Protein AF-A0A2H0PAT8-F1 (afdb_monomer_lite)

Radius of gyration: 54.7 Å; chains: 1; bounding box: 113×46×191 Å

Secondary structure (DSSP, 8-state):
---------EEEEEEEEEETTT--EE-SSSEESS---B-TTTSEEETTSSSPEEE----GGGGTT--S-EEEEEEEEEEE-----SS-SS-----BPPTT-EEEEEEE--PPPEEEEEESPTTEEEBSSTTSB-SEEEEEEE-S-TTT---EEEEEEEEEEGGGTTT-EEEETTTTEEESS---EE-EEETTEEEEETTTTGGGPPTT-EEEEEEEEEE--B-TTS-B---B-------GGG--SSPPTTEEEEEE-----EEEEEESPTT---S---EEEEEEE-SSTTS-S-EEEEEEEEEEEETTEEEEEEEE--SSTT--EEESPP-EEE-SSSEEEE-TT---PPTT-EEEEEEEEEETT--BPPPPSS--TTSSEEEEE------EEEEEES---SSS--EE-GGG-SEEEEEEEEEEEEEEEEEE-SSSS-EEE-SSSEESS--PBS-SS---EEEEEEEEE--SPPPSSEEEEEEEEEE-TTSSSB-S--EEEEEEE--PPPEEEEEES-SS---TT-----EEEEE-

Structure (mmCIF, N/CA/C/O backbone):
data_AF-A0A2H0PAT8-F1
#
_entry.id   AF-A0A2H0PAT8-F1
#
loop_
_atom_site.group_PDB
_atom_site.id
_atom_site.type_symbol
_atom_site.label_atom_id
_atom_site.label_alt_id
_atom_site.label_comp_id
_atom_site.label_asym_id
_atom_site.label_entity_id
_atom_site.label_seq_id
_atom_site.pdbx_PDB_ins_code
_atom_site.Cartn_x
_atom_site.Cartn_y
_atom_site.Cartn_z
_atom_site.occupancy
_atom_site.B_iso_or_equiv
_atom_site.auth_seq_id
_atom_site.auth_comp_id
_atom_site.auth_asym_id
_atom_site.auth_atom_id
_atom_site.pdbx_PDB_model_num
ATOM 1 N N . ASP A 1 1 ? 61.952 26.777 -70.127 1.00 47.34 1 ASP A N 1
ATOM 2 C CA . ASP A 1 1 ? 61.460 25.416 -69.853 1.00 47.34 1 ASP A CA 1
ATOM 3 C C . ASP A 1 1 ? 61.849 24.978 -68.456 1.00 47.34 1 ASP A C 1
ATOM 5 O O . ASP A 1 1 ? 62.966 24.530 -68.234 1.00 47.34 1 ASP A O 1
ATOM 9 N N . ALA A 1 2 ? 60.959 25.191 -67.486 1.00 36.25 2 ALA A N 1
ATOM 10 C CA . ALA A 1 2 ? 61.073 24.506 -66.204 1.00 36.25 2 ALA A CA 1
ATOM 11 C C . ALA A 1 2 ? 60.469 23.105 -66.391 1.00 36.25 2 ALA A C 1
ATOM 13 O O . ALA A 1 2 ? 59.385 23.018 -66.978 1.00 36.25 2 ALA A O 1
ATOM 14 N N . PRO A 1 3 ? 61.132 22.023 -65.950 1.00 45.59 3 PRO A N 1
ATOM 15 C CA . PRO A 1 3 ? 60.546 20.695 -66.019 1.00 45.59 3 PRO A CA 1
ATOM 16 C C . PRO A 1 3 ? 59.243 20.708 -65.216 1.00 45.59 3 PRO A C 1
ATOM 18 O O . PRO A 1 3 ? 59.244 20.947 -64.008 1.00 45.59 3 PRO A O 1
ATOM 21 N N . GLN A 1 4 ? 58.121 20.500 -65.907 1.00 47.44 4 GLN A N 1
ATOM 22 C CA . GLN A 1 4 ? 56.873 20.124 -65.255 1.00 47.44 4 GLN A CA 1
ATOM 23 C C . GLN A 1 4 ? 57.168 18.859 -64.434 1.00 47.44 4 GLN A C 1
ATOM 25 O O . GLN A 1 4 ? 57.816 17.951 -64.963 1.00 47.44 4 GLN A O 1
ATOM 30 N N . PRO A 1 5 ? 56.768 18.783 -63.155 1.00 46.50 5 PRO A N 1
ATOM 31 C CA . PRO A 1 5 ? 56.933 17.565 -62.383 1.00 46.50 5 PRO A CA 1
ATOM 32 C C . PRO A 1 5 ? 56.084 16.475 -63.042 1.00 46.50 5 PRO A C 1
ATOM 34 O O . PRO A 1 5 ? 54.864 16.449 -62.895 1.00 46.50 5 PRO A O 1
ATOM 37 N N . PHE A 1 6 ? 56.730 15.592 -63.802 1.00 53.12 6 PHE A N 1
ATOM 38 C CA . PHE A 1 6 ? 56.121 14.367 -64.301 1.00 53.12 6 PHE A CA 1
ATOM 39 C C . PHE A 1 6 ? 55.894 13.448 -63.101 1.00 53.12 6 PHE A C 1
ATOM 41 O O . PHE A 1 6 ? 56.726 12.604 -62.781 1.00 53.12 6 PHE A O 1
ATOM 48 N N . ASN A 1 7 ? 54.789 13.644 -62.386 1.00 59.94 7 ASN A N 1
ATOM 49 C CA . ASN A 1 7 ? 54.259 12.577 -61.559 1.00 59.94 7 ASN A CA 1
ATOM 50 C C . ASN A 1 7 ? 53.614 11.576 -62.521 1.00 59.94 7 ASN A C 1
ATOM 52 O O . ASN A 1 7 ? 52.821 11.978 -63.375 1.00 59.94 7 ASN A O 1
ATOM 56 N N . SER A 1 8 ? 53.958 10.294 -62.404 1.00 69.62 8 SER A N 1
ATOM 57 C CA . SER A 1 8 ? 53.400 9.225 -63.241 1.00 69.62 8 SER A CA 1
ATOM 58 C C . SER A 1 8 ? 51.871 9.170 -63.153 1.00 69.62 8 SER A C 1
ATOM 60 O O . SER A 1 8 ? 51.231 8.652 -64.056 1.00 69.62 8 SER A O 1
ATOM 62 N N . GLY A 1 9 ? 51.269 9.781 -62.125 1.00 74.81 9 GLY A N 1
ATOM 63 C CA . GLY A 1 9 ? 49.827 9.801 -61.897 1.00 74.81 9 GLY A CA 1
ATOM 64 C C . GLY A 1 9 ? 49.355 8.475 -61.308 1.00 74.81 9 GLY A C 1
ATOM 65 O O . GLY A 1 9 ? 50.106 7.508 -61.261 1.00 74.81 9 GLY A O 1
ATOM 66 N N . ILE A 1 10 ? 48.113 8.411 -60.830 1.00 80.38 10 ILE A N 1
ATOM 67 C CA . ILE A 1 10 ? 47.533 7.160 -60.319 1.00 80.38 10 ILE A CA 1
ATOM 68 C C . ILE A 1 10 ? 46.883 6.414 -61.487 1.00 80.38 10 ILE A C 1
ATOM 70 O O . ILE A 1 10 ? 45.995 6.958 -62.141 1.00 80.38 10 ILE A O 1
ATOM 74 N N . PHE A 1 11 ? 47.314 5.176 -61.726 1.00 78.19 11 PHE A N 1
ATOM 75 C CA . PHE A 1 11 ? 46.724 4.264 -62.709 1.00 78.19 11 PHE A CA 1
ATOM 76 C C . PHE A 1 11 ? 45.493 3.553 -62.148 1.00 78.19 11 PHE A C 1
ATOM 78 O O . PHE A 1 11 ? 44.472 3.443 -62.819 1.00 78.19 11 PHE A O 1
ATOM 85 N N . GLN A 1 12 ? 45.588 3.074 -60.906 1.00 85.06 12 GLN A N 1
ATOM 86 C CA . GLN A 1 12 ? 44.558 2.244 -60.289 1.00 85.06 12 GLN A CA 1
ATOM 87 C C . GLN A 1 12 ? 44.462 2.477 -58.785 1.00 85.06 12 GLN A C 1
ATOM 89 O O . GLN A 1 12 ? 45.457 2.778 -58.126 1.00 85.06 12 GLN A O 1
ATOM 94 N N . VAL A 1 13 ? 43.262 2.263 -58.251 1.00 89.56 13 VAL A N 1
ATOM 95 C CA . VAL A 1 13 ? 42.998 2.103 -56.819 1.00 89.56 13 VAL A CA 1
ATOM 96 C C . VAL A 1 13 ? 42.211 0.812 -56.648 1.00 89.56 13 VAL A C 1
ATOM 98 O O . VAL A 1 13 ? 41.268 0.555 -57.402 1.00 89.56 13 VAL A O 1
ATOM 101 N N . ALA A 1 14 ? 42.605 0.010 -55.667 1.00 92.00 14 ALA A N 1
ATOM 102 C CA . ALA A 1 14 ? 41.932 -1.225 -55.306 1.00 92.00 14 ALA A CA 1
ATOM 103 C C . ALA A 1 14 ? 41.666 -1.278 -53.797 1.00 92.00 14 ALA A C 1
ATOM 105 O O . ALA A 1 14 ? 42.420 -0.735 -52.986 1.00 92.00 14 ALA A O 1
ATOM 106 N N . LEU A 1 15 ? 40.559 -1.927 -53.445 1.00 94.44 15 LEU A N 1
ATOM 107 C CA . LEU A 1 15 ? 39.988 -1.986 -52.108 1.00 94.44 15 LEU A CA 1
ATOM 108 C C . LEU A 1 15 ? 39.736 -3.446 -51.719 1.00 94.44 15 LEU A C 1
ATOM 110 O O . LEU A 1 15 ? 38.928 -4.129 -52.344 1.00 94.44 15 LEU A O 1
ATOM 114 N N . GLY A 1 16 ? 40.375 -3.907 -50.651 1.00 95.50 16 GLY A N 1
ATOM 115 C CA . GLY A 1 16 ? 40.037 -5.156 -49.975 1.00 95.50 16 GLY A CA 1
ATOM 116 C C . GLY A 1 16 ? 39.283 -4.861 -48.682 1.00 95.50 16 GLY A C 1
ATOM 117 O O . GLY A 1 16 ? 39.782 -4.118 -47.842 1.00 95.50 16 GLY A O 1
ATOM 118 N N . VAL A 1 17 ? 38.101 -5.450 -48.493 1.00 96.06 17 VAL A N 1
ATOM 119 C CA . VAL A 1 17 ? 37.372 -5.385 -47.215 1.00 96.06 17 VAL A CA 1
ATOM 120 C C . VAL A 1 17 ? 37.238 -6.794 -46.665 1.00 96.06 17 VAL A C 1
ATOM 122 O O . VAL A 1 17 ? 36.661 -7.656 -47.329 1.00 96.06 17 VAL A O 1
ATOM 125 N N . GLN A 1 18 ? 37.776 -7.029 -45.472 1.00 96.25 18 GLN A N 1
ATOM 126 C CA . GLN A 1 18 ? 37.710 -8.315 -44.789 1.00 96.25 18 GLN A CA 1
ATOM 127 C C . GLN A 1 18 ? 36.774 -8.226 -43.589 1.00 96.25 18 GLN A C 1
ATOM 129 O O . GLN A 1 18 ? 36.920 -7.337 -42.751 1.00 96.25 18 GLN A O 1
ATOM 134 N N . ARG A 1 19 ? 35.846 -9.174 -43.494 1.00 94.75 19 ARG A N 1
ATOM 135 C CA . ARG A 1 19 ? 35.026 -9.419 -42.311 1.00 94.75 19 ARG A CA 1
ATOM 136 C C . ARG A 1 19 ? 35.800 -10.305 -41.342 1.00 94.75 19 ARG A C 1
ATOM 138 O O . ARG A 1 19 ? 36.289 -11.360 -41.749 1.00 94.75 19 ARG A O 1
ATOM 145 N N . LEU A 1 20 ? 35.953 -9.885 -40.088 1.00 93.31 20 LEU A N 1
ATOM 146 C CA . LEU A 1 20 ? 36.848 -10.584 -39.167 1.00 93.31 20 LEU A CA 1
ATOM 147 C C . LEU A 1 20 ? 36.238 -11.832 -38.531 1.00 93.31 20 LEU A C 1
ATOM 149 O O . LEU A 1 20 ? 36.996 -12.754 -38.235 1.00 93.31 20 LEU A O 1
ATOM 153 N N . SER A 1 21 ? 34.915 -11.905 -38.362 1.00 91.75 21 SER A N 1
ATOM 154 C CA . SER A 1 21 ? 34.269 -13.084 -37.764 1.00 91.75 21 SER A CA 1
ATOM 155 C C . SER A 1 21 ? 34.551 -14.397 -38.505 1.00 91.75 21 SER A C 1
ATOM 157 O O . SER A 1 21 ? 34.641 -15.450 -37.875 1.00 91.75 21 SER A O 1
ATOM 159 N N . ASP A 1 22 ? 34.717 -14.352 -39.831 1.00 93.50 22 ASP A N 1
ATOM 160 C CA . ASP A 1 22 ? 34.944 -15.535 -40.668 1.00 93.50 22 ASP A CA 1
ATOM 161 C C . ASP A 1 22 ? 36.069 -15.378 -41.701 1.00 93.50 22 ASP A C 1
ATOM 163 O O . ASP A 1 22 ? 36.215 -16.213 -42.597 1.00 93.50 22 ASP A O 1
ATOM 167 N N . ALA A 1 23 ? 36.867 -14.314 -41.571 1.00 95.00 23 ALA A N 1
ATOM 168 C CA . ALA A 1 23 ? 37.984 -13.963 -42.444 1.00 95.00 23 ALA A CA 1
ATOM 169 C C . ALA A 1 23 ? 37.626 -13.835 -43.941 1.00 95.00 23 ALA A C 1
ATOM 171 O O . ALA A 1 23 ? 38.535 -13.823 -44.782 1.00 95.00 23 ALA A O 1
ATOM 172 N N . LYS A 1 24 ? 36.335 -13.724 -44.294 1.00 95.44 24 LYS A N 1
ATOM 173 C CA . LYS A 1 24 ? 35.892 -13.587 -45.685 1.00 95.44 24 LYS A CA 1
ATOM 174 C C . LYS A 1 24 ? 36.114 -12.176 -46.214 1.00 95.44 24 LYS A C 1
ATOM 176 O O . LYS A 1 24 ? 36.034 -11.187 -45.493 1.00 95.44 24 LYS A O 1
ATOM 181 N N . TRP A 1 25 ? 36.335 -12.095 -47.516 1.00 96.00 25 TRP A N 1
ATOM 182 C CA . TRP A 1 25 ? 36.583 -10.880 -48.271 1.00 96.00 25 TRP A CA 1
ATOM 183 C C . TRP A 1 25 ? 35.371 -10.506 -49.111 1.00 96.00 25 TRP A C 1
ATOM 185 O O . TRP A 1 25 ? 34.714 -11.365 -49.704 1.00 96.00 25 TRP A O 1
ATOM 195 N N . TRP A 1 26 ? 35.085 -9.213 -49.170 1.00 94.75 26 TRP A N 1
ATOM 196 C CA . TRP A 1 26 ? 34.051 -8.673 -50.034 1.00 94.75 26 TRP A CA 1
ATOM 197 C C . TRP A 1 26 ? 34.534 -8.615 -51.488 1.00 94.75 26 TRP A C 1
ATOM 199 O O . TRP A 1 26 ? 35.557 -8.001 -51.773 1.00 94.75 26 TRP A O 1
ATOM 209 N N . THR A 1 27 ? 33.770 -9.208 -52.410 1.00 90.19 27 THR A N 1
ATOM 210 C CA . THR A 1 27 ? 34.156 -9.371 -53.829 1.00 90.19 27 THR A CA 1
ATOM 211 C C . THR A 1 27 ? 33.241 -8.623 -54.806 1.00 90.19 27 THR A C 1
ATOM 213 O O . THR A 1 27 ? 33.110 -9.019 -55.962 1.00 90.19 27 THR A O 1
ATOM 216 N N . SER A 1 28 ? 32.525 -7.586 -54.349 1.00 84.69 28 SER A N 1
ATOM 217 C CA . SER A 1 28 ? 31.415 -6.892 -55.051 1.00 84.69 28 SER A CA 1
ATOM 218 C C . SER A 1 28 ? 30.156 -7.731 -55.329 1.00 84.69 28 SER A C 1
ATOM 220 O O . SER A 1 28 ? 29.074 -7.167 -55.472 1.00 84.69 28 SER A O 1
ATOM 222 N N . SER A 1 29 ? 30.274 -9.062 -55.336 1.00 87.19 29 SER A N 1
ATOM 223 C CA . SER A 1 29 ? 29.170 -10.009 -55.542 1.00 87.19 29 SER A CA 1
ATOM 224 C C . SER A 1 29 ? 28.766 -10.772 -54.272 1.00 87.19 29 SER A C 1
ATOM 226 O O . SER A 1 29 ? 27.735 -11.440 -54.254 1.00 87.19 29 SER A O 1
ATOM 228 N N . GLY A 1 30 ? 29.569 -10.674 -53.207 1.00 91.44 30 GLY A N 1
ATOM 229 C CA . GLY A 1 30 ? 29.350 -11.368 -51.940 1.00 91.44 30 GLY A CA 1
ATOM 230 C C . GLY A 1 30 ? 30.635 -11.575 -51.134 1.00 91.44 30 GLY A C 1
ATOM 231 O O . GLY A 1 30 ? 31.733 -11.218 -51.577 1.00 91.44 30 GLY A O 1
ATOM 232 N N . TRP A 1 31 ? 30.481 -12.187 -49.958 1.00 94.50 31 TRP A N 1
ATOM 233 C CA . TRP A 1 31 ? 31.563 -12.573 -49.048 1.00 94.50 31 TRP A CA 1
ATOM 234 C C . TRP A 1 31 ? 32.179 -13.922 -49.448 1.00 94.50 31 TRP A C 1
ATOM 236 O O . TRP A 1 31 ? 31.479 -14.935 -49.479 1.00 94.50 31 TRP A O 1
ATOM 246 N N . GLN A 1 32 ? 33.486 -13.964 -49.720 1.00 94.88 32 GLN A N 1
ATOM 247 C CA . GLN A 1 32 ? 34.205 -15.168 -50.163 1.00 94.88 32 GLN A CA 1
ATOM 248 C C . GLN A 1 32 ? 35.464 -15.431 -49.326 1.00 94.88 32 GLN A C 1
ATOM 250 O O . GLN A 1 32 ? 36.053 -14.513 -48.777 1.00 94.88 32 GLN A O 1
ATOM 255 N N . ALA A 1 33 ? 35.913 -16.686 -49.232 1.00 94.81 33 ALA A N 1
ATOM 256 C CA . ALA A 1 33 ? 37.129 -17.030 -48.477 1.00 94.81 33 ALA A CA 1
ATOM 257 C C . ALA A 1 33 ? 38.422 -16.527 -49.148 1.00 94.81 33 ALA A C 1
ATOM 259 O O . ALA A 1 33 ? 39.435 -16.325 -48.483 1.00 94.81 33 ALA A O 1
ATOM 260 N N . VAL A 1 34 ? 38.390 -16.336 -50.468 1.00 93.44 34 VAL A N 1
ATOM 261 C CA . VAL A 1 34 ? 39.531 -15.849 -51.243 1.00 93.44 34 VAL A CA 1
ATOM 262 C C . VAL A 1 34 ? 39.443 -14.337 -51.361 1.00 93.44 34 VAL A C 1
ATOM 264 O O . VAL A 1 34 ? 38.399 -13.791 -51.715 1.00 93.44 34 VAL A O 1
ATOM 267 N N . ARG A 1 35 ? 40.562 -13.667 -51.091 1.00 92.94 35 ARG A N 1
ATOM 268 C CA . ARG A 1 35 ? 40.697 -12.231 -51.300 1.00 92.94 35 ARG A CA 1
ATOM 269 C C . ARG A 1 35 ? 40.568 -11.899 -52.785 1.00 92.94 35 ARG A C 1
ATOM 271 O O . ARG A 1 35 ? 41.405 -12.316 -53.583 1.00 92.94 35 ARG A O 1
ATOM 278 N N . ALA A 1 36 ? 39.549 -11.120 -53.129 1.00 88.00 36 ALA A N 1
ATOM 279 C CA . ALA A 1 36 ? 39.397 -10.513 -54.443 1.00 88.00 36 ALA A CA 1
ATOM 280 C C . ALA A 1 36 ? 39.095 -9.027 -54.254 1.00 88.00 36 ALA A C 1
ATOM 282 O O . ALA A 1 36 ? 37.973 -8.653 -53.914 1.00 88.00 36 ALA A O 1
ATOM 283 N N . ASP A 1 37 ? 40.127 -8.203 -54.421 1.00 90.62 37 ASP A N 1
ATOM 284 C CA . ASP A 1 37 ? 40.015 -6.763 -54.215 1.00 90.62 37 ASP A CA 1
ATOM 285 C C . ASP A 1 37 ? 39.098 -6.141 -55.269 1.00 90.62 37 ASP A C 1
ATOM 287 O O . ASP A 1 37 ? 39.165 -6.453 -56.459 1.00 90.62 37 ASP A O 1
ATOM 291 N N . VAL A 1 38 ? 38.245 -5.228 -54.817 1.00 87.06 38 VAL A N 1
ATOM 292 C CA . VAL A 1 38 ? 37.375 -4.435 -55.674 1.00 87.06 38 VAL A CA 1
ATOM 293 C C . VAL A 1 38 ? 38.210 -3.319 -56.292 1.00 87.06 38 VAL A C 1
ATOM 295 O O . VAL A 1 38 ? 38.768 -2.485 -55.581 1.00 87.06 38 VAL A O 1
ATOM 298 N N . SER A 1 39 ? 38.306 -3.298 -57.617 1.00 83.44 39 SER A N 1
ATOM 299 C CA . SER A 1 39 ? 39.035 -2.282 -58.381 1.00 83.44 39 SER A CA 1
ATOM 300 C C . SER A 1 39 ? 38.095 -1.503 -59.309 1.00 83.44 39 SER A C 1
ATOM 302 O O . SER A 1 39 ? 36.869 -1.647 -59.265 1.00 83.44 39 SER A O 1
ATOM 304 N N . GLN A 1 40 ? 38.650 -0.611 -60.128 1.00 75.44 40 GLN A N 1
ATOM 305 C CA . GLN A 1 40 ? 37.890 0.102 -61.156 1.00 75.44 40 GLN A CA 1
ATOM 306 C C . GLN A 1 40 ? 37.141 -0.877 -62.091 1.00 75.44 40 GLN A C 1
ATOM 308 O O . GLN A 1 40 ? 37.680 -1.932 -62.426 1.00 75.44 40 GLN A O 1
ATOM 313 N N . PRO A 1 41 ? 35.918 -0.542 -62.548 1.00 73.31 41 PRO A N 1
ATOM 314 C CA . PRO A 1 41 ? 35.224 0.738 -62.369 1.00 73.31 41 PRO A CA 1
ATOM 315 C C . PRO A 1 41 ? 34.408 0.852 -61.068 1.00 73.31 41 PRO A C 1
ATOM 317 O O . PRO A 1 41 ? 33.784 1.884 -60.844 1.00 73.31 41 PRO A O 1
ATOM 320 N N . ALA A 1 42 ? 34.381 -0.178 -60.215 1.00 76.75 42 ALA A N 1
ATOM 321 C CA . ALA A 1 42 ? 33.585 -0.156 -58.983 1.00 76.75 42 ALA A CA 1
ATOM 322 C C . ALA A 1 42 ? 34.142 0.836 -57.944 1.00 76.75 42 ALA A C 1
ATOM 324 O O . ALA A 1 42 ? 33.374 1.482 -57.232 1.00 76.75 42 ALA A O 1
ATOM 325 N N . VAL A 1 43 ? 35.467 1.008 -57.898 1.00 82.00 43 VAL A N 1
ATOM 326 C CA . VAL A 1 43 ? 36.116 2.149 -57.232 1.00 82.00 43 VAL A CA 1
ATOM 327 C C . VAL A 1 43 ? 36.200 3.312 -58.222 1.00 82.00 43 VAL A C 1
ATOM 329 O O . VAL A 1 43 ? 36.808 3.181 -59.282 1.00 82.00 43 VAL A O 1
ATOM 332 N N . THR A 1 44 ? 35.609 4.459 -57.885 1.00 84.00 44 THR A N 1
ATOM 333 C CA . THR A 1 44 ? 35.651 5.663 -58.729 1.00 84.00 44 THR A CA 1
ATOM 334 C C . THR A 1 44 ? 36.877 6.494 -58.372 1.00 84.00 44 THR A C 1
ATOM 336 O O . THR A 1 44 ? 36.985 6.949 -57.239 1.00 84.00 44 THR A O 1
ATOM 339 N N . LEU A 1 45 ? 37.791 6.712 -59.323 1.00 84.75 45 LEU A N 1
ATOM 340 C CA . LEU A 1 45 ? 38.969 7.574 -59.159 1.00 84.75 45 LEU A CA 1
ATOM 341 C C . LEU A 1 45 ? 38.742 8.919 -59.862 1.00 84.75 45 LEU A C 1
ATOM 343 O O . LEU A 1 45 ? 38.528 8.965 -61.070 1.00 84.75 45 LEU A O 1
ATOM 347 N N . ASN A 1 46 ? 38.832 10.015 -59.113 1.00 83.06 46 ASN A N 1
ATOM 348 C CA . ASN A 1 46 ? 38.790 11.378 -59.622 1.00 83.06 46 ASN A CA 1
ATOM 349 C C . ASN A 1 46 ? 40.214 11.937 -59.752 1.00 83.06 46 ASN A C 1
ATOM 351 O O . ASN A 1 46 ? 40.830 12.357 -58.770 1.00 83.06 46 ASN A O 1
ATOM 355 N N . THR A 1 47 ? 40.715 11.965 -60.985 1.00 80.44 47 THR A N 1
ATOM 356 C CA . THR A 1 47 ? 42.031 12.518 -61.334 1.00 80.44 47 THR A CA 1
ATOM 357 C C . THR A 1 47 ? 41.999 14.020 -61.635 1.00 80.44 47 THR A C 1
ATOM 359 O O . THR A 1 47 ? 43.040 14.593 -61.937 1.00 80.44 47 THR A O 1
ATOM 362 N N . ALA A 1 48 ? 40.826 14.666 -61.590 1.00 80.25 48 ALA A N 1
ATOM 363 C CA . ALA A 1 48 ? 40.669 16.094 -61.882 1.00 80.25 48 ALA A CA 1
ATOM 364 C C . ALA A 1 48 ? 41.009 17.002 -60.685 1.00 80.25 48 ALA A C 1
ATOM 366 O O . ALA A 1 48 ? 41.014 18.224 -60.818 1.00 80.25 48 ALA A O 1
ATOM 367 N N . VAL A 1 49 ? 41.279 16.417 -59.516 1.00 76.69 49 VAL A N 1
ATOM 368 C CA . VAL A 1 49 ? 41.637 17.114 -58.274 1.00 76.69 49 VAL A CA 1
ATOM 369 C C . VAL A 1 49 ? 42.995 16.628 -57.769 1.00 76.69 49 VAL A C 1
ATOM 371 O O . VAL A 1 49 ? 43.357 15.479 -58.000 1.00 76.69 49 VAL A O 1
ATOM 374 N N . SER A 1 50 ? 43.743 17.498 -57.084 1.00 78.62 50 SER A N 1
ATOM 375 C CA . SER A 1 50 ? 45.017 17.160 -56.438 1.00 78.62 50 SER A CA 1
ATOM 376 C C . SER A 1 50 ? 44.951 17.508 -54.945 1.00 78.62 50 SER A C 1
ATOM 378 O O . SER A 1 50 ? 44.768 18.686 -54.627 1.00 78.62 50 SER A O 1
ATOM 380 N N . PRO A 1 51 ? 45.135 16.538 -54.030 1.00 79.38 51 PRO A N 1
ATOM 381 C CA . PRO A 1 51 ? 45.359 15.111 -54.298 1.00 79.38 51 PRO A CA 1
ATOM 382 C C . PRO A 1 51 ? 44.143 14.436 -54.959 1.00 79.38 51 PRO A C 1
ATOM 384 O O . PRO A 1 51 ? 43.006 14.832 -54.702 1.00 79.38 51 PRO A O 1
ATOM 387 N N . ASN A 1 52 ? 44.384 13.428 -55.811 1.00 84.56 52 ASN A N 1
ATOM 388 C CA . ASN A 1 52 ? 43.320 12.643 -56.446 1.00 84.56 52 ASN A CA 1
ATOM 389 C C . ASN A 1 52 ? 42.395 12.063 -55.368 1.00 84.56 52 ASN A C 1
ATOM 391 O O . ASN A 1 52 ? 42.867 11.506 -54.376 1.00 84.56 52 ASN A O 1
ATOM 395 N N . ALA A 1 53 ? 41.085 12.153 -55.579 1.00 87.62 53 ALA A N 1
ATOM 396 C CA . ALA A 1 53 ? 40.094 11.581 -54.673 1.00 87.62 53 ALA A CA 1
ATOM 397 C C . ALA A 1 53 ? 39.576 10.252 -55.228 1.00 87.62 53 ALA A C 1
ATOM 399 O O . ALA A 1 53 ? 39.485 10.084 -56.442 1.00 87.62 53 ALA A O 1
ATOM 400 N N . TRP A 1 54 ? 39.192 9.319 -54.362 1.00 89.88 54 TRP A N 1
ATOM 401 C CA . TRP A 1 54 ? 38.498 8.101 -54.770 1.00 89.88 54 TRP A CA 1
ATOM 402 C C . TRP A 1 54 ? 37.309 7.825 -53.856 1.00 89.88 54 TRP A C 1
ATOM 404 O O . TRP A 1 54 ? 37.278 8.271 -52.710 1.00 89.88 54 TRP A O 1
ATOM 414 N N . SER A 1 55 ? 36.321 7.100 -54.368 1.00 89.50 55 SER A N 1
ATOM 415 C CA . SER A 1 55 ? 35.172 6.659 -53.585 1.00 89.50 55 SER A CA 1
ATOM 416 C C . SER A 1 55 ? 34.739 5.253 -53.980 1.00 89.50 55 SER A C 1
ATOM 418 O O . SER A 1 55 ? 34.939 4.799 -55.109 1.00 89.50 55 SER A O 1
ATOM 420 N N . TYR A 1 56 ? 34.138 4.559 -53.021 1.00 89.25 56 TYR A N 1
ATOM 421 C CA . TYR A 1 56 ? 33.494 3.272 -53.222 1.00 89.25 56 TYR A CA 1
ATOM 422 C C . TYR A 1 56 ? 32.145 3.296 -52.506 1.00 89.25 56 TYR A C 1
ATOM 424 O O . TYR A 1 56 ? 32.085 3.480 -51.290 1.00 89.25 56 TYR A O 1
ATOM 432 N N . ALA A 1 57 ? 31.059 3.146 -53.263 1.00 89.06 57 ALA A N 1
ATOM 433 C CA . ALA A 1 57 ? 29.721 3.057 -52.697 1.00 89.06 57 ALA A CA 1
ATOM 434 C C . ALA A 1 57 ? 29.469 1.618 -52.234 1.00 89.06 57 ALA A C 1
ATOM 436 O O . ALA A 1 57 ? 29.431 0.702 -53.054 1.00 89.06 57 ALA A O 1
ATOM 437 N N . ILE A 1 58 ? 29.293 1.418 -50.926 1.00 87.75 58 ILE A N 1
ATOM 438 C CA . ILE A 1 58 ? 28.985 0.099 -50.364 1.00 87.75 58 ILE A CA 1
ATOM 439 C C . ILE A 1 58 ? 27.574 -0.314 -50.829 1.00 87.75 58 ILE A C 1
ATOM 441 O O . ILE A 1 58 ? 26.604 0.364 -50.483 1.00 87.75 58 ILE A O 1
ATOM 445 N N . PRO A 1 59 ? 27.418 -1.397 -51.615 1.00 89.00 59 PRO A N 1
ATOM 446 C CA . PRO A 1 59 ? 26.112 -1.815 -52.115 1.00 89.00 59 PRO A CA 1
ATOM 447 C C . PRO A 1 59 ? 25.284 -2.483 -51.010 1.00 89.00 59 PRO A C 1
ATOM 449 O O . PRO A 1 59 ? 25.835 -3.080 -50.089 1.00 89.00 59 PRO A O 1
ATOM 452 N N . ALA A 1 60 ? 23.952 -2.481 -51.142 1.00 87.00 60 ALA A N 1
ATOM 453 C CA . ALA A 1 60 ? 23.047 -3.097 -50.160 1.00 87.00 60 ALA A CA 1
ATOM 454 C C . ALA A 1 60 ? 23.361 -4.584 -49.881 1.00 87.00 60 ALA A C 1
ATOM 456 O O . ALA A 1 60 ? 23.215 -5.048 -48.754 1.00 87.00 60 ALA A O 1
ATOM 457 N N . GLY A 1 61 ? 23.857 -5.313 -50.889 1.00 88.94 61 GLY A N 1
ATOM 458 C CA . GLY A 1 61 ? 24.287 -6.709 -50.756 1.00 88.94 61 GLY A CA 1
ATOM 459 C C . GLY A 1 61 ? 25.460 -6.935 -49.792 1.00 88.94 61 GLY A C 1
ATOM 460 O O . GLY A 1 61 ? 25.656 -8.064 -49.355 1.00 88.94 61 GLY A O 1
ATOM 461 N N . PHE A 1 62 ? 26.218 -5.890 -49.436 1.00 92.00 62 PHE A N 1
ATOM 462 C CA . PHE A 1 62 ? 27.331 -5.974 -48.485 1.00 92.00 62 PHE A CA 1
ATOM 463 C C . PHE A 1 62 ? 26.868 -6.427 -47.097 1.00 92.00 62 PHE A C 1
ATOM 465 O O . PHE A 1 62 ? 27.515 -7.268 -46.476 1.00 92.00 62 PHE A O 1
ATOM 472 N N . TRP A 1 63 ? 25.720 -5.915 -46.647 1.00 91.56 63 TRP A N 1
ATOM 473 C CA . TRP A 1 63 ? 25.177 -6.146 -45.304 1.00 91.56 63 TRP A CA 1
ATOM 474 C C . TRP A 1 63 ? 24.386 -7.457 -45.179 1.00 91.56 63 TRP A C 1
ATOM 476 O O . TRP A 1 63 ? 24.030 -7.874 -44.079 1.00 91.56 63 TRP A O 1
ATOM 486 N N . VAL A 1 64 ? 24.105 -8.138 -46.297 1.00 89.06 64 VAL A N 1
ATOM 487 C CA . VAL A 1 64 ? 23.302 -9.368 -46.299 1.00 89.06 64 VAL A CA 1
ATOM 488 C C . VAL A 1 64 ? 24.030 -10.475 -45.533 1.00 89.06 64 VAL A C 1
ATOM 490 O O . VAL A 1 64 ? 25.153 -10.855 -45.865 1.00 89.06 64 VAL A O 1
ATOM 493 N N . GLY A 1 65 ? 23.360 -11.023 -44.516 1.00 85.06 65 GLY A N 1
ATOM 494 C CA . GLY A 1 65 ? 23.893 -12.099 -43.677 1.00 85.06 65 GLY A CA 1
ATOM 495 C C . GLY A 1 65 ? 24.810 -11.636 -42.541 1.00 85.06 65 GLY A C 1
ATOM 496 O O . GLY A 1 65 ? 25.492 -12.476 -41.961 1.00 85.06 65 GLY A O 1
ATOM 497 N N . ILE A 1 66 ? 24.843 -10.336 -42.228 1.00 88.81 66 ILE A N 1
ATOM 498 C CA . ILE A 1 66 ? 25.472 -9.789 -41.018 1.00 88.81 66 ILE A CA 1
ATOM 499 C C . ILE A 1 66 ? 24.341 -9.335 -40.091 1.00 88.81 66 ILE A C 1
ATOM 501 O O . ILE A 1 66 ? 23.781 -8.259 -40.268 1.00 88.81 66 ILE A O 1
ATOM 505 N N . SER A 1 67 ? 23.944 -10.200 -39.159 1.00 84.69 67 SER A N 1
ATOM 506 C CA . SER A 1 67 ? 22.808 -9.967 -38.250 1.00 84.69 67 SER A CA 1
ATOM 507 C C . SER A 1 67 ? 23.226 -9.651 -36.813 1.00 84.69 67 SER A C 1
ATOM 509 O O . SER A 1 67 ? 22.375 -9.588 -35.933 1.00 84.69 67 SER A O 1
ATOM 511 N N . THR A 1 68 ? 24.526 -9.533 -36.561 1.00 87.31 68 THR A N 1
ATOM 512 C CA . THR A 1 68 ? 25.112 -9.260 -35.245 1.00 87.31 68 THR A CA 1
ATOM 513 C C . THR A 1 68 ? 26.225 -8.233 -35.378 1.00 87.31 68 THR A C 1
ATOM 515 O O . THR A 1 68 ? 26.635 -7.925 -36.502 1.00 87.31 68 THR A O 1
ATOM 518 N N . ALA A 1 69 ? 26.755 -7.762 -34.247 1.00 89.12 69 ALA A N 1
ATOM 519 C CA . ALA A 1 69 ? 27.949 -6.934 -34.258 1.00 89.12 69 ALA A CA 1
ATOM 520 C C . ALA A 1 69 ? 29.107 -7.619 -35.009 1.00 89.12 69 ALA A C 1
ATOM 522 O O . ALA A 1 69 ? 29.309 -8.834 -34.911 1.00 89.12 69 ALA A O 1
ATOM 523 N N . GLU A 1 70 ? 29.854 -6.834 -35.778 1.00 91.62 70 GLU A N 1
ATOM 524 C CA . GLU A 1 70 ? 30.901 -7.291 -36.684 1.00 91.62 70 GLU A CA 1
ATOM 525 C C . GLU A 1 70 ? 32.041 -6.273 -36.758 1.00 91.62 70 GLU A C 1
ATOM 527 O O . GLU A 1 70 ? 31.826 -5.071 -36.613 1.00 91.62 70 GLU A O 1
ATOM 532 N N . HIS A 1 71 ? 33.258 -6.746 -37.030 1.00 93.00 71 HIS A N 1
ATOM 533 C CA . HIS A 1 71 ? 34.422 -5.889 -37.234 1.00 93.00 71 HIS A CA 1
ATOM 534 C C . HIS A 1 71 ? 35.011 -6.104 -38.627 1.00 93.00 71 HIS A C 1
ATOM 536 O O . HIS A 1 71 ? 35.222 -7.234 -39.078 1.00 93.00 71 HIS A O 1
ATOM 542 N N . PHE A 1 72 ? 35.310 -5.002 -39.308 1.00 94.19 72 PHE A N 1
ATOM 543 C CA . PHE A 1 72 ? 35.841 -5.011 -40.664 1.00 94.19 72 PHE A CA 1
ATOM 544 C C . PHE A 1 72 ? 37.229 -4.401 -40.719 1.00 94.19 72 PHE A C 1
ATOM 546 O O . PHE A 1 72 ? 37.503 -3.384 -40.089 1.00 94.19 72 PHE A O 1
ATOM 553 N N . SER A 1 73 ? 38.088 -4.993 -41.542 1.00 96.38 73 SER A N 1
ATOM 554 C CA . SER A 1 73 ? 39.389 -4.441 -41.911 1.00 96.38 73 SER A CA 1
ATOM 555 C C . SER A 1 73 ? 39.371 -3.972 -43.359 1.00 96.38 73 SER A C 1
ATOM 557 O O . SER A 1 73 ? 38.936 -4.699 -44.252 1.00 96.38 73 SER A O 1
ATOM 559 N N . ILE A 1 74 ? 39.855 -2.755 -43.590 1.00 95.69 74 ILE A N 1
ATOM 560 C CA . ILE A 1 74 ? 39.929 -2.114 -44.897 1.00 95.69 74 ILE A CA 1
ATOM 561 C C . ILE A 1 74 ? 41.392 -1.999 -45.321 1.00 95.69 74 ILE A C 1
ATOM 563 O O . ILE A 1 74 ? 42.214 -1.348 -44.669 1.00 95.69 74 ILE A O 1
ATOM 567 N N . TYR A 1 75 ? 41.685 -2.589 -46.471 1.00 95.50 75 TYR A N 1
ATOM 568 C CA . TYR A 1 75 ? 42.957 -2.528 -47.171 1.00 95.50 75 TYR A CA 1
ATOM 569 C C . TYR A 1 75 ? 42.760 -1.702 -48.437 1.00 95.50 75 TYR A C 1
ATOM 571 O O . TYR A 1 75 ? 41.870 -1.992 -49.234 1.00 95.50 75 TYR A O 1
ATOM 579 N N . VAL A 1 76 ? 43.587 -0.680 -48.638 1.00 93.69 76 VAL A N 1
ATOM 580 C CA . VAL A 1 76 ? 43.575 0.137 -49.859 1.00 93.69 76 VAL A CA 1
ATOM 581 C C . VAL A 1 76 ? 44.995 0.237 -50.368 1.00 93.69 76 VAL A C 1
ATOM 583 O O . VAL A 1 76 ? 45.914 0.464 -49.579 1.00 93.69 76 VAL A O 1
ATOM 586 N N . TRP A 1 77 ? 45.153 0.069 -51.674 1.00 92.12 77 TRP A N 1
ATOM 587 C CA . TRP A 1 77 ? 46.426 0.245 -52.351 1.00 92.12 77 TRP A CA 1
ATOM 588 C C . TRP A 1 77 ? 46.215 0.882 -53.722 1.00 92.12 77 TRP A C 1
ATOM 590 O O . TRP A 1 77 ? 45.185 0.686 -54.376 1.00 92.12 77 TRP A O 1
ATOM 600 N N . ALA A 1 78 ? 47.199 1.669 -54.143 1.00 89.56 78 ALA A N 1
ATOM 601 C CA . ALA A 1 78 ? 47.225 2.306 -55.448 1.00 89.56 78 ALA A CA 1
ATOM 602 C C . ALA A 1 78 ? 48.425 1.827 -56.272 1.00 89.56 78 ALA A C 1
ATOM 604 O O . ALA A 1 78 ? 49.467 1.450 -55.733 1.00 89.56 78 ALA A O 1
ATOM 605 N N . GLY A 1 79 ? 48.260 1.848 -57.592 1.00 85.56 79 GLY A N 1
ATOM 606 C CA . GLY A 1 79 ? 49.356 1.716 -58.547 1.00 85.56 79 GLY A CA 1
ATOM 607 C C . GLY A 1 79 ? 49.507 3.009 -59.331 1.00 85.56 79 GLY A C 1
ATOM 608 O O . GLY A 1 79 ? 48.501 3.623 -59.704 1.00 85.56 79 GLY A O 1
ATOM 609 N N . ASP A 1 80 ? 50.743 3.426 -59.576 1.00 82.69 80 ASP A N 1
ATOM 610 C CA . ASP A 1 80 ? 51.029 4.584 -60.413 1.00 82.69 80 ASP A CA 1
ATOM 611 C C . ASP A 1 80 ? 50.996 4.252 -61.919 1.00 82.69 80 ASP A C 1
ATOM 613 O O . ASP A 1 80 ? 50.997 3.092 -62.335 1.00 82.69 80 ASP A O 1
ATOM 617 N N . ASN A 1 81 ? 50.892 5.286 -62.754 1.00 74.12 81 ASN A N 1
ATOM 618 C CA . ASN A 1 81 ? 50.838 5.181 -64.211 1.00 74.12 81 ASN A CA 1
ATOM 619 C C . ASN A 1 81 ? 52.222 5.452 -64.820 1.00 74.12 81 ASN A C 1
ATOM 621 O O . ASN A 1 81 ? 52.384 6.283 -65.714 1.00 74.12 81 ASN A O 1
ATOM 625 N N . VAL A 1 82 ? 53.254 4.749 -64.328 1.00 70.81 82 VAL A N 1
ATOM 626 C CA . VAL A 1 82 ? 54.547 4.679 -65.030 1.00 70.81 82 VAL A CA 1
ATOM 627 C C . VAL A 1 82 ? 54.311 3.874 -66.303 1.00 70.81 82 VAL A C 1
ATOM 629 O O . VAL A 1 82 ? 54.432 2.645 -66.337 1.00 70.81 82 VAL A O 1
ATOM 632 N N . GLN A 1 83 ? 53.876 4.573 -67.348 1.00 58.97 83 GLN A N 1
ATOM 633 C CA . GLN A 1 83 ? 53.555 3.947 -68.611 1.00 58.97 83 GLN A CA 1
ATOM 634 C C . GLN A 1 83 ? 54.809 3.289 -69.186 1.00 58.97 83 GLN A C 1
ATOM 636 O O . GLN A 1 83 ? 55.874 3.891 -69.312 1.00 58.97 83 GLN A O 1
ATOM 641 N N . ASN A 1 84 ? 54.621 2.022 -69.534 1.00 52.84 84 ASN A N 1
ATOM 642 C CA . ASN A 1 84 ? 55.388 1.253 -70.492 1.00 52.84 84 ASN A CA 1
ATOM 643 C C . ASN A 1 84 ? 55.408 2.009 -71.839 1.00 52.84 84 ASN A C 1
ATOM 645 O O . ASN A 1 84 ? 54.579 1.752 -72.713 1.00 52.84 84 ASN A O 1
ATOM 649 N N . GLU A 1 85 ? 56.294 3.000 -71.976 1.00 47.81 85 GLU A N 1
ATOM 650 C CA . GLU A 1 85 ? 56.614 3.623 -73.261 1.00 47.81 85 GLU A CA 1
ATOM 651 C C . GLU A 1 85 ? 57.197 2.522 -74.159 1.00 47.81 85 GLU A C 1
ATOM 653 O O . GLU A 1 85 ? 58.177 1.859 -73.821 1.00 47.81 85 GLU A O 1
ATOM 658 N N . VAL A 1 86 ? 56.516 2.249 -75.267 1.00 53.28 86 VAL A N 1
ATOM 659 C CA . VAL A 1 86 ? 56.743 1.110 -76.160 1.00 53.28 86 VAL A CA 1
ATOM 660 C C . VAL A 1 86 ? 58.168 1.108 -76.731 1.00 53.28 86 VAL A C 1
ATOM 662 O O . VAL A 1 86 ? 58.346 1.612 -77.828 1.00 53.28 86 VAL A O 1
ATOM 665 N N . VAL A 1 87 ? 59.165 0.510 -76.054 1.00 49.69 87 VAL A N 1
ATOM 666 C CA . VAL A 1 87 ? 60.354 -0.112 -76.698 1.00 49.69 87 VAL A CA 1
ATOM 667 C C . VAL A 1 87 ? 61.117 -1.150 -75.835 1.00 49.69 87 VAL A C 1
ATOM 669 O O . VAL A 1 87 ? 62.304 -1.380 -76.062 1.00 49.69 87 VAL A O 1
ATOM 672 N N . SER A 1 88 ? 60.513 -1.821 -74.849 1.00 52.03 88 SER A N 1
ATOM 673 C CA . SER A 1 88 ? 61.250 -2.861 -74.105 1.00 52.03 88 SER A CA 1
ATOM 674 C C . SER A 1 88 ? 60.383 -4.054 -73.723 1.00 52.03 88 SER A C 1
ATOM 676 O O . SER A 1 88 ? 59.295 -3.903 -73.181 1.00 52.03 88 SER A O 1
ATOM 678 N N . SER A 1 89 ? 60.886 -5.263 -73.980 1.00 47.28 89 SER A N 1
ATOM 679 C CA . SER A 1 89 ? 60.276 -6.541 -73.586 1.00 47.28 89 SER A CA 1
ATOM 680 C C . SER A 1 89 ? 60.435 -6.859 -72.090 1.00 47.28 89 SER A C 1
ATOM 682 O O . SER A 1 89 ? 60.264 -8.008 -71.684 1.00 47.28 89 SER A O 1
ATOM 684 N N . THR A 1 90 ? 60.780 -5.866 -71.269 1.00 51.09 90 THR A N 1
ATOM 685 C CA . THR A 1 90 ? 60.937 -5.990 -69.817 1.00 51.09 90 THR A CA 1
ATOM 686 C C . THR A 1 90 ? 59.892 -5.096 -69.134 1.00 51.09 90 THR A C 1
ATOM 688 O O . THR A 1 90 ? 59.860 -3.906 -69.447 1.00 51.09 90 THR A O 1
ATOM 691 N N . PRO A 1 91 ? 59.028 -5.622 -68.240 1.00 48.91 91 PRO A N 1
ATOM 692 C CA . PRO A 1 91 ? 57.921 -4.861 -67.647 1.00 48.91 91 PRO A CA 1
ATOM 693 C C . PRO A 1 91 ? 58.387 -3.560 -66.973 1.00 48.91 91 PRO A C 1
ATOM 695 O O . PRO A 1 91 ? 59.361 -3.585 -66.218 1.00 48.91 91 PRO A O 1
ATOM 698 N N . SER A 1 92 ? 57.693 -2.438 -67.216 1.00 53.56 92 SER A N 1
ATOM 699 C CA . SER A 1 92 ? 57.913 -1.199 -66.460 1.00 53.56 92 SER A CA 1
ATOM 700 C C . SER A 1 92 ? 57.592 -1.441 -64.982 1.00 53.56 92 SER A C 1
ATOM 702 O O . SER A 1 92 ? 56.619 -2.119 -64.645 1.00 53.56 92 SER A O 1
ATOM 704 N N . ALA A 1 93 ? 58.444 -0.932 -64.090 1.00 54.00 93 ALA A N 1
ATOM 705 C CA . ALA A 1 93 ? 58.251 -1.041 -62.650 1.00 54.00 93 ALA A CA 1
ATOM 706 C C . ALA A 1 93 ? 57.059 -0.165 -62.234 1.00 54.00 93 ALA A C 1
ATOM 708 O O . ALA A 1 93 ? 57.225 1.016 -61.947 1.00 54.00 93 ALA A O 1
ATOM 709 N N . GLN A 1 94 ? 55.853 -0.734 -62.249 1.00 64.19 94 GLN A N 1
ATOM 710 C CA . GLN A 1 94 ? 54.708 -0.147 -61.559 1.00 64.19 94 GLN A CA 1
ATOM 711 C C . GLN A 1 94 ? 55.077 -0.031 -60.081 1.00 64.19 94 GLN A C 1
ATOM 713 O O . GLN A 1 94 ? 55.385 -1.043 -59.442 1.00 64.19 94 GLN A O 1
ATOM 718 N N . ASN A 1 95 ? 55.047 1.181 -59.527 1.00 78.38 95 ASN A N 1
ATOM 719 C CA . ASN A 1 95 ? 55.150 1.322 -58.083 1.00 78.38 95 ASN A CA 1
ATOM 720 C C . ASN A 1 95 ? 53.772 1.003 -57.515 1.00 78.38 95 ASN A C 1
ATOM 722 O O . ASN A 1 95 ? 52.834 1.797 -57.610 1.00 78.38 95 ASN A O 1
ATOM 726 N N . VAL A 1 96 ? 53.646 -0.208 -56.980 1.00 84.69 96 VAL A N 1
ATOM 727 C CA . VAL A 1 96 ? 52.413 -0.701 -56.373 1.00 84.69 96 VAL A CA 1
ATOM 728 C C . VAL A 1 96 ? 52.562 -0.625 -54.863 1.00 84.69 96 VAL A C 1
ATOM 730 O O . VAL A 1 96 ? 53.476 -1.213 -54.282 1.00 84.69 96 VAL A O 1
ATOM 733 N N . GLU A 1 97 ? 51.659 0.110 -54.222 1.00 90.19 97 GLU A N 1
ATOM 734 C CA . GLU A 1 97 ? 51.546 0.089 -52.771 1.00 90.19 97 GLU A CA 1
ATOM 735 C C . GLU A 1 97 ? 51.198 -1.327 -52.284 1.00 90.19 97 GLU A C 1
ATOM 737 O O . GLU A 1 97 ? 50.432 -2.052 -52.918 1.00 90.19 97 GLU A O 1
ATOM 742 N N . SER A 1 98 ? 51.748 -1.739 -51.137 1.00 91.19 98 SER A N 1
ATOM 743 C CA . SER A 1 98 ? 51.464 -3.067 -50.590 1.00 91.19 98 SER A CA 1
ATOM 744 C C . SER A 1 98 ? 49.975 -3.242 -50.286 1.00 91.19 98 SER A C 1
ATOM 746 O O . SER A 1 98 ? 49.426 -2.572 -49.405 1.00 91.19 98 SER A O 1
ATOM 748 N N . SER A 1 99 ? 49.356 -4.232 -50.933 1.00 91.19 99 SER A N 1
ATOM 749 C CA . SER A 1 99 ? 47.953 -4.591 -50.730 1.00 91.19 99 SER A CA 1
ATOM 750 C C . SER A 1 99 ? 47.667 -5.171 -49.342 1.00 91.19 99 SER A C 1
ATOM 752 O O . SER A 1 99 ? 46.509 -5.277 -48.946 1.00 91.19 99 SER A O 1
ATOM 754 N N . THR A 1 100 ? 48.680 -5.544 -48.560 1.00 92.00 100 THR A N 1
ATOM 755 C CA . THR A 1 100 ? 48.507 -6.119 -47.213 1.00 92.00 100 THR A CA 1
ATOM 756 C C . THR A 1 100 ? 48.538 -5.082 -46.092 1.00 92.00 100 THR A C 1
ATOM 758 O O . THR A 1 100 ? 48.342 -5.434 -44.930 1.00 92.00 100 THR A O 1
ATOM 761 N N . THR A 1 101 ? 48.745 -3.804 -46.415 1.00 94.81 101 THR A N 1
ATOM 762 C CA . THR A 1 101 ? 48.750 -2.726 -45.420 1.00 94.81 101 THR A CA 1
ATOM 763 C C . THR A 1 101 ? 47.325 -2.418 -44.969 1.00 94.81 101 THR A C 1
ATOM 765 O O . THR A 1 101 ? 46.520 -1.924 -45.759 1.00 94.81 101 THR A O 1
ATOM 768 N N . LEU A 1 102 ? 47.009 -2.679 -43.697 1.00 94.94 102 LEU A N 1
ATOM 769 C CA . LEU A 1 102 ? 45.745 -2.249 -43.096 1.00 94.94 102 LEU A CA 1
ATOM 770 C C . LEU A 1 102 ? 45.689 -0.718 -43.081 1.00 94.94 102 LEU A C 1
ATOM 772 O O . LEU A 1 102 ? 46.614 -0.067 -42.593 1.00 94.94 102 LEU A O 1
ATOM 776 N N . LYS A 1 103 ? 44.609 -0.146 -43.610 1.00 95.12 103 LYS A N 1
ATOM 777 C CA . LYS A 1 103 ? 44.408 1.309 -43.647 1.00 95.12 103 LYS A CA 1
ATOM 778 C C . LYS A 1 103 ? 43.413 1.785 -42.607 1.00 95.12 103 LYS A C 1
ATOM 780 O O . LYS A 1 103 ? 43.592 2.862 -42.050 1.00 95.12 103 LYS A O 1
ATOM 785 N N . MET A 1 104 ? 42.376 0.996 -42.356 1.00 94.06 104 MET A N 1
ATOM 786 C CA . MET A 1 104 ? 41.314 1.342 -41.423 1.00 94.06 104 MET A CA 1
ATOM 787 C C . MET A 1 104 ? 40.619 0.081 -40.937 1.00 94.06 104 MET A C 1
ATOM 789 O O . MET A 1 104 ? 40.583 -0.922 -41.647 1.00 94.06 104 MET A O 1
ATOM 793 N N . SER A 1 105 ? 40.024 0.153 -39.757 1.00 92.81 105 SER A N 1
ATOM 794 C CA . SER A 1 105 ? 39.023 -0.806 -39.325 1.00 92.81 105 SER A CA 1
ATOM 795 C C . SER A 1 105 ? 37.806 -0.074 -38.769 1.00 92.81 105 SER A C 1
ATOM 797 O O . SER A 1 105 ? 37.905 1.096 -38.391 1.00 92.81 105 SER A O 1
ATOM 799 N N . PHE A 1 106 ? 36.650 -0.730 -38.775 1.00 90.00 106 PHE A N 1
ATOM 800 C CA . PHE A 1 106 ? 35.424 -0.187 -38.193 1.00 90.00 106 PHE A CA 1
ATOM 801 C C . PHE A 1 106 ? 34.536 -1.308 -37.655 1.00 90.00 106 PHE A C 1
ATOM 803 O O . PHE A 1 106 ? 34.587 -2.439 -38.147 1.00 90.00 106 PHE A O 1
ATOM 810 N N . ASN A 1 107 ? 33.726 -0.973 -36.652 1.00 89.56 107 ASN A N 1
ATOM 811 C CA . ASN A 1 107 ? 32.693 -1.852 -36.116 1.00 89.56 107 ASN A CA 1
ATOM 812 C C . ASN A 1 107 ? 31.349 -1.537 -36.771 1.00 89.56 107 ASN A C 1
ATOM 814 O O . ASN A 1 107 ? 31.052 -0.388 -37.097 1.00 89.56 107 ASN A O 1
ATOM 818 N N . TYR A 1 108 ? 30.541 -2.570 -36.936 1.00 88.62 108 TYR A N 1
ATOM 819 C CA . TYR A 1 108 ? 29.148 -2.491 -37.335 1.00 88.62 108 TYR A CA 1
ATOM 820 C C . TYR A 1 108 ? 28.330 -3.177 -36.261 1.00 88.62 108 TYR A C 1
ATOM 822 O O . TYR A 1 108 ? 28.645 -4.310 -35.916 1.00 88.62 108 TYR A O 1
ATOM 830 N N . ASP A 1 109 ? 27.295 -2.514 -35.769 1.00 89.00 109 ASP A N 1
ATOM 831 C CA . ASP A 1 109 ? 26.379 -3.092 -34.801 1.00 89.00 109 ASP A CA 1
ATOM 832 C C . ASP A 1 109 ? 24.936 -2.797 -35.200 1.00 89.00 109 ASP A C 1
ATOM 834 O O . ASP A 1 109 ? 24.620 -1.728 -35.726 1.00 89.00 109 ASP A O 1
ATOM 838 N N . VAL A 1 110 ? 24.085 -3.793 -34.999 1.00 87.56 110 VAL A N 1
ATOM 839 C CA . VAL A 1 110 ? 22.648 -3.778 -35.293 1.00 87.56 110 VAL A CA 1
ATOM 840 C C . VAL A 1 110 ? 21.842 -4.523 -34.241 1.00 87.56 110 VAL A C 1
ATOM 842 O O . VAL A 1 110 ? 20.632 -4.678 -34.415 1.00 87.56 110 VAL A O 1
ATOM 845 N N . VAL A 1 111 ? 22.493 -5.044 -33.201 1.00 90.38 111 VAL A N 1
ATOM 846 C CA . VAL A 1 111 ? 21.809 -5.772 -32.140 1.00 90.38 111 VAL A CA 1
ATOM 847 C C . VAL A 1 111 ? 21.379 -4.755 -31.094 1.00 90.38 111 VAL A C 1
ATOM 849 O O . VAL A 1 111 ? 22.235 -4.091 -30.523 1.00 90.38 111 VAL A O 1
ATOM 852 N N . PRO A 1 112 ? 20.073 -4.620 -30.820 1.00 91.62 112 PRO A N 1
ATOM 853 C CA . PRO A 1 112 ? 19.637 -3.763 -29.739 1.00 91.62 112 PRO A CA 1
ATOM 854 C C . PRO A 1 112 ? 20.142 -4.264 -28.386 1.00 91.62 112 PRO A C 1
ATOM 856 O O . PRO A 1 112 ? 20.144 -5.478 -28.149 1.00 91.62 112 PRO A O 1
ATOM 859 N N . PRO A 1 113 ? 20.479 -3.351 -27.466 1.00 94.31 113 PRO A N 1
ATOM 860 C CA . PRO A 1 113 ? 20.767 -3.726 -26.093 1.00 94.31 113 PRO A CA 1
ATOM 861 C C . PRO A 1 113 ? 19.511 -4.270 -25.399 1.00 94.31 113 PRO A C 1
ATOM 863 O O . PRO A 1 113 ? 18.387 -4.115 -25.878 1.00 94.31 113 PRO A O 1
ATOM 866 N N . SER A 1 114 ? 19.711 -4.874 -24.232 1.00 95.12 114 SER A N 1
ATOM 867 C CA . SER A 1 114 ? 18.646 -5.363 -23.348 1.00 95.12 114 SER A CA 1
ATOM 868 C C . SER A 1 114 ? 18.665 -4.632 -22.009 1.00 95.12 114 SER A C 1
ATOM 870 O O . SER A 1 114 ? 19.744 -4.340 -21.484 1.00 95.12 114 SER A O 1
ATOM 872 N N . SER A 1 115 ? 17.497 -4.378 -21.428 1.00 97.00 115 SER A N 1
ATOM 873 C CA . SER A 1 115 ? 17.342 -3.856 -20.071 1.00 97.00 115 SER A CA 1
ATOM 874 C C . SER A 1 115 ? 16.528 -4.804 -19.190 1.00 97.00 115 SER A C 1
ATOM 876 O O . SER A 1 115 ? 15.867 -5.731 -19.648 1.00 97.00 115 SER A O 1
ATOM 878 N N . THR A 1 116 ? 16.647 -4.641 -17.878 1.00 97.38 116 THR A N 1
ATOM 879 C CA . THR A 1 116 ? 15.927 -5.439 -16.887 1.00 97.38 116 THR A CA 1
ATOM 880 C C . THR A 1 116 ? 15.527 -4.560 -15.721 1.00 97.38 116 THR A C 1
ATOM 882 O O . THR A 1 116 ? 16.369 -3.861 -15.166 1.00 97.38 116 THR A O 1
ATOM 885 N N . ILE A 1 117 ? 14.265 -4.624 -15.317 1.00 98.25 117 ILE A N 1
ATOM 886 C CA . ILE A 1 117 ? 13.724 -3.971 -14.131 1.00 98.25 117 ILE A CA 1
ATOM 887 C C . ILE A 1 117 ? 13.989 -4.873 -12.921 1.00 98.25 117 ILE A C 1
ATOM 889 O O . ILE A 1 117 ? 13.625 -6.046 -12.897 1.00 98.25 117 ILE A O 1
ATOM 893 N N . VAL A 1 118 ? 14.622 -4.315 -11.892 1.00 97.38 118 VAL A N 1
ATOM 894 C CA . VAL A 1 118 ? 14.877 -4.985 -10.606 1.00 97.38 118 VAL A CA 1
ATOM 895 C C . VAL A 1 118 ? 13.859 -4.541 -9.553 1.00 97.38 118 VAL A C 1
ATOM 897 O O . VAL A 1 118 ? 13.352 -5.368 -8.797 1.00 97.38 118 VAL A O 1
ATOM 900 N N . SER A 1 119 ? 13.535 -3.246 -9.515 1.00 96.44 119 SER A N 1
ATOM 901 C CA . SER A 1 119 ? 12.486 -2.676 -8.665 1.00 96.44 119 SER A CA 1
ATOM 902 C C . SER A 1 119 ? 11.637 -1.711 -9.494 1.00 96.44 119 SER A C 1
ATOM 904 O O . SER A 1 119 ? 12.213 -0.874 -10.188 1.00 96.44 119 SER A O 1
ATOM 906 N N . PRO A 1 120 ? 10.299 -1.771 -9.436 1.00 97.12 120 PRO A N 1
ATOM 907 C CA . PRO A 1 120 ? 9.485 -2.628 -8.574 1.00 97.12 120 PRO A CA 1
ATOM 908 C C . PRO A 1 120 ? 9.539 -4.102 -8.991 1.00 97.12 120 PRO A C 1
ATOM 910 O O . PRO A 1 120 ? 9.814 -4.416 -10.144 1.00 97.12 120 PRO A O 1
ATOM 913 N N . SER A 1 121 ? 9.263 -5.008 -8.055 1.00 95.00 121 SER A N 1
ATOM 914 C CA . SER A 1 121 ? 8.951 -6.404 -8.370 1.00 95.00 121 SER A CA 1
ATOM 915 C C . SER A 1 121 ? 7.593 -6.489 -9.067 1.00 95.00 121 SER A C 1
ATOM 917 O O . SER A 1 121 ? 6.672 -5.749 -8.720 1.00 95.00 121 SER A O 1
ATOM 919 N N . ASP A 1 122 ? 7.468 -7.396 -10.035 1.00 95.19 122 ASP A N 1
ATOM 920 C CA . ASP A 1 122 ? 6.247 -7.524 -10.828 1.00 95.19 122 ASP A CA 1
ATOM 921 C C . ASP A 1 122 ? 5.040 -7.954 -9.978 1.00 95.19 122 ASP A C 1
ATOM 923 O O . ASP A 1 122 ? 5.094 -8.921 -9.220 1.00 95.19 122 ASP A O 1
ATOM 927 N N . GLN A 1 123 ? 3.934 -7.236 -10.158 1.00 93.00 123 GLN A N 1
ATOM 928 C CA . GLN A 1 123 ? 2.623 -7.433 -9.539 1.00 93.00 123 GLN A CA 1
ATOM 929 C C . GLN A 1 123 ? 2.623 -7.389 -8.004 1.00 93.00 123 GLN A C 1
ATOM 931 O O . GLN A 1 123 ? 1.854 -8.101 -7.356 1.00 93.00 123 GLN A O 1
ATOM 936 N N . VAL A 1 124 ? 3.470 -6.533 -7.427 1.00 93.75 124 VAL A N 1
ATOM 937 C CA . VAL A 1 124 ? 3.565 -6.314 -5.977 1.00 93.75 124 VAL A CA 1
ATOM 938 C C . VAL A 1 124 ? 2.973 -4.958 -5.574 1.00 93.75 124 VAL A C 1
ATOM 940 O O . VAL A 1 124 ? 3.060 -3.975 -6.315 1.00 93.75 124 VAL A O 1
ATOM 943 N N . TRP A 1 125 ? 2.384 -4.912 -4.375 1.00 94.56 125 TRP A N 1
ATOM 944 C CA . TRP A 1 125 ? 1.913 -3.687 -3.728 1.00 94.56 125 TRP A CA 1
ATOM 945 C C . TRP A 1 125 ? 3.049 -2.950 -3.012 1.00 94.56 125 TRP A C 1
ATOM 947 O O . TRP A 1 125 ? 3.834 -3.557 -2.283 1.00 94.56 125 TRP A O 1
ATOM 957 N N . TYR A 1 126 ? 3.082 -1.631 -3.179 1.00 96.12 126 TYR A N 1
ATOM 958 C CA . TYR A 1 126 ? 4.004 -0.711 -2.517 1.00 96.12 126 TYR A CA 1
ATOM 959 C C . TYR A 1 126 ? 3.236 0.405 -1.804 1.00 96.12 126 TYR A C 1
ATOM 961 O O . TYR A 1 126 ? 2.103 0.719 -2.170 1.00 96.12 126 TYR A O 1
ATOM 969 N N . SER A 1 127 ? 3.867 1.019 -0.804 1.00 94.44 127 SER A N 1
ATOM 970 C CA . SER A 1 127 ? 3.305 2.123 -0.020 1.00 94.44 127 SER A CA 1
ATOM 971 C C . SER A 1 127 ? 4.356 3.179 0.310 1.00 94.44 127 SER A C 1
ATOM 973 O O . SER A 1 127 ? 5.496 3.130 -0.148 1.00 94.44 127 SER A O 1
ATOM 975 N N . ASN A 1 128 ? 3.993 4.144 1.153 1.00 92.56 128 ASN A N 1
ATOM 976 C CA . ASN A 1 128 ? 4.958 5.064 1.757 1.00 92.56 128 ASN A CA 1
ATOM 977 C C . ASN A 1 128 ? 5.619 4.498 3.028 1.00 92.56 128 ASN A C 1
ATOM 979 O O . ASN A 1 128 ? 6.423 5.188 3.654 1.00 92.56 128 ASN A O 1
ATOM 983 N N . GLN A 1 129 ? 5.294 3.266 3.427 1.00 93.62 129 GLN A N 1
ATOM 984 C CA . GLN A 1 129 ? 5.709 2.675 4.697 1.00 93.62 129 GLN A CA 1
ATOM 985 C C . GLN A 1 129 ? 6.741 1.571 4.491 1.00 93.62 129 GLN A C 1
ATOM 987 O O . GLN A 1 129 ? 6.617 0.722 3.613 1.00 93.62 129 GLN A O 1
ATOM 992 N N . ALA A 1 130 ? 7.766 1.537 5.341 1.00 92.06 130 ALA A N 1
ATOM 993 C CA . ALA A 1 130 ? 8.729 0.442 5.328 1.00 92.06 130 ALA A CA 1
ATOM 994 C C . ALA A 1 130 ? 8.067 -0.894 5.752 1.00 92.06 130 ALA A C 1
ATOM 996 O O . ALA A 1 130 ? 7.179 -0.898 6.611 1.00 92.06 130 ALA A O 1
ATOM 997 N N . PRO A 1 131 ? 8.506 -2.048 5.212 1.00 93.62 131 PRO A N 1
ATOM 998 C CA . PRO A 1 131 ? 9.527 -2.247 4.174 1.00 93.62 131 PRO A CA 1
ATOM 999 C C . PRO A 1 131 ? 8.981 -2.165 2.733 1.00 93.62 131 PRO A C 1
ATOM 1001 O O . PRO A 1 131 ? 9.697 -2.501 1.797 1.00 93.62 131 PRO A O 1
ATOM 1004 N N . PHE A 1 132 ? 7.729 -1.742 2.555 1.00 94.94 132 PHE A N 1
ATOM 1005 C CA . PHE A 1 132 ? 7.034 -1.663 1.264 1.00 94.94 132 PHE A CA 1
ATOM 1006 C C . PHE A 1 132 ? 7.230 -0.321 0.554 1.00 94.94 132 PHE A C 1
ATOM 1008 O O . PHE A 1 132 ? 6.597 -0.059 -0.468 1.00 94.94 132 PHE A O 1
ATOM 1015 N N . SER A 1 133 ? 8.098 0.541 1.084 1.00 93.88 133 SER A N 1
ATOM 1016 C CA . SER A 1 133 ? 8.433 1.811 0.466 1.00 93.88 133 SER A CA 1
ATOM 1017 C C . SER A 1 133 ? 9.410 1.628 -0.685 1.00 93.88 133 SER A C 1
ATOM 1019 O O . SER A 1 133 ? 10.379 0.874 -0.604 1.00 93.88 133 SER A O 1
ATOM 1021 N N . MET A 1 134 ? 9.156 2.349 -1.776 1.00 93.81 134 MET A N 1
ATOM 1022 C CA . MET A 1 134 ? 10.007 2.350 -2.961 1.00 93.81 134 MET A CA 1
ATOM 1023 C C . MET A 1 134 ? 10.734 3.689 -3.067 1.00 93.81 134 MET A C 1
ATOM 1025 O O . MET A 1 134 ? 10.111 4.731 -3.257 1.00 93.81 134 MET A O 1
ATOM 1029 N N . SER A 1 135 ? 12.061 3.672 -2.942 1.00 94.88 135 SER A N 1
ATOM 1030 C CA . SER A 1 135 ? 12.891 4.880 -3.060 1.00 94.88 135 SER A CA 1
ATOM 1031 C C . SER A 1 135 ? 13.232 5.228 -4.511 1.00 94.88 135 SER A C 1
ATOM 1033 O O . SER A 1 135 ? 13.388 6.404 -4.843 1.00 94.88 135 SER A O 1
ATOM 1035 N N . ALA A 1 136 ? 13.329 4.219 -5.375 1.00 97.25 136 ALA A N 1
ATOM 1036 C CA . ALA A 1 136 ? 13.609 4.357 -6.796 1.00 97.25 136 ALA A CA 1
ATOM 1037 C C . ALA A 1 136 ? 13.035 3.170 -7.579 1.00 97.25 136 ALA A C 1
ATOM 1039 O O . ALA A 1 136 ? 12.917 2.059 -7.052 1.00 97.25 136 ALA A O 1
ATOM 1040 N N . ILE A 1 137 ? 12.734 3.412 -8.851 1.00 98.44 137 ILE A N 1
ATOM 1041 C CA . ILE A 1 137 ? 12.602 2.357 -9.856 1.00 98.44 137 ILE A CA 1
ATOM 1042 C C . ILE A 1 137 ? 14.014 2.072 -10.359 1.00 98.44 137 ILE A C 1
ATOM 1044 O O . ILE A 1 137 ? 14.720 3.003 -10.740 1.00 98.44 137 ILE A O 1
ATOM 1048 N N . THR A 1 138 ? 14.449 0.819 -10.329 1.00 98.50 138 THR A N 1
ATOM 1049 C CA . THR A 1 138 ? 15.839 0.438 -10.593 1.00 98.50 138 THR A CA 1
ATOM 1050 C C . THR A 1 138 ? 15.928 -0.747 -11.527 1.00 98.50 138 THR A C 1
ATOM 1052 O O . THR A 1 138 ? 14.995 -1.547 -11.647 1.00 98.50 138 THR A O 1
ATOM 1055 N N . GLY A 1 139 ? 17.093 -0.897 -12.140 1.00 98.31 139 GLY A N 1
ATOM 1056 C CA . GLY A 1 139 ? 17.375 -2.056 -12.953 1.00 98.31 139 GLY A CA 1
ATOM 1057 C C . GLY A 1 139 ? 18.786 -2.093 -13.501 1.00 98.31 139 GLY A C 1
ATOM 1058 O O . GLY A 1 139 ? 19.669 -1.351 -13.063 1.00 98.31 139 GLY A O 1
ATOM 1059 N N . THR A 1 140 ? 18.985 -2.992 -14.455 1.00 97.94 140 THR A N 1
ATOM 1060 C CA . THR A 1 140 ? 20.247 -3.183 -15.160 1.00 97.94 140 THR A CA 1
ATOM 1061 C C . THR A 1 140 ? 20.048 -3.135 -16.667 1.00 97.94 140 THR A C 1
ATOM 1063 O O . THR A 1 140 ? 18.926 -3.195 -17.172 1.00 97.94 140 THR A O 1
ATOM 1066 N N . ALA A 1 141 ? 21.137 -2.984 -17.405 1.00 96.81 141 ALA A N 1
ATOM 1067 C CA . ALA A 1 141 ? 21.152 -3.123 -18.845 1.00 96.81 141 ALA A CA 1
ATOM 1068 C C . ALA A 1 141 ? 22.454 -3.764 -19.305 1.00 96.81 141 ALA A C 1
ATOM 1070 O O . ALA A 1 141 ? 23.457 -3.757 -18.593 1.00 96.81 141 ALA A O 1
ATOM 1071 N N . ASN A 1 142 ? 22.417 -4.331 -20.500 1.00 94.62 142 ASN A N 1
ATOM 1072 C CA . ASN A 1 142 ? 23.564 -4.940 -21.138 1.00 94.62 142 ASN A CA 1
ATOM 1073 C C . ASN A 1 142 ? 23.442 -4.792 -22.651 1.00 94.62 142 ASN A C 1
ATOM 1075 O O . ASN A 1 142 ? 22.364 -5.012 -23.205 1.00 94.62 142 ASN A O 1
ATOM 1079 N N . ASP A 1 143 ? 24.554 -4.479 -23.304 1.00 92.19 143 ASP A N 1
ATOM 1080 C CA . ASP A 1 143 ? 24.653 -4.500 -24.756 1.00 92.19 143 ASP A CA 1
ATOM 1081 C C . ASP A 1 143 ? 25.376 -5.774 -25.205 1.00 92.19 143 ASP A C 1
ATOM 1083 O O . ASP A 1 143 ? 26.422 -6.139 -24.664 1.00 92.19 143 ASP A O 1
ATOM 1087 N N . SER A 1 144 ? 24.777 -6.516 -26.134 1.00 83.75 144 SER A N 1
ATOM 1088 C CA . SER A 1 144 ? 25.292 -7.811 -26.579 1.00 83.75 144 SER A CA 1
ATOM 1089 C C . SER A 1 144 ? 25.372 -7.880 -28.099 1.00 83.75 144 SER A C 1
ATOM 1091 O O . SER A 1 144 ? 24.394 -7.563 -28.762 1.00 83.75 144 SER A O 1
ATOM 1093 N N . PRO A 1 145 ? 26.470 -8.418 -28.660 1.00 80.44 145 PRO A N 1
ATOM 1094 C CA . PRO A 1 145 ? 27.583 -9.063 -27.963 1.00 80.44 145 PRO A CA 1
ATOM 1095 C C . PRO A 1 145 ? 28.575 -8.062 -27.343 1.00 80.44 145 PRO A C 1
ATOM 1097 O O . PRO A 1 145 ? 28.874 -7.024 -27.914 1.00 80.44 145 PRO A O 1
ATOM 1100 N N . ALA A 1 146 ? 29.186 -8.436 -26.214 1.00 75.44 146 ALA A N 1
ATOM 1101 C CA . ALA A 1 146 ? 30.196 -7.610 -25.536 1.00 75.44 146 ALA A CA 1
ATOM 1102 C C . ALA A 1 146 ? 31.468 -7.349 -26.378 1.00 75.44 146 ALA A C 1
ATOM 1104 O O . ALA A 1 146 ? 32.266 -6.473 -26.054 1.00 75.44 146 ALA A O 1
ATOM 1105 N N . VAL A 1 147 ? 31.692 -8.132 -27.441 1.00 75.38 147 VAL A N 1
ATOM 1106 C CA . VAL A 1 147 ? 32.816 -7.969 -28.371 1.00 75.38 147 VAL A CA 1
ATOM 1107 C C . VAL A 1 147 ? 32.310 -7.295 -29.638 1.00 75.38 147 VAL A C 1
ATOM 1109 O O . VAL A 1 147 ? 31.399 -7.809 -30.279 1.00 75.38 147 VAL A O 1
ATOM 1112 N N . ASN A 1 148 ? 32.939 -6.178 -30.009 1.00 78.12 148 ASN A N 1
ATOM 1113 C CA . ASN A 1 148 ? 32.572 -5.324 -31.148 1.00 78.12 148 ASN A CA 1
ATOM 1114 C C . ASN A 1 148 ? 31.176 -4.681 -31.063 1.00 78.12 148 ASN A C 1
ATOM 1116 O O . ASN A 1 148 ? 30.813 -3.962 -31.993 1.00 78.12 148 ASN A O 1
ATOM 1120 N N . GLY A 1 149 ? 30.433 -4.906 -29.973 1.00 79.81 149 GLY A N 1
ATOM 1121 C CA . GLY A 1 149 ? 29.208 -4.177 -29.670 1.00 79.81 149 GLY A CA 1
ATOM 1122 C C . GLY A 1 149 ? 29.481 -2.691 -29.469 1.00 79.81 149 GLY A C 1
ATOM 1123 O O . GLY A 1 149 ? 30.594 -2.282 -29.111 1.00 79.81 149 GLY A O 1
ATOM 1124 N N . ALA A 1 150 ? 28.472 -1.875 -29.733 1.00 88.00 150 ALA A N 1
ATOM 1125 C CA . ALA A 1 150 ? 28.584 -0.431 -29.624 1.00 88.00 150 ALA A CA 1
ATOM 1126 C C . ALA A 1 150 ? 28.670 0.058 -28.166 1.00 88.00 150 ALA A C 1
ATOM 1128 O O . ALA A 1 150 ? 29.138 1.171 -27.924 1.00 88.00 150 ALA A O 1
ATOM 1129 N N . GLY A 1 151 ? 28.284 -0.778 -27.202 1.00 91.00 151 GLY A N 1
ATOM 1130 C CA . GLY A 1 151 ? 28.190 -0.439 -25.790 1.00 91.00 151 GLY A CA 1
ATOM 1131 C C . GLY A 1 151 ? 26.914 0.342 -25.483 1.00 91.00 151 GLY A C 1
ATOM 1132 O O . GLY A 1 151 ? 26.233 0.854 -26.369 1.00 91.00 151 GLY A O 1
ATOM 1133 N N . LEU A 1 152 ? 26.585 0.474 -24.200 1.00 93.94 152 LEU A N 1
ATOM 1134 C CA . LEU A 1 152 ? 25.390 1.195 -23.764 1.00 93.94 152 LEU A CA 1
ATOM 1135 C C . LEU A 1 152 ? 25.588 2.714 -23.812 1.00 93.94 152 LEU A C 1
ATOM 1137 O O . LEU A 1 152 ? 26.615 3.245 -23.393 1.00 93.94 152 LEU A O 1
ATOM 1141 N N . ASN A 1 153 ? 24.558 3.428 -24.258 1.00 94.44 153 ASN A N 1
ATOM 1142 C CA . ASN A 1 153 ? 24.526 4.886 -24.263 1.00 94.44 153 ASN A CA 1
ATOM 1143 C C . ASN A 1 153 ? 23.574 5.465 -23.219 1.00 94.44 153 ASN A C 1
ATOM 1145 O O . ASN A 1 153 ? 23.929 6.394 -22.497 1.00 94.44 153 ASN A O 1
ATOM 1149 N N . SER A 1 154 ? 22.339 4.971 -23.188 1.00 95.56 154 SER A N 1
ATOM 1150 C CA . SER A 1 154 ? 21.295 5.502 -22.315 1.00 95.56 154 SER A CA 1
ATOM 1151 C C . SER A 1 154 ? 20.193 4.484 -22.086 1.00 95.56 154 SER A C 1
ATOM 1153 O O . SER A 1 154 ? 19.936 3.623 -22.925 1.00 95.56 154 SER A O 1
ATOM 1155 N N . ILE A 1 155 ? 19.519 4.632 -20.950 1.00 97.81 155 ILE A N 1
ATOM 1156 C CA . ILE A 1 155 ? 18.304 3.902 -20.601 1.00 97.81 155 ILE A CA 1
ATOM 1157 C C . ILE A 1 155 ? 17.179 4.920 -20.458 1.00 97.81 155 ILE A C 1
ATOM 1159 O O . ILE A 1 155 ? 17.402 6.058 -20.030 1.00 97.81 155 ILE A O 1
ATOM 1163 N N . ALA A 1 156 ? 15.966 4.522 -20.821 1.00 97.75 156 ALA A N 1
ATOM 1164 C CA . ALA A 1 156 ? 14.787 5.325 -20.570 1.00 97.75 156 ALA A CA 1
ATOM 1165 C C . ALA A 1 156 ? 13.618 4.474 -20.071 1.00 97.75 156 ALA A C 1
ATOM 1167 O O . ALA A 1 156 ? 13.465 3.321 -20.476 1.00 97.75 156 ALA A O 1
ATOM 1168 N N . LEU A 1 157 ? 12.780 5.070 -19.224 1.00 98.06 157 LEU A N 1
ATOM 1169 C CA . LEU A 1 157 ? 11.611 4.436 -18.626 1.00 98.06 157 LEU A CA 1
ATOM 1170 C C . LEU A 1 157 ? 10.323 5.112 -19.054 1.00 98.06 157 LEU A C 1
ATOM 1172 O O . LEU A 1 157 ? 10.146 6.317 -18.889 1.00 98.06 157 LEU A O 1
ATOM 1176 N N . GLU A 1 158 ? 9.376 4.318 -19.508 1.00 98.25 158 GLU A N 1
ATOM 1177 C CA . GLU A 1 158 ? 7.984 4.725 -19.558 1.00 98.25 158 GLU A CA 1
ATOM 1178 C C . GLU A 1 158 ? 7.273 4.248 -18.293 1.00 98.25 158 GLU A C 1
ATOM 1180 O O . GLU A 1 158 ? 7.461 3.112 -17.858 1.00 98.25 158 GLU A O 1
ATOM 1185 N N . ILE A 1 159 ? 6.442 5.114 -17.716 1.00 98.56 159 ILE A N 1
ATOM 1186 C CA . ILE A 1 159 ? 5.606 4.782 -16.564 1.00 98.56 159 ILE A CA 1
ATOM 1187 C C . ILE A 1 159 ? 4.183 5.195 -16.905 1.00 98.56 159 ILE A C 1
ATOM 1189 O O . ILE A 1 159 ? 3.943 6.361 -17.225 1.00 98.56 159 ILE A O 1
ATOM 1193 N N . ARG A 1 160 ? 3.260 4.236 -16.872 1.00 98.19 160 ARG A N 1
ATOM 1194 C CA . ARG A 1 160 ? 1.867 4.401 -17.293 1.00 98.19 160 ARG A CA 1
ATOM 1195 C C . ARG A 1 160 ? 0.925 4.021 -16.161 1.00 98.19 160 ARG A C 1
ATOM 1197 O O . ARG A 1 160 ? 1.132 2.999 -15.516 1.00 98.19 160 ARG A O 1
ATOM 1204 N N . ASP A 1 161 ? -0.103 4.828 -15.943 1.00 97.81 161 ASP A N 1
ATOM 1205 C CA . ASP A 1 161 ? -1.209 4.509 -15.042 1.00 97.81 161 ASP A CA 1
ATOM 1206 C C . ASP A 1 161 ? -2.254 3.681 -15.805 1.00 97.81 161 ASP A C 1
ATOM 1208 O O . ASP A 1 161 ? -2.929 4.193 -16.707 1.00 97.81 161 ASP A O 1
ATOM 1212 N N . GLU A 1 162 ? -2.356 2.390 -15.484 1.00 95.81 162 GLU A N 1
ATOM 1213 C CA . GLU A 1 162 ? -3.244 1.457 -16.187 1.00 95.81 162 GLU A CA 1
ATOM 1214 C C . GLU A 1 162 ? -4.727 1.727 -15.882 1.00 95.81 162 GLU A C 1
ATOM 1216 O O . GLU A 1 162 ? -5.579 1.463 -16.732 1.00 95.81 162 GLU A O 1
ATOM 1221 N N . ASP A 1 163 ? -5.047 2.308 -14.722 1.00 93.88 163 ASP A N 1
ATOM 1222 C CA . ASP A 1 163 ? -6.426 2.591 -14.300 1.00 93.88 163 ASP A CA 1
ATOM 1223 C C . ASP A 1 163 ? -7.022 3.827 -14.992 1.00 93.88 163 ASP A C 1
ATOM 1225 O O . ASP A 1 163 ? -8.231 4.056 -14.963 1.00 93.88 163 ASP A O 1
ATOM 1229 N N . THR A 1 164 ? -6.194 4.606 -15.694 1.00 95.62 164 THR A N 1
ATOM 1230 C CA . THR A 1 164 ? -6.632 5.755 -16.511 1.00 95.62 164 THR A CA 1
ATOM 1231 C C . THR A 1 164 ? -6.836 5.418 -17.995 1.00 95.62 164 THR A C 1
ATOM 1233 O O . THR A 1 164 ? -7.134 6.295 -18.819 1.00 95.62 164 THR A O 1
ATOM 1236 N N . CYS A 1 165 ? -6.662 4.154 -18.384 1.00 92.25 165 CYS A N 1
ATOM 1237 C CA . CYS A 1 165 ? -6.895 3.691 -19.750 1.00 92.25 165 CYS A CA 1
ATOM 1238 C C . CYS A 1 165 ? -8.405 3.626 -20.085 1.00 92.25 165 CYS A C 1
ATOM 1240 O O . CYS A 1 165 ? -9.225 3.357 -19.209 1.00 92.25 165 CYS A O 1
ATOM 1242 N N . PRO A 1 166 ? -8.819 3.901 -21.344 1.00 91.31 166 PRO A N 1
ATOM 1243 C CA . PRO A 1 166 ? -8.016 3.907 -22.573 1.00 91.31 166 PRO A CA 1
ATOM 1244 C C . PRO A 1 166 ? -7.285 5.221 -22.877 1.00 91.31 166 PRO A C 1
ATOM 1246 O O . PRO A 1 166 ? -6.459 5.242 -23.783 1.00 91.31 166 PRO A O 1
ATOM 1249 N N . SER A 1 167 ? -7.565 6.314 -22.154 1.00 91.88 167 SER A N 1
ATOM 1250 C CA . SER A 1 167 ? -6.831 7.576 -22.337 1.00 91.88 167 SER A CA 1
ATOM 1251 C C . SER A 1 167 ? -5.375 7.499 -21.884 1.00 91.88 167 SER A C 1
ATOM 1253 O O . SER A 1 167 ? -4.585 8.279 -22.398 1.00 91.88 167 SER A O 1
ATOM 1255 N N . CYS A 1 168 ? -5.072 6.574 -20.962 1.00 93.06 168 CYS A N 1
ATOM 1256 C CA . CYS A 1 168 ? -3.773 6.203 -20.398 1.00 93.06 168 CYS A CA 1
ATOM 1257 C C . CYS A 1 168 ? -2.849 7.397 -20.117 1.00 93.06 168 CYS A C 1
ATOM 1259 O O . CYS A 1 168 ? -2.281 8.008 -21.020 1.00 93.06 168 CYS A O 1
ATOM 1261 N N . GLN A 1 169 ? -2.637 7.705 -18.847 1.00 97.94 169 GLN A N 1
ATOM 1262 C CA . GLN A 1 169 ? -1.702 8.744 -18.451 1.00 97.94 169 GLN A CA 1
ATOM 1263 C C . GLN A 1 169 ? -0.287 8.184 -18.297 1.00 97.94 169 GLN A C 1
ATOM 1265 O O . GLN A 1 169 ? -0.082 7.098 -17.759 1.00 97.94 169 GLN A O 1
ATOM 1270 N N . TYR A 1 170 ? 0.693 8.956 -18.757 1.00 98.50 170 TYR A N 1
ATOM 1271 C CA . TYR A 1 170 ? 2.117 8.661 -18.701 1.00 98.50 170 TYR A CA 1
ATOM 1272 C C . TYR A 1 170 ? 2.827 9.707 -17.852 1.00 98.50 170 TYR A C 1
ATOM 1274 O O . TYR A 1 170 ? 2.601 10.910 -18.018 1.00 98.50 170 TYR A O 1
ATOM 1282 N N . TRP A 1 171 ? 3.697 9.258 -16.955 1.00 98.62 171 TRP A N 1
ATOM 1283 C CA . TRP A 1 171 ? 4.495 10.154 -16.132 1.00 98.62 171 TRP A CA 1
ATOM 1284 C C . TRP A 1 171 ? 5.605 10.792 -16.962 1.00 98.62 171 TRP A C 1
ATOM 1286 O O . TRP A 1 171 ? 6.408 10.088 -17.574 1.00 98.62 171 TRP A O 1
ATOM 1296 N N . ASN A 1 172 ? 5.681 12.121 -16.940 1.00 98.38 172 ASN A N 1
ATOM 1297 C CA . ASN A 1 172 ? 6.757 12.885 -17.552 1.00 98.38 172 ASN A CA 1
ATOM 1298 C C . ASN A 1 172 ? 7.654 13.495 -16.470 1.00 98.38 172 ASN A C 1
ATOM 1300 O O . ASN A 1 172 ? 7.303 14.487 -15.829 1.00 98.38 172 ASN A O 1
ATOM 1304 N N . GLU A 1 173 ? 8.852 12.939 -16.317 1.00 97.12 173 GLU A N 1
ATOM 1305 C CA . GLU A 1 173 ? 9.862 13.382 -15.357 1.00 97.12 173 GLU A CA 1
ATOM 1306 C C . GLU A 1 173 ? 10.440 14.758 -15.720 1.00 97.12 173 GLU A C 1
ATOM 1308 O O . GLU A 1 173 ? 10.987 15.436 -14.860 1.00 97.12 173 GLU A O 1
ATOM 1313 N N . THR A 1 174 ? 10.319 15.238 -16.957 1.00 96.69 174 THR A N 1
ATOM 1314 C CA . THR A 1 174 ? 10.772 16.600 -17.297 1.00 96.69 174 THR A CA 1
ATOM 1315 C C . THR A 1 174 ? 9.792 17.646 -16.771 1.00 96.69 174 THR A C 1
ATOM 1317 O O . THR A 1 174 ? 10.204 18.649 -16.192 1.00 96.69 174 THR A O 1
ATOM 1320 N N . THR A 1 175 ? 8.489 17.406 -16.935 1.00 97.62 175 THR A N 1
ATOM 1321 C CA . THR A 1 175 ? 7.432 18.338 -16.505 1.00 97.62 175 THR A CA 1
ATOM 1322 C C . THR A 1 175 ? 6.904 18.055 -15.099 1.00 97.62 175 THR A C 1
ATOM 1324 O O . THR A 1 175 ? 6.116 18.848 -14.593 1.00 97.62 175 THR A O 1
ATOM 1327 N N . LYS A 1 176 ? 7.319 16.942 -14.479 1.00 97.44 176 LYS A N 1
ATOM 1328 C CA . LYS A 1 176 ? 6.838 16.440 -13.179 1.00 97.44 176 LYS A CA 1
ATOM 1329 C C . LYS A 1 176 ? 5.314 16.271 -13.142 1.00 97.44 176 LYS A C 1
ATOM 1331 O O . LYS A 1 176 ? 4.663 16.669 -12.179 1.00 97.44 176 LYS A O 1
ATOM 1336 N N . ALA A 1 177 ? 4.739 15.744 -14.224 1.00 97.88 177 ALA A N 1
ATOM 1337 C CA . ALA A 1 177 ? 3.291 15.638 -14.376 1.00 97.88 177 ALA A CA 1
ATOM 1338 C C . ALA A 1 177 ? 2.867 14.432 -15.222 1.00 97.88 177 ALA A C 1
ATOM 1340 O O . ALA A 1 177 ? 3.587 13.999 -16.124 1.00 97.88 177 ALA A O 1
ATOM 1341 N N . TRP A 1 178 ? 1.653 13.949 -14.958 1.00 98.44 178 TRP A N 1
ATOM 1342 C CA . TRP A 1 178 ? 0.948 12.972 -15.784 1.00 98.44 178 TRP A CA 1
ATOM 1343 C C . TRP A 1 178 ? 0.381 13.633 -17.049 1.00 98.44 178 TRP A C 1
ATOM 1345 O O . TRP A 1 178 ? -0.229 14.701 -16.984 1.00 98.44 178 TRP A O 1
ATOM 1355 N N . GLN A 1 179 ? 0.564 12.998 -18.207 1.00 98.00 179 GLN A N 1
ATOM 1356 C CA . GLN A 1 179 ? 0.093 13.488 -19.509 1.00 98.00 179 GLN A CA 1
ATOM 1357 C C . GLN A 1 179 ? -0.424 12.341 -20.388 1.00 98.00 179 GLN A C 1
ATOM 1359 O O . GLN A 1 179 ? -0.067 11.191 -20.184 1.00 98.00 179 GLN A O 1
ATOM 1364 N N . VAL A 1 180 ? -1.242 12.640 -21.397 1.00 96.94 180 VAL A N 1
ATOM 1365 C CA . VAL A 1 180 ? -1.827 11.614 -22.292 1.00 96.94 180 VAL A CA 1
ATOM 1366 C C . VAL A 1 180 ? -0.880 11.147 -23.406 1.00 96.94 180 VAL A C 1
ATOM 1368 O O . VAL A 1 180 ? -1.130 10.139 -24.059 1.00 96.94 180 VAL A O 1
ATOM 1371 N N . SER A 1 181 ? 0.211 11.878 -23.642 1.00 96.19 181 SER A N 1
ATOM 1372 C CA . SER A 1 181 ? 1.223 11.499 -24.630 1.00 96.19 181 SER A CA 1
ATOM 1373 C C . SER A 1 181 ? 2.268 10.586 -24.004 1.00 96.19 181 SER A C 1
ATOM 1375 O O . SER A 1 181 ? 2.871 10.936 -22.986 1.00 96.19 181 SER A O 1
ATOM 1377 N N . GLN A 1 182 ? 2.528 9.460 -24.666 1.00 96.25 182 GLN A N 1
ATOM 1378 C CA . GLN A 1 182 ? 3.603 8.541 -24.310 1.00 96.25 182 GLN A CA 1
ATOM 1379 C C . GLN A 1 182 ? 4.940 9.278 -24.183 1.00 96.25 182 GLN A C 1
ATOM 1381 O O . GLN A 1 182 ? 5.303 10.100 -25.028 1.00 96.25 182 GLN A O 1
ATOM 1386 N N . VAL A 1 183 ? 5.685 8.957 -23.129 1.00 97.12 183 VAL A N 1
ATOM 1387 C CA . VAL A 1 183 ? 7.006 9.521 -22.871 1.00 97.12 183 VAL A CA 1
ATOM 1388 C C . VAL A 1 183 ? 7.908 8.471 -22.240 1.00 97.12 183 VAL A C 1
ATOM 1390 O O . VAL A 1 183 ? 7.494 7.716 -21.365 1.00 97.12 183 VAL A O 1
ATOM 1393 N N . PHE A 1 184 ? 9.155 8.446 -22.697 1.00 97.12 184 PHE A N 1
ATOM 1394 C CA . PHE A 1 184 ? 10.229 7.684 -22.081 1.00 97.12 184 PHE A CA 1
ATOM 1395 C C . PHE A 1 184 ? 11.162 8.663 -21.374 1.00 97.12 184 PHE A C 1
ATOM 1397 O O . PHE A 1 184 ? 11.801 9.502 -22.011 1.00 97.12 184 PHE A O 1
ATOM 1404 N N . ASN A 1 185 ? 11.211 8.558 -20.057 1.00 98.19 185 ASN A N 1
ATOM 1405 C CA . ASN A 1 185 ? 12.005 9.384 -19.167 1.00 98.19 185 ASN A CA 1
ATOM 1406 C C . ASN A 1 185 ? 13.443 8.882 -19.154 1.00 98.19 185 ASN A C 1
ATOM 1408 O O . ASN A 1 185 ? 13.673 7.713 -18.854 1.00 98.19 185 ASN A O 1
ATOM 1412 N N . LEU A 1 186 ? 14.408 9.750 -19.458 1.00 97.38 186 LEU A N 1
ATOM 1413 C CA . LEU A 1 186 ? 15.813 9.422 -19.227 1.00 97.38 186 LEU A CA 1
ATOM 1414 C C . LEU A 1 186 ? 16.048 9.218 -17.730 1.00 97.38 186 LEU A C 1
ATOM 1416 O O . LEU A 1 186 ? 15.541 9.984 -16.908 1.00 97.38 186 LEU A O 1
ATOM 1420 N N . VAL A 1 187 ? 16.816 8.186 -17.403 1.00 98.00 187 VAL A N 1
ATOM 1421 C CA . VAL A 1 187 ? 17.135 7.810 -16.023 1.00 98.00 187 VAL A CA 1
ATOM 1422 C C . VAL A 1 187 ? 18.593 8.086 -15.692 1.00 98.00 187 VAL A C 1
ATOM 1424 O O . VAL A 1 187 ? 19.411 8.322 -16.586 1.00 98.00 187 VAL A O 1
ATOM 1427 N N . ASN A 1 188 ? 18.930 8.042 -14.404 1.00 97.62 188 ASN A N 1
ATOM 1428 C CA . ASN A 1 188 ? 20.325 7.999 -13.995 1.00 97.62 188 ASN A CA 1
ATOM 1429 C C . ASN A 1 188 ? 20.905 6.674 -14.483 1.00 97.62 188 ASN A C 1
ATOM 1431 O O . ASN A 1 188 ? 20.328 5.618 -14.230 1.00 97.62 188 ASN A O 1
ATOM 1435 N N . PHE A 1 189 ? 22.023 6.727 -15.198 1.00 96.94 189 PHE A N 1
ATOM 1436 C CA . PHE A 1 189 ? 22.646 5.543 -15.771 1.00 96.94 189 PHE A CA 1
ATOM 1437 C C . PHE A 1 189 ? 24.139 5.526 -15.454 1.00 96.94 189 PHE A C 1
ATOM 1439 O O . PHE A 1 189 ? 24.871 6.459 -15.787 1.00 96.94 189 PHE A O 1
ATOM 1446 N N . LEU A 1 190 ? 24.571 4.443 -14.811 1.00 95.25 190 LEU A N 1
ATOM 1447 C CA . LEU A 1 190 ? 25.963 4.093 -14.580 1.00 95.25 190 LEU A CA 1
ATOM 1448 C C . LEU A 1 190 ? 26.109 2.598 -14.850 1.00 95.25 190 LEU A C 1
ATOM 1450 O O . LEU A 1 190 ? 25.779 1.781 -13.991 1.00 95.25 190 LEU A O 1
ATOM 1454 N N . ASP A 1 191 ? 26.596 2.275 -16.048 1.00 90.62 191 ASP A N 1
ATOM 1455 C CA . ASP A 1 191 ? 26.763 0.911 -16.556 1.00 90.62 191 ASP A CA 1
ATOM 1456 C C . ASP A 1 191 ? 27.253 -0.075 -15.469 1.00 90.62 191 ASP A C 1
ATOM 1458 O O . ASP A 1 191 ? 28.285 0.183 -14.834 1.00 90.62 191 ASP A O 1
ATOM 1462 N N . PRO A 1 192 ? 26.521 -1.178 -15.196 1.00 94.75 192 PRO A N 1
ATOM 1463 C CA . PRO A 1 192 ? 25.304 -1.657 -15.877 1.00 94.75 192 PRO A CA 1
ATOM 1464 C C . PRO A 1 192 ? 23.988 -1.198 -15.243 1.00 94.75 192 PRO A C 1
ATOM 1466 O O . PRO A 1 192 ? 22.924 -1.623 -15.681 1.00 94.75 192 PRO A O 1
ATOM 1469 N N . ASN A 1 193 ? 24.028 -0.383 -14.193 1.00 98.06 193 ASN A N 1
ATOM 1470 C CA . ASN A 1 193 ? 22.869 -0.064 -13.366 1.00 98.06 193 ASN A CA 1
ATOM 1471 C C . ASN A 1 193 ? 22.194 1.240 -13.792 1.00 98.06 193 ASN A C 1
ATOM 1473 O O . ASN A 1 193 ? 22.833 2.179 -14.271 1.00 98.06 193 ASN A O 1
ATOM 1477 N N . TRP A 1 194 ? 20.894 1.324 -13.540 1.00 98.38 194 TRP A N 1
ATOM 1478 C CA . TRP A 1 194 ? 20.133 2.551 -13.720 1.00 98.38 194 TRP A CA 1
ATOM 1479 C C . TRP A 1 194 ? 19.071 2.731 -12.637 1.00 98.38 194 TRP A C 1
ATOM 1481 O O . TRP A 1 194 ? 18.597 1.758 -12.040 1.00 98.38 194 TRP A O 1
ATOM 1491 N N . ASP A 1 195 ? 18.686 3.985 -12.397 1.00 98.50 195 ASP A N 1
ATOM 1492 C CA . ASP A 1 195 ? 17.640 4.342 -11.443 1.00 98.50 195 ASP A CA 1
ATOM 1493 C C . ASP A 1 195 ? 16.849 5.600 -11.831 1.00 98.50 195 ASP A C 1
ATOM 1495 O O . ASP A 1 195 ? 17.375 6.563 -12.394 1.00 98.50 195 ASP A O 1
ATOM 1499 N N . LEU A 1 196 ? 15.564 5.595 -11.477 1.00 98.31 196 LEU A N 1
ATOM 1500 C CA . LEU A 1 196 ? 14.705 6.771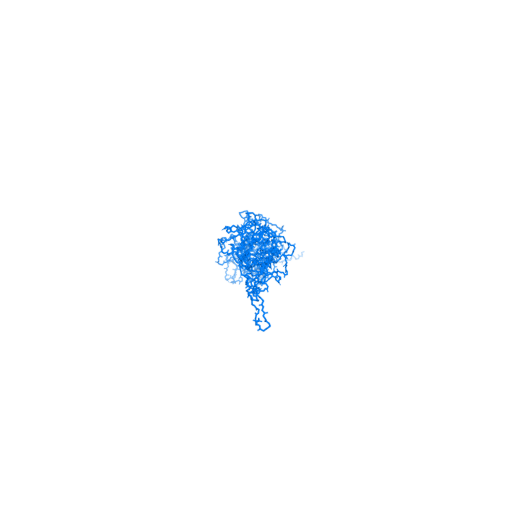 -11.428 1.00 98.31 196 LEU A CA 1
ATOM 1501 C C . LEU A 1 196 ? 14.223 6.983 -9.983 1.00 98.31 196 LEU A C 1
ATOM 1503 O O . LEU A 1 196 ? 13.414 6.187 -9.493 1.00 98.31 196 LEU A O 1
ATOM 1507 N N . PRO A 1 197 ? 14.670 8.047 -9.293 1.00 97.50 197 PRO A N 1
ATOM 1508 C CA . PRO A 1 197 ? 14.231 8.344 -7.933 1.00 97.50 197 PRO A CA 1
ATOM 1509 C C . PRO A 1 197 ? 12.726 8.625 -7.840 1.00 97.50 197 PRO A C 1
ATOM 1511 O O . PRO A 1 197 ? 12.166 9.372 -8.641 1.00 97.50 197 PRO A O 1
ATOM 1514 N N . MET A 1 198 ? 12.079 8.116 -6.790 1.00 95.88 198 MET A N 1
ATOM 1515 C CA . MET A 1 198 ? 10.638 8.296 -6.557 1.00 95.88 198 MET A CA 1
ATOM 1516 C C . MET A 1 198 ? 10.263 9.668 -5.978 1.00 95.88 198 MET A C 1
ATOM 1518 O O . MET A 1 198 ? 9.089 9.915 -5.718 1.00 95.88 198 MET A O 1
ATOM 1522 N N . THR A 1 199 ? 11.222 10.582 -5.797 1.00 95.44 199 THR A N 1
ATOM 1523 C CA . THR A 1 199 ? 11.020 11.892 -5.150 1.00 95.44 199 THR A CA 1
ATOM 1524 C C . THR A 1 199 ? 9.877 12.703 -5.763 1.00 95.44 199 THR A C 1
ATOM 1526 O O . THR A 1 199 ? 9.124 13.339 -5.031 1.00 95.44 199 THR A O 1
ATOM 1529 N N . ASN A 1 200 ? 9.739 12.680 -7.094 1.00 96.25 200 ASN A N 1
ATOM 1530 C CA . ASN A 1 200 ? 8.693 13.429 -7.796 1.00 96.25 200 ASN A CA 1
ATOM 1531 C C . ASN A 1 200 ? 7.483 12.562 -8.153 1.00 96.25 200 ASN A C 1
ATOM 1533 O O . ASN A 1 200 ? 6.358 13.043 -8.089 1.00 96.25 200 ASN A O 1
ATOM 1537 N N . LEU A 1 201 ? 7.710 11.297 -8.517 1.00 97.31 201 LEU A N 1
ATOM 1538 C CA . LEU A 1 201 ? 6.646 10.381 -8.918 1.00 97.31 201 LEU A CA 1
ATOM 1539 C C . LEU A 1 201 ? 5.803 9.918 -7.723 1.00 97.31 201 LEU A C 1
ATOM 1541 O O . LEU A 1 201 ? 4.579 9.990 -7.781 1.00 97.31 201 LEU A O 1
ATOM 1545 N N . GLY A 1 202 ? 6.444 9.481 -6.634 1.00 96.06 202 GLY A N 1
ATOM 1546 C CA . GLY A 1 202 ? 5.801 8.854 -5.472 1.00 96.06 202 GLY A CA 1
ATOM 1547 C C . GLY A 1 202 ? 4.636 9.657 -4.884 1.00 96.06 202 GLY A C 1
ATOM 1548 O O . GLY A 1 202 ? 3.549 9.100 -4.748 1.00 96.06 202 GLY A O 1
ATOM 1549 N N . PRO A 1 203 ? 4.791 10.970 -4.616 1.00 95.75 203 PRO A N 1
ATOM 1550 C CA . PRO A 1 203 ? 3.702 11.811 -4.110 1.00 95.75 203 PRO A CA 1
ATOM 1551 C C . PRO A 1 203 ? 2.501 11.966 -5.057 1.00 95.75 203 PRO A C 1
ATOM 1553 O O . PRO A 1 203 ? 1.464 12.471 -4.634 1.00 95.75 203 PRO A O 1
ATOM 1556 N N . THR A 1 204 ? 2.640 11.592 -6.333 1.00 96.81 204 THR A N 1
ATOM 1557 C CA . THR A 1 204 ? 1.584 11.711 -7.354 1.00 96.81 204 THR A CA 1
ATOM 1558 C C . THR A 1 204 ? 0.872 10.395 -7.645 1.00 96.81 204 THR A C 1
ATOM 1560 O O . THR A 1 204 ? -0.110 10.398 -8.385 1.00 96.81 204 THR A O 1
ATOM 1563 N N . LEU A 1 205 ? 1.361 9.282 -7.090 1.00 95.81 205 LEU A N 1
ATOM 1564 C CA . LEU A 1 205 ? 0.713 7.985 -7.222 1.00 95.81 205 LEU A CA 1
ATOM 1565 C C . LEU A 1 205 ? -0.585 7.963 -6.411 1.00 95.81 205 LEU A C 1
ATOM 1567 O O . LEU A 1 205 ? -0.659 8.485 -5.297 1.00 95.81 205 LEU A O 1
ATOM 1571 N N . ILE A 1 206 ? -1.607 7.334 -6.976 1.00 93.81 206 ILE A N 1
ATOM 1572 C CA . ILE A 1 206 ? -2.948 7.267 -6.409 1.00 93.81 206 ILE A CA 1
ATOM 1573 C C . ILE A 1 206 ? -3.138 5.891 -5.780 1.00 93.81 206 ILE A C 1
ATOM 1575 O O . ILE A 1 206 ? -2.855 4.862 -6.394 1.00 93.81 206 ILE A O 1
ATOM 1579 N N . SER A 1 207 ? -3.606 5.864 -4.532 1.00 92.44 207 SER A N 1
ATOM 1580 C CA . SER A 1 207 ? -3.884 4.605 -3.842 1.00 92.44 207 SER A CA 1
ATOM 1581 C C . SER A 1 207 ? -4.952 3.795 -4.573 1.00 92.44 207 SER A C 1
ATOM 1583 O O . SER A 1 207 ? -6.001 4.316 -4.954 1.00 92.44 207 SER A O 1
ATOM 1585 N N . GLY A 1 208 ? -4.678 2.507 -4.730 1.00 90.50 208 GLY A N 1
ATOM 1586 C CA . GLY A 1 208 ? -5.487 1.535 -5.449 1.00 90.50 208 GLY A CA 1
ATOM 1587 C C . GLY A 1 208 ? -5.197 1.427 -6.943 1.00 90.50 208 GLY A C 1
ATOM 1588 O O . GLY A 1 208 ? -5.738 0.526 -7.581 1.00 90.50 208 GLY A O 1
ATOM 1589 N N . HIS A 1 209 ? -4.333 2.282 -7.497 1.00 93.06 209 HIS A N 1
ATOM 1590 C CA . HIS A 1 209 ? -3.961 2.207 -8.907 1.00 93.06 209 HIS A CA 1
ATOM 1591 C C . HIS A 1 209 ? -2.861 1.165 -9.162 1.00 93.06 209 HIS A C 1
ATOM 1593 O O . HIS A 1 209 ? -1.998 0.889 -8.322 1.00 93.06 209 HIS A O 1
ATOM 1599 N N . THR A 1 210 ? -2.886 0.609 -10.368 1.00 95.25 210 THR A N 1
ATOM 1600 C CA . THR A 1 210 ? -1.859 -0.214 -10.989 1.00 95.25 210 THR A CA 1
ATOM 1601 C C . THR A 1 210 ? -1.062 0.628 -11.977 1.00 95.25 210 THR A C 1
ATOM 1603 O O . THR A 1 210 ? -1.597 1.216 -12.915 1.00 95.25 210 THR A O 1
ATOM 1606 N N . TYR A 1 211 ? 0.252 0.592 -11.824 1.00 97.31 211 TYR A N 1
ATOM 1607 C CA . TYR A 1 211 ? 1.198 1.262 -12.696 1.00 97.31 211 TYR A CA 1
ATOM 1608 C C . TYR A 1 211 ? 2.019 0.238 -13.466 1.00 97.31 211 TYR A C 1
ATOM 1610 O O . TYR A 1 211 ? 2.425 -0.787 -12.917 1.00 97.31 211 TYR A O 1
ATOM 1618 N N . ARG A 1 212 ? 2.294 0.528 -14.733 1.00 97.75 212 ARG A N 1
ATOM 1619 C CA . ARG A 1 212 ? 3.236 -0.220 -15.564 1.00 97.75 212 ARG A CA 1
ATOM 1620 C C . ARG A 1 212 ? 4.524 0.568 -15.708 1.00 97.75 212 ARG A C 1
ATOM 1622 O O . ARG A 1 212 ? 4.481 1.750 -16.036 1.00 97.75 212 ARG A O 1
ATOM 1629 N N . VAL A 1 213 ? 5.652 -0.106 -15.543 1.00 98.12 213 VAL A N 1
ATOM 1630 C CA . VAL A 1 213 ? 6.989 0.397 -15.853 1.00 98.12 213 VAL A CA 1
ATOM 1631 C C . VAL A 1 213 ? 7.526 -0.390 -17.034 1.00 98.12 213 VAL A C 1
ATOM 1633 O O . VAL A 1 213 ? 7.458 -1.617 -17.035 1.00 98.12 213 VAL A O 1
ATOM 1636 N N . ARG A 1 214 ? 8.075 0.312 -18.023 1.00 97.56 214 ARG A N 1
ATOM 1637 C CA . ARG A 1 214 ? 8.740 -0.293 -19.173 1.00 97.56 214 ARG A CA 1
ATOM 1638 C C . ARG A 1 214 ? 10.097 0.347 -19.409 1.00 97.56 214 ARG A C 1
ATOM 1640 O O . ARG A 1 214 ? 10.166 1.563 -19.603 1.00 97.56 214 ARG A O 1
ATOM 1647 N N . SER A 1 215 ? 11.151 -0.458 -19.417 1.00 98.00 215 SER A N 1
ATOM 1648 C CA . SER A 1 215 ? 12.513 -0.004 -19.690 1.00 98.00 215 SER A CA 1
ATOM 1649 C C . SER A 1 215 ? 12.900 -0.244 -21.141 1.00 98.00 215 SER A C 1
ATOM 1651 O O . SER A 1 215 ? 12.495 -1.228 -21.746 1.00 98.00 215 SER A O 1
ATOM 1653 N N . ARG A 1 216 ? 13.669 0.685 -21.713 1.00 97.12 216 ARG A N 1
ATOM 1654 C CA . ARG A 1 216 ? 14.346 0.484 -22.996 1.00 97.12 216 ARG A CA 1
ATOM 1655 C C . ARG A 1 216 ? 15.777 0.989 -22.927 1.00 97.12 216 ARG A C 1
ATOM 1657 O O . ARG A 1 216 ? 16.011 2.123 -22.494 1.00 97.12 216 ARG A O 1
ATOM 1664 N N . ALA A 1 217 ? 16.714 0.177 -23.388 1.00 97.19 217 ALA A N 1
ATOM 1665 C CA . ALA A 1 217 ? 18.100 0.568 -23.574 1.00 97.19 217 ALA A CA 1
ATOM 1666 C C . ALA A 1 217 ? 18.371 1.106 -24.988 1.00 97.19 217 ALA A C 1
ATOM 1668 O O . ALA A 1 217 ? 17.643 0.819 -25.941 1.00 97.19 217 ALA A O 1
ATOM 1669 N N . ARG A 1 218 ? 19.443 1.889 -25.120 1.00 94.94 218 ARG A N 1
ATOM 1670 C CA . ARG A 1 218 ? 19.986 2.361 -26.394 1.00 94.94 218 ARG A CA 1
ATOM 1671 C C . ARG A 1 218 ? 21.497 2.192 -26.419 1.00 94.94 218 ARG A C 1
ATOM 1673 O O . ARG A 1 218 ? 22.159 2.561 -25.447 1.00 94.94 218 ARG A O 1
ATOM 1680 N N . ASP A 1 219 ? 22.028 1.690 -27.527 1.00 94.44 219 ASP A N 1
ATOM 1681 C CA . ASP A 1 219 ? 23.471 1.549 -27.723 1.00 94.44 219 ASP A CA 1
ATOM 1682 C C . ASP A 1 219 ? 24.153 2.876 -28.126 1.00 94.44 219 ASP A C 1
ATOM 1684 O O . ASP A 1 219 ? 23.499 3.906 -28.345 1.00 94.44 219 ASP A O 1
ATOM 1688 N N . ALA A 1 220 ? 25.487 2.872 -28.175 1.00 92.50 220 ALA A N 1
ATOM 1689 C CA . ALA A 1 220 ? 26.317 4.034 -28.486 1.00 92.50 220 ALA A CA 1
ATOM 1690 C C . ALA A 1 220 ? 26.828 4.086 -29.937 1.00 92.50 220 ALA A C 1
ATOM 1692 O O . ALA A 1 220 ? 27.772 4.830 -30.219 1.00 92.50 220 ALA A O 1
ATOM 1693 N N . SER A 1 221 ? 26.220 3.346 -30.870 1.00 91.31 221 SER A N 1
ATOM 1694 C CA . SER A 1 221 ? 26.639 3.383 -32.273 1.00 91.31 221 SER A CA 1
ATOM 1695 C C . SER A 1 221 ? 26.394 4.769 -32.875 1.00 91.31 221 SER A C 1
ATOM 1697 O O . SER A 1 221 ? 25.525 5.531 -32.439 1.00 91.31 221 SER A O 1
ATOM 1699 N N . VAL A 1 222 ? 27.224 5.138 -33.851 1.00 89.94 222 VAL A N 1
ATOM 1700 C CA . VAL A 1 222 ? 27.253 6.479 -34.447 1.00 89.94 222 VAL A CA 1
ATOM 1701 C C . VAL A 1 222 ? 26.936 6.437 -35.937 1.00 89.94 222 VAL A C 1
ATOM 1703 O O . VAL A 1 222 ? 27.197 5.446 -36.617 1.00 89.94 222 VAL A O 1
ATOM 1706 N N . ASP A 1 223 ? 26.387 7.531 -36.455 1.00 87.44 223 ASP A N 1
ATOM 1707 C CA . ASP A 1 223 ? 26.226 7.745 -37.888 1.00 87.44 223 ASP A CA 1
ATOM 1708 C C . ASP A 1 223 ? 27.551 8.143 -38.574 1.00 87.44 223 ASP A C 1
ATOM 1710 O O . ASP A 1 223 ? 28.611 8.244 -37.953 1.00 87.44 223 ASP A O 1
ATOM 1714 N N . VAL A 1 224 ? 27.492 8.407 -39.885 1.00 82.69 224 VAL A N 1
ATOM 1715 C CA . VAL A 1 224 ? 28.653 8.811 -40.705 1.00 82.69 224 VAL A CA 1
ATOM 1716 C C . VAL A 1 224 ? 29.345 10.096 -40.221 1.00 82.69 224 VAL A C 1
ATOM 1718 O O . VAL A 1 224 ? 30.507 10.324 -40.549 1.00 82.69 224 VAL A O 1
ATOM 1721 N N . ASN A 1 225 ? 28.660 10.930 -39.436 1.00 89.12 225 ASN A N 1
ATOM 1722 C CA . ASN A 1 225 ? 29.191 12.175 -38.888 1.00 89.12 225 ASN A CA 1
ATOM 1723 C C . ASN A 1 225 ? 29.691 12.015 -37.442 1.00 89.12 225 ASN A C 1
ATOM 1725 O O . ASN A 1 225 ? 30.084 13.004 -36.822 1.00 89.12 225 ASN A O 1
ATOM 1729 N N . GLY A 1 226 ? 29.666 10.797 -36.889 1.00 85.44 226 GLY A N 1
ATOM 1730 C CA . GLY A 1 226 ? 30.032 10.535 -35.500 1.00 85.44 226 GLY A CA 1
ATOM 1731 C C . GLY A 1 226 ? 28.950 10.934 -34.492 1.00 85.44 226 GLY A C 1
ATOM 1732 O O . GLY A 1 226 ? 29.237 11.008 -33.297 1.00 85.44 226 GLY A O 1
ATOM 1733 N N . VAL A 1 227 ? 27.719 11.207 -34.939 1.00 90.38 227 VAL A N 1
ATOM 1734 C CA . VAL A 1 227 ? 26.594 11.509 -34.046 1.00 90.38 227 VAL A CA 1
ATOM 1735 C C . VAL A 1 227 ? 25.984 10.200 -33.574 1.00 90.38 227 VAL A C 1
ATOM 1737 O O . VAL A 1 227 ? 25.678 9.333 -34.388 1.00 90.38 227 VAL A O 1
ATOM 1740 N N . ILE A 1 228 ? 25.782 10.054 -32.264 1.00 88.50 228 ILE A N 1
ATOM 1741 C CA . ILE A 1 228 ? 25.206 8.833 -31.690 1.00 88.50 228 ILE A CA 1
ATOM 1742 C C . ILE A 1 228 ? 23.814 8.601 -32.287 1.00 88.50 228 ILE A C 1
ATOM 1744 O O . ILE A 1 228 ? 22.877 9.364 -32.028 1.00 88.50 228 ILE A O 1
ATOM 1748 N N . ASN A 1 229 ? 23.674 7.505 -33.025 1.00 87.81 229 ASN A N 1
ATOM 1749 C CA . ASN A 1 229 ? 22.453 7.041 -33.667 1.00 87.81 229 ASN A CA 1
ATOM 1750 C C . ASN A 1 229 ? 22.184 5.559 -33.352 1.00 87.81 229 ASN A C 1
ATOM 1752 O O . ASN A 1 229 ? 21.857 4.775 -34.239 1.00 87.81 229 ASN A O 1
ATOM 1756 N N . GLY A 1 230 ? 22.341 5.210 -32.073 1.00 89.19 230 GLY A N 1
ATOM 1757 C CA . GLY A 1 230 ? 22.190 3.851 -31.579 1.00 89.19 230 GLY A CA 1
ATOM 1758 C C . GLY A 1 230 ? 20.825 3.223 -31.776 1.00 89.19 230 GLY A C 1
ATOM 1759 O O . GLY A 1 230 ? 19.806 3.928 -31.794 1.00 89.19 230 GLY A O 1
ATOM 1760 N N . THR A 1 231 ? 20.817 1.895 -31.888 1.00 91.69 231 THR A N 1
ATOM 1761 C CA . THR A 1 231 ? 19.598 1.095 -31.926 1.00 91.69 231 THR A CA 1
ATOM 1762 C C . THR A 1 231 ? 18.955 1.047 -30.543 1.00 91.69 231 THR A C 1
ATOM 1764 O O . THR A 1 231 ? 19.614 1.176 -29.508 1.00 91.69 231 THR A O 1
ATOM 1767 N N . TYR A 1 232 ? 17.628 0.939 -30.533 1.00 93.38 232 TYR A N 1
ATOM 1768 C CA . TYR A 1 232 ? 16.841 0.866 -29.311 1.00 93.38 232 TYR A CA 1
ATOM 1769 C C . TYR A 1 232 ? 16.342 -0.550 -29.101 1.00 93.38 232 TYR A C 1
ATOM 1771 O O . TYR A 1 232 ? 15.834 -1.183 -30.031 1.00 93.38 232 TYR A O 1
ATOM 1779 N N . GLU A 1 233 ? 16.397 -0.988 -27.851 1.00 95.44 233 GLU A N 1
ATOM 1780 C CA . GLU A 1 233 ? 15.555 -2.071 -27.373 1.00 95.44 233 GLU A CA 1
ATOM 1781 C C . GLU A 1 233 ? 14.083 -1.769 -27.695 1.00 95.44 233 GLU A C 1
ATOM 1783 O O . GLU A 1 233 ? 13.628 -0.623 -27.588 1.00 95.44 233 GLU A O 1
ATOM 1788 N N . ASN A 1 234 ? 13.327 -2.800 -28.076 1.00 93.38 234 ASN A N 1
ATOM 1789 C CA . ASN A 1 234 ? 11.901 -2.688 -28.374 1.00 93.38 234 ASN A CA 1
ATOM 1790 C C . ASN A 1 234 ? 11.070 -3.512 -27.374 1.00 93.38 234 ASN A C 1
ATOM 1792 O O . ASN A 1 234 ? 10.574 -4.584 -27.740 1.00 93.38 234 ASN A O 1
ATOM 1796 N N . PRO A 1 235 ? 10.935 -3.038 -26.123 1.00 94.06 235 PRO A N 1
ATOM 1797 C CA . PRO A 1 235 ? 10.192 -3.739 -25.084 1.00 94.06 235 PRO A CA 1
ATOM 1798 C C . PRO A 1 235 ? 8.700 -3.831 -25.423 1.00 94.06 235 PRO A C 1
ATOM 1800 O O . PRO A 1 235 ? 8.099 -2.894 -25.970 1.00 94.06 235 PRO A O 1
ATOM 1803 N N . ALA A 1 236 ? 8.067 -4.947 -25.063 1.00 92.06 236 ALA A N 1
ATOM 1804 C CA . ALA A 1 236 ? 6.673 -5.205 -25.413 1.00 92.06 236 ALA A CA 1
ATOM 1805 C C . ALA A 1 236 ? 5.709 -4.157 -24.813 1.00 92.06 236 ALA A C 1
ATOM 1807 O O . ALA A 1 236 ? 5.852 -3.722 -23.672 1.00 92.06 236 ALA A O 1
ATOM 1808 N N . ASP A 1 237 ? 4.695 -3.737 -25.578 1.00 91.94 237 ASP A N 1
ATOM 1809 C CA . ASP A 1 237 ? 3.605 -2.891 -25.069 1.00 91.94 237 ASP A CA 1
ATOM 1810 C C . ASP A 1 237 ? 2.432 -3.770 -24.635 1.00 91.94 237 ASP A C 1
ATOM 1812 O O . ASP A 1 237 ? 1.519 -4.044 -25.413 1.00 91.94 237 ASP A O 1
ATOM 1816 N N . ILE A 1 238 ? 2.493 -4.262 -23.402 1.00 92.56 238 ILE A N 1
ATOM 1817 C CA . ILE A 1 238 ? 1.501 -5.194 -22.857 1.00 92.56 238 ILE A CA 1
ATOM 1818 C C . ILE A 1 238 ? 0.678 -4.567 -21.734 1.00 92.56 238 ILE A C 1
ATOM 1820 O O . ILE A 1 238 ? 1.154 -3.695 -21.009 1.00 92.56 238 ILE A O 1
ATOM 1824 N N . VAL A 1 239 ? -0.562 -5.015 -21.565 1.00 90.88 239 VAL A N 1
ATOM 1825 C CA . VAL A 1 239 ? -1.376 -4.719 -20.371 1.00 90.88 239 VAL A CA 1
ATOM 1826 C C . VAL A 1 239 ? -1.182 -5.799 -19.307 1.00 90.88 239 VAL A C 1
ATOM 1828 O O . VAL A 1 239 ? -0.741 -6.904 -19.625 1.00 90.88 239 VAL A O 1
ATOM 1831 N N . LYS A 1 240 ? -1.581 -5.533 -18.055 1.00 89.88 240 LYS A N 1
ATOM 1832 C CA . LYS A 1 240 ? -1.412 -6.484 -16.935 1.00 89.88 240 LYS A CA 1
ATOM 1833 C C . LYS A 1 240 ? -1.944 -7.889 -17.249 1.00 89.88 240 LYS A C 1
ATOM 1835 O O . LYS A 1 240 ? -1.304 -8.877 -16.917 1.00 89.88 240 LYS A O 1
ATOM 1840 N N . ALA A 1 241 ? -3.083 -7.995 -17.937 1.00 88.94 241 ALA A N 1
ATOM 1841 C CA . ALA A 1 241 ? -3.691 -9.281 -18.301 1.00 88.94 241 ALA A CA 1
ATOM 1842 C C . ALA A 1 241 ? -2.867 -10.118 -19.305 1.00 88.94 241 ALA A C 1
ATOM 1844 O O . ALA A 1 241 ? -3.126 -11.308 -19.463 1.00 88.94 241 ALA A O 1
ATOM 1845 N N . GLN A 1 242 ? -1.908 -9.503 -20.000 1.00 91.31 242 GLN A N 1
ATOM 1846 C CA . GLN A 1 242 ? -1.005 -10.165 -20.946 1.00 91.31 242 GLN A CA 1
ATOM 1847 C C . GLN A 1 242 ? 0.331 -10.564 -20.302 1.00 91.31 242 GLN A C 1
ATOM 1849 O O . GLN A 1 242 ? 1.132 -11.236 -20.949 1.00 91.31 242 GLN A O 1
ATOM 1854 N N . GLN A 1 243 ? 0.574 -10.172 -19.048 1.00 89.06 243 GLN A N 1
ATOM 1855 C CA . GLN A 1 243 ? 1.759 -10.577 -18.302 1.00 89.06 243 GLN A CA 1
ATOM 1856 C C . GLN A 1 243 ? 1.658 -12.071 -17.965 1.00 89.06 243 GLN A C 1
ATOM 1858 O O . GLN A 1 243 ? 0.792 -12.500 -17.203 1.00 89.06 243 GLN A O 1
ATOM 1863 N N . THR A 1 244 ? 2.535 -12.878 -18.560 1.00 84.06 244 THR A N 1
ATOM 1864 C CA . THR A 1 244 ? 2.616 -14.333 -18.349 1.00 84.06 244 THR A CA 1
ATOM 1865 C C . THR A 1 244 ? 3.891 -14.705 -17.601 1.00 84.06 244 THR A C 1
ATOM 1867 O O . THR A 1 244 ? 4.834 -13.927 -17.583 1.00 84.06 244 THR A O 1
ATOM 1870 N N . ALA A 1 245 ? 3.951 -15.901 -17.008 1.00 80.31 245 ALA A N 1
ATOM 1871 C CA . ALA A 1 245 ? 5.171 -16.410 -16.379 1.00 80.31 245 ALA A CA 1
ATOM 1872 C C . ALA A 1 245 ? 6.084 -17.127 -17.404 1.00 80.31 245 ALA A C 1
ATOM 1874 O O . ALA A 1 245 ? 5.573 -17.954 -18.166 1.00 80.31 245 ALA A O 1
ATOM 1875 N N . PRO A 1 246 ? 7.416 -16.900 -17.391 1.00 80.25 246 PRO A N 1
ATOM 1876 C CA . PRO A 1 246 ? 8.135 -15.909 -16.582 1.00 80.25 246 PRO A CA 1
ATOM 1877 C C . PRO A 1 246 ? 7.841 -14.474 -17.047 1.00 80.25 246 PRO A C 1
ATOM 1879 O O . PRO A 1 246 ? 7.622 -14.251 -18.236 1.00 80.25 246 PRO A O 1
ATOM 1882 N N . ALA A 1 247 ? 7.825 -13.534 -16.097 1.00 80.56 247 ALA A N 1
ATOM 1883 C CA . ALA A 1 247 ? 7.553 -12.123 -16.361 1.00 80.56 247 ALA A CA 1
ATOM 1884 C C . ALA A 1 247 ? 8.531 -11.541 -17.393 1.00 80.56 247 ALA A C 1
ATOM 1886 O O . ALA A 1 247 ? 9.691 -11.957 -17.473 1.00 80.56 247 ALA A O 1
ATOM 1887 N N . TRP A 1 248 ? 8.053 -10.564 -18.161 1.00 89.06 248 TRP A N 1
ATOM 1888 C CA . TRP A 1 248 ? 8.899 -9.768 -19.042 1.00 89.06 248 TRP A CA 1
ATOM 1889 C C . TRP A 1 248 ? 9.909 -9.000 -18.191 1.00 89.06 248 TRP A C 1
ATOM 1891 O O . TRP A 1 248 ? 9.527 -8.298 -17.259 1.00 89.06 248 TRP A O 1
ATOM 1901 N N . ILE A 1 249 ? 11.197 -9.152 -18.495 1.00 93.06 249 ILE A N 1
ATOM 1902 C CA . ILE A 1 249 ? 12.279 -8.571 -17.687 1.00 93.06 249 ILE A CA 1
ATOM 1903 C C . ILE A 1 249 ? 12.312 -7.041 -17.769 1.00 93.06 249 ILE A C 1
ATOM 1905 O O . ILE A 1 249 ? 12.794 -6.385 -16.857 1.00 93.06 249 ILE A O 1
ATOM 1909 N N . ASP A 1 250 ? 11.789 -6.480 -18.851 1.00 95.62 250 ASP A N 1
ATOM 1910 C CA . ASP A 1 250 ? 11.780 -5.069 -19.233 1.00 95.62 250 ASP A CA 1
ATOM 1911 C C . ASP A 1 250 ? 10.397 -4.413 -19.049 1.00 95.62 250 ASP A C 1
ATOM 1913 O O . ASP A 1 250 ? 10.230 -3.225 -19.339 1.00 95.62 250 ASP A O 1
ATOM 1917 N N . VAL A 1 251 ? 9.399 -5.163 -18.553 1.00 97.19 251 VAL A N 1
ATOM 1918 C CA . VAL A 1 251 ? 8.039 -4.675 -18.278 1.00 97.19 251 VAL A CA 1
ATOM 1919 C C . VAL A 1 251 ? 7.497 -5.261 -16.979 1.00 97.19 251 VAL A C 1
ATOM 1921 O O . VAL A 1 251 ? 7.124 -6.433 -16.921 1.00 97.19 251 VAL A O 1
ATOM 1924 N N . HIS A 1 252 ? 7.360 -4.420 -15.956 1.00 97.19 252 HIS A N 1
ATOM 1925 C CA . HIS A 1 252 ? 6.773 -4.792 -14.669 1.00 97.19 252 HIS A CA 1
ATOM 1926 C C . HIS A 1 252 ? 5.536 -3.949 -14.357 1.00 97.19 252 HIS A C 1
ATOM 1928 O O . HIS A 1 252 ? 5.448 -2.773 -14.711 1.00 97.19 252 HIS A O 1
ATOM 1934 N N . PHE A 1 253 ? 4.598 -4.542 -13.630 1.00 96.88 253 PHE A N 1
ATOM 1935 C CA . PHE A 1 253 ? 3.453 -3.859 -13.045 1.00 96.88 253 PHE A CA 1
ATOM 1936 C C . PHE A 1 253 ? 3.641 -3.745 -11.538 1.00 96.88 253 PHE A C 1
ATOM 1938 O O . PHE A 1 253 ? 4.144 -4.664 -10.909 1.00 96.88 253 PHE A O 1
ATOM 1945 N N . PHE A 1 254 ? 3.180 -2.668 -10.927 1.00 96.25 254 PHE A N 1
ATOM 1946 C CA . PHE A 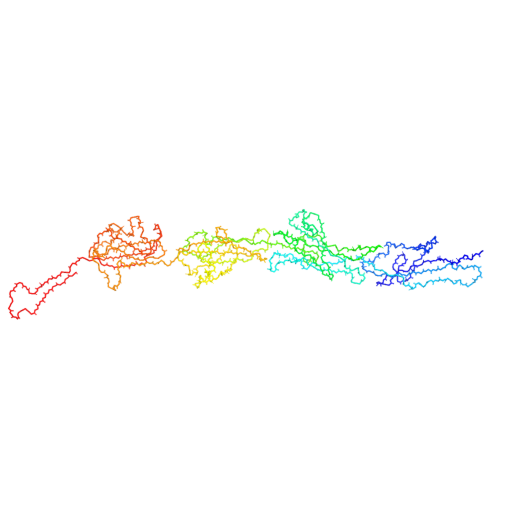1 254 ? 3.105 -2.562 -9.474 1.00 96.25 254 PHE A CA 1
ATOM 1947 C C . PHE A 1 254 ? 1.813 -1.875 -9.071 1.00 96.25 254 PHE A C 1
ATOM 1949 O O . PHE A 1 254 ? 1.182 -1.196 -9.879 1.00 96.25 254 PHE A O 1
ATOM 1956 N N . GLN A 1 255 ? 1.387 -2.090 -7.837 1.00 94.94 255 GLN A N 1
ATOM 1957 C CA . GLN A 1 255 ? 0.226 -1.418 -7.274 1.00 94.94 255 GLN A CA 1
ATOM 1958 C C . GLN A 1 255 ? 0.668 -0.460 -6.180 1.00 94.94 255 GLN A C 1
ATOM 1960 O O . GLN A 1 255 ? 1.661 -0.706 -5.493 1.00 94.94 255 GLN A O 1
ATOM 1965 N N . TRP A 1 256 ? -0.068 0.632 -6.024 1.00 94.44 256 TRP A N 1
ATOM 1966 C CA . TRP A 1 256 ? 0.236 1.639 -5.022 1.00 94.44 256 TRP A CA 1
ATOM 1967 C C . TRP A 1 256 ? -0.870 1.737 -3.989 1.00 94.44 256 TRP A C 1
ATOM 1969 O O . TRP A 1 256 ? -2.041 1.827 -4.344 1.00 94.44 256 TRP A O 1
ATOM 1979 N N . ASP A 1 257 ? -0.504 1.770 -2.716 1.00 93.94 257 ASP A N 1
ATOM 1980 C CA . ASP A 1 257 ? -1.433 2.028 -1.630 1.00 93.94 257 ASP A CA 1
ATOM 1981 C C . ASP A 1 257 ? -0.760 2.842 -0.531 1.00 93.94 257 ASP A C 1
ATOM 1983 O O . ASP A 1 257 ? 0.142 2.375 0.154 1.00 93.94 257 ASP A O 1
ATOM 1987 N N . ALA A 1 258 ? -1.179 4.091 -0.376 1.00 92.31 258 ALA A N 1
ATOM 1988 C CA . ALA A 1 258 ? -0.688 5.007 0.647 1.00 92.31 258 ALA A CA 1
ATOM 1989 C C . ALA A 1 258 ? -1.761 5.378 1.685 1.00 92.31 258 ALA A C 1
ATOM 1991 O O . ALA A 1 258 ? -1.541 6.302 2.473 1.00 92.31 258 ALA A O 1
ATOM 1992 N N . LEU A 1 259 ? -2.934 4.735 1.656 1.00 91.69 259 LEU A N 1
ATOM 1993 C CA . LEU A 1 259 ? -4.028 5.049 2.573 1.00 91.69 259 LEU A CA 1
ATOM 1994 C C . LEU A 1 259 ? -4.091 4.016 3.690 1.00 91.69 259 LEU A C 1
ATOM 1996 O O . LEU A 1 259 ? -4.016 2.820 3.457 1.00 91.69 259 LEU A O 1
ATOM 2000 N N . ALA A 1 260 ? -4.254 4.492 4.921 1.00 91.88 260 ALA A N 1
ATOM 2001 C CA . ALA A 1 260 ? -4.540 3.604 6.034 1.00 91.88 260 ALA A CA 1
ATOM 2002 C C . ALA A 1 260 ? -5.963 3.024 5.918 1.00 91.88 260 ALA A C 1
ATOM 2004 O O . ALA A 1 260 ? -6.848 3.672 5.341 1.00 91.88 260 ALA A O 1
ATOM 2005 N N . PRO A 1 261 ? -6.223 1.857 6.535 1.00 92.12 261 PRO A N 1
ATOM 2006 C CA . PRO A 1 261 ? -7.579 1.353 6.706 1.00 92.12 261 PRO A CA 1
ATOM 2007 C C . PRO A 1 261 ? -8.497 2.317 7.468 1.00 92.12 261 PRO A C 1
ATOM 2009 O O . PRO A 1 261 ? -8.106 3.387 7.917 1.00 92.12 261 PRO A O 1
ATOM 2012 N N . THR A 1 262 ? -9.759 1.939 7.625 1.00 91.94 262 THR A N 1
ATOM 2013 C CA . THR A 1 262 ? -10.721 2.624 8.490 1.00 91.94 262 THR A CA 1
ATOM 2014 C C . THR A 1 262 ? -11.332 1.617 9.456 1.00 91.94 262 THR A C 1
ATOM 2016 O O . THR A 1 262 ? -11.982 0.657 9.036 1.00 91.94 262 THR A O 1
ATOM 2019 N N . THR A 1 263 ? -11.135 1.850 10.748 1.00 94.25 263 THR A N 1
ATOM 2020 C CA . THR A 1 263 ? -11.665 1.060 11.858 1.00 94.25 263 THR A CA 1
ATOM 2021 C C . THR A 1 263 ? -12.811 1.805 12.524 1.00 94.25 263 THR A C 1
ATOM 2023 O O . THR A 1 263 ? -12.746 3.009 12.759 1.00 94.25 263 THR A O 1
ATOM 2026 N N . VAL A 1 264 ? -13.867 1.080 12.880 1.00 95.44 264 VAL A N 1
ATOM 2027 C CA . VAL A 1 264 ? -14.978 1.617 13.666 1.00 95.44 264 VAL A CA 1
ATOM 2028 C C . VAL A 1 264 ? -15.307 0.678 14.810 1.00 95.44 264 VAL A C 1
ATOM 2030 O O . VAL A 1 264 ? -15.420 -0.531 14.619 1.00 95.44 264 VAL A O 1
ATOM 2033 N N . ILE A 1 265 ? -15.485 1.238 16.001 1.00 97.50 265 ILE A N 1
ATOM 2034 C CA . ILE A 1 265 ? -15.930 0.503 17.181 1.00 97.50 265 ILE A CA 1
ATOM 2035 C C . ILE A 1 265 ? -17.460 0.564 17.217 1.00 97.50 265 ILE A C 1
ATOM 2037 O O . ILE A 1 265 ? -18.061 1.629 17.066 1.00 97.50 265 ILE A O 1
ATOM 2041 N N . THR A 1 266 ? -18.091 -0.594 17.381 1.00 96.62 266 THR A N 1
ATOM 2042 C CA . THR A 1 266 ? -19.554 -0.759 17.390 1.00 96.62 266 THR A CA 1
ATOM 2043 C C . THR A 1 266 ? -20.111 -1.157 18.751 1.00 96.62 266 THR A C 1
ATOM 2045 O O . THR A 1 266 ? -21.270 -0.860 19.037 1.00 96.62 266 THR A O 1
ATOM 2048 N N . SER A 1 267 ? -19.300 -1.800 19.594 1.00 94.81 267 SER A N 1
ATOM 2049 C CA . SER A 1 267 ? -19.677 -2.196 20.948 1.00 94.81 267 SER A CA 1
ATOM 2050 C C . SER A 1 267 ? -18.472 -2.091 21.888 1.00 94.81 267 SER A C 1
ATOM 2052 O O . SER A 1 267 ? -17.397 -2.570 21.523 1.00 94.81 267 SER A O 1
ATOM 2054 N N . PRO A 1 268 ? -18.624 -1.519 23.095 1.00 96.00 268 PRO A N 1
ATOM 2055 C CA . PRO A 1 268 ? -19.778 -0.759 23.573 1.00 96.00 268 PRO A CA 1
ATOM 2056 C C . PRO A 1 268 ? -20.093 0.448 22.682 1.00 96.00 268 PRO A C 1
ATOM 2058 O O . PRO A 1 268 ? -19.267 0.873 21.884 1.00 96.00 268 PRO A O 1
ATOM 2061 N N . VAL A 1 269 ? -21.297 1.005 22.788 1.00 95.44 269 VAL A N 1
ATOM 2062 C CA . VAL A 1 269 ? -21.638 2.233 22.053 1.00 95.44 269 VAL A CA 1
ATOM 2063 C C . VAL A 1 269 ? -21.039 3.438 22.785 1.00 95.44 269 VAL A C 1
ATOM 2065 O O . VAL A 1 269 ? -20.993 3.456 24.018 1.00 95.44 269 VAL A O 1
ATOM 2068 N N . GLU A 1 270 ? -20.603 4.453 22.042 1.00 97.19 270 GLU A N 1
ATOM 2069 C CA . GLU A 1 270 ? -20.164 5.740 22.596 1.00 97.19 270 GLU A CA 1
ATOM 2070 C C . GLU A 1 270 ? -21.175 6.298 23.615 1.00 97.19 270 GLU A C 1
ATOM 2072 O O . GLU A 1 270 ? -22.376 6.363 23.352 1.00 97.19 270 GLU A O 1
ATOM 2077 N N . GLY A 1 271 ? -20.683 6.696 24.789 1.00 93.06 271 GLY A N 1
ATOM 2078 C CA . GLY A 1 271 ? -21.470 7.252 25.889 1.00 93.06 271 GLY A CA 1
ATOM 2079 C C . GLY A 1 271 ? -22.370 6.251 26.622 1.00 93.06 271 GLY A C 1
ATOM 2080 O O . GLY A 1 271 ? -23.119 6.659 27.508 1.00 93.06 271 GLY A O 1
ATOM 2081 N N . SER A 1 272 ? -22.328 4.960 26.277 1.00 92.88 272 SER A N 1
ATOM 2082 C CA . SER A 1 272 ? -23.190 3.950 26.903 1.00 92.88 272 SER A CA 1
ATOM 2083 C C . SER A 1 272 ? -22.782 3.605 28.342 1.00 92.88 272 SER A C 1
ATOM 2085 O O . SER A 1 272 ? -21.661 3.875 28.778 1.00 92.88 272 SER A O 1
ATOM 2087 N N . GLY A 1 273 ? -23.725 3.002 29.076 1.00 91.56 273 GLY A N 1
ATOM 2088 C CA . GLY A 1 273 ? -23.585 2.581 30.472 1.00 91.56 273 GLY A CA 1
ATOM 2089 C C . GLY A 1 273 ? -23.694 1.062 30.682 1.00 91.56 273 GLY A C 1
ATOM 2090 O O . GLY A 1 273 ? -24.622 0.642 31.376 1.00 91.56 273 GLY A O 1
ATOM 2091 N N . PRO A 1 274 ? -22.873 0.201 30.046 1.00 89.31 274 PRO A N 1
ATOM 2092 C CA . PRO A 1 274 ? -23.036 -1.247 30.161 1.00 89.31 274 PRO A CA 1
ATOM 2093 C C . PRO A 1 274 ? -22.810 -1.751 31.595 1.00 89.31 274 PRO A C 1
ATOM 2095 O O . PRO A 1 274 ? -21.843 -1.379 32.262 1.00 89.31 274 PRO A O 1
ATOM 2098 N N . SER A 1 275 ? -23.678 -2.660 32.050 1.00 83.94 275 SER A N 1
ATOM 2099 C CA . SER A 1 275 ? -23.525 -3.396 33.317 1.00 83.94 275 SER A CA 1
ATOM 2100 C C . SER A 1 275 ? -22.623 -4.633 33.193 1.00 83.94 275 SER A C 1
ATOM 2102 O O . SER A 1 275 ? -22.176 -5.179 34.200 1.00 83.94 275 SER A O 1
ATOM 2104 N N . ALA A 1 276 ? -22.325 -5.059 31.961 1.00 86.56 276 ALA A N 1
ATOM 2105 C CA . ALA A 1 276 ? -21.348 -6.087 31.621 1.00 86.56 276 ALA A CA 1
ATOM 2106 C C . ALA A 1 276 ? -20.695 -5.754 30.270 1.00 86.56 276 ALA A C 1
ATOM 2108 O O . ALA A 1 276 ? -21.377 -5.322 29.344 1.00 86.56 276 ALA A O 1
ATOM 2109 N N . VAL A 1 277 ? -19.385 -5.985 30.148 1.00 91.88 277 VAL A N 1
ATOM 2110 C CA . VAL A 1 277 ? -18.620 -5.777 28.906 1.00 91.88 277 VAL A CA 1
ATOM 2111 C C . VAL A 1 277 ? -17.938 -7.093 28.550 1.00 91.88 277 VAL A C 1
ATOM 2113 O O . VAL A 1 277 ? -16.801 -7.352 28.943 1.00 91.88 277 VAL A O 1
ATOM 2116 N N . ALA A 1 278 ? -18.680 -7.976 27.878 1.00 91.38 278 ALA A N 1
ATOM 2117 C CA . ALA A 1 278 ? -18.193 -9.306 27.506 1.00 91.38 278 ALA A CA 1
ATOM 2118 C C . ALA A 1 278 ? -17.236 -9.270 26.304 1.00 91.38 278 ALA A C 1
ATOM 2120 O O . ALA A 1 278 ? -16.332 -10.101 26.215 1.00 91.38 278 ALA A O 1
ATOM 2121 N N . SER A 1 279 ? -17.420 -8.301 25.412 1.00 94.38 279 SER A N 1
ATOM 2122 C CA . SER A 1 279 ? -16.574 -8.068 24.249 1.00 94.38 279 SER A CA 1
ATOM 2123 C C . SER A 1 279 ? -16.490 -6.583 23.917 1.00 94.38 279 SER A C 1
ATOM 2125 O O . SER A 1 279 ? -17.355 -5.791 24.306 1.00 94.38 279 SER A O 1
ATOM 2127 N N . ILE A 1 280 ? -15.440 -6.230 23.179 1.00 96.81 280 ILE A N 1
ATOM 2128 C CA . ILE A 1 280 ? -15.359 -4.996 22.403 1.00 96.81 280 ILE A CA 1
ATOM 2129 C C . ILE A 1 280 ? -15.363 -5.405 20.932 1.00 96.81 280 ILE A C 1
ATOM 2131 O O . ILE A 1 280 ? -14.526 -6.212 20.523 1.00 96.81 280 ILE A O 1
ATOM 2135 N N . ASP A 1 281 ? -16.282 -4.850 20.153 1.00 97.00 281 ASP A N 1
ATOM 2136 C CA . ASP A 1 281 ? -16.558 -5.284 18.784 1.00 97.00 281 ASP A CA 1
ATOM 2137 C C . ASP A 1 281 ? -16.518 -4.110 17.815 1.00 97.00 281 ASP A C 1
ATOM 2139 O O . ASP A 1 281 ? -16.940 -2.993 18.139 1.00 97.00 281 ASP A O 1
ATOM 2143 N N . G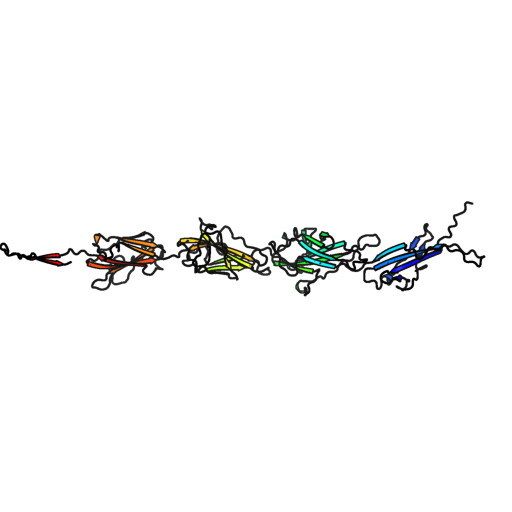LY A 1 282 ? -16.110 -4.371 16.579 1.00 96.19 282 GLY A N 1
ATOM 2144 C CA . GLY A 1 282 ? -16.106 -3.359 15.539 1.00 96.19 282 GLY A CA 1
ATOM 2145 C C . GLY A 1 282 ? -15.989 -3.909 14.131 1.00 96.19 282 GLY A C 1
ATOM 2146 O O . GLY A 1 282 ? -15.924 -5.114 13.893 1.00 96.19 282 GLY A O 1
ATOM 2147 N N . ASN A 1 283 ? -15.976 -2.982 13.180 1.00 94.25 283 ASN A N 1
ATOM 2148 C CA . ASN A 1 283 ? -15.720 -3.278 11.780 1.00 94.25 283 ASN A CA 1
ATOM 2149 C C . ASN A 1 283 ? -14.414 -2.627 11.355 1.00 94.25 283 ASN A C 1
ATOM 2151 O O . ASN A 1 283 ? -13.961 -1.638 11.937 1.00 94.25 283 ASN A O 1
ATOM 2155 N N . VAL A 1 284 ? -13.822 -3.189 10.315 1.00 92.38 284 VAL A N 1
ATOM 2156 C CA . VAL A 1 284 ? -12.666 -2.604 9.661 1.00 92.38 284 VAL A CA 1
ATOM 2157 C C . VAL A 1 284 ? -12.792 -2.793 8.160 1.00 92.38 284 VAL A C 1
ATOM 2159 O O . VAL A 1 284 ? -13.243 -3.840 7.684 1.00 92.38 284 VAL A O 1
ATOM 2162 N N . SER A 1 285 ? -12.412 -1.766 7.417 1.00 90.00 285 SER A N 1
ATOM 2163 C CA . SER A 1 285 ? -12.342 -1.801 5.965 1.00 90.00 285 SER A CA 1
ATOM 2164 C C . SER A 1 285 ? -11.117 -1.046 5.503 1.00 90.00 285 SER A C 1
ATOM 2166 O O . SER A 1 285 ? -10.899 0.093 5.906 1.00 90.00 285 SER A O 1
ATOM 2168 N N . ASP A 1 286 ? -10.366 -1.639 4.596 1.00 88.25 286 ASP A N 1
ATOM 2169 C CA . ASP A 1 286 ? -9.322 -0.932 3.888 1.00 88.25 286 ASP A CA 1
ATOM 2170 C C . ASP A 1 286 ? -9.986 0.097 2.941 1.00 88.25 286 ASP A C 1
ATOM 2172 O O . ASP A 1 286 ? -10.869 -0.286 2.163 1.00 88.25 286 ASP A O 1
ATOM 2176 N N . ASN A 1 287 ? -9.591 1.382 2.913 1.00 72.25 287 ASN A N 1
ATOM 2177 C CA . ASN A 1 287 ? -10.342 2.455 2.215 1.00 72.25 287 ASN A CA 1
ATOM 2178 C C . ASN A 1 287 ? -9.590 3.165 1.063 1.00 72.25 287 ASN A C 1
ATOM 2180 O O . ASN A 1 287 ? -8.500 3.678 1.311 1.00 72.25 287 ASN A O 1
ATOM 2184 N N . PRO A 1 288 ? -10.113 3.192 -0.193 1.00 64.44 288 PRO A N 1
ATOM 2185 C CA . PRO A 1 288 ? -11.392 2.649 -0.690 1.00 64.44 288 PRO A CA 1
ATOM 2186 C C . PRO A 1 288 ? -11.384 1.159 -1.078 1.00 64.44 288 PRO A C 1
ATOM 2188 O O . PRO A 1 288 ? -10.458 0.646 -1.700 1.00 64.44 288 PRO A O 1
ATOM 2191 N N . GLY A 1 289 ? -12.451 0.442 -0.716 1.00 58.66 289 GLY A N 1
ATOM 2192 C CA . GLY A 1 289 ? -12.532 -1.029 -0.700 1.00 58.66 289 GLY A CA 1
ATOM 2193 C C . GLY A 1 289 ? -12.551 -1.784 -2.042 1.00 58.66 289 GLY A C 1
ATOM 2194 O O . GLY A 1 289 ? -12.893 -2.962 -2.029 1.00 58.66 289 GLY A O 1
ATOM 2195 N N . ALA A 1 290 ? -12.222 -1.160 -3.181 1.00 59.12 290 ALA A N 1
ATOM 2196 C CA . ALA A 1 290 ? -12.315 -1.806 -4.501 1.00 59.12 290 ALA A CA 1
ATOM 2197 C C . ALA A 1 290 ? -11.000 -2.438 -5.004 1.00 59.12 290 ALA A C 1
ATOM 2199 O O . ALA A 1 290 ? -11.047 -3.492 -5.630 1.00 59.12 290 ALA A O 1
ATOM 2200 N N . PHE A 1 291 ? -9.839 -1.842 -4.719 1.00 60.59 291 PHE A N 1
ATOM 2201 C CA . PHE A 1 291 ? -8.537 -2.323 -5.202 1.00 60.59 291 PHE A CA 1
ATOM 2202 C C . PHE A 1 291 ? -7.453 -1.927 -4.212 1.00 60.59 291 PHE A C 1
ATOM 2204 O O . PHE A 1 291 ? -7.006 -0.791 -4.274 1.00 60.59 291 PHE A O 1
ATOM 2211 N N . LYS A 1 292 ? -7.057 -2.803 -3.281 1.00 69.12 292 LYS A N 1
ATOM 2212 C CA . LYS A 1 292 ? -6.017 -2.471 -2.299 1.00 69.12 292 LYS A CA 1
ATOM 2213 C C . LYS A 1 292 ? -5.160 -3.637 -1.851 1.00 69.12 292 LYS A C 1
ATOM 2215 O O . LYS A 1 292 ? -5.500 -4.794 -2.106 1.00 69.12 292 LYS A O 1
ATOM 2220 N N . ALA A 1 293 ? -4.066 -3.289 -1.177 1.00 84.06 293 ALA A N 1
ATOM 2221 C CA . ALA A 1 293 ? -3.124 -4.210 -0.565 1.00 84.06 293 ALA A CA 1
ATOM 2222 C C . ALA A 1 293 ? -3.829 -5.214 0.367 1.00 84.06 293 ALA A C 1
ATOM 2224 O O . ALA A 1 293 ? -3.404 -6.367 0.490 1.00 84.06 293 ALA A O 1
ATOM 2225 N N . GLY A 1 294 ? -4.961 -4.814 0.951 1.00 86.44 294 GLY A N 1
ATOM 2226 C CA . GLY A 1 294 ? -5.825 -5.665 1.747 1.00 86.44 294 GLY A CA 1
ATOM 2227 C C . GLY A 1 294 ? -5.598 -5.455 3.236 1.00 86.44 294 GLY A C 1
ATOM 2228 O O . GLY A 1 294 ? -4.630 -4.839 3.668 1.00 86.44 294 GLY A O 1
ATOM 2229 N N . MET A 1 295 ? -6.506 -5.991 4.047 1.00 88.62 295 MET A N 1
ATOM 2230 C CA . MET A 1 295 ? -6.446 -5.830 5.497 1.00 88.62 295 MET A CA 1
ATOM 2231 C C . MET A 1 295 ? -5.238 -6.549 6.109 1.00 88.62 295 MET A C 1
ATOM 2233 O O . MET A 1 295 ? -5.012 -7.731 5.852 1.00 88.62 295 MET A O 1
ATOM 2237 N N . GLY A 1 296 ? -4.511 -5.837 6.968 1.00 87.94 296 GLY A N 1
ATOM 2238 C CA . GLY A 1 296 ? -3.506 -6.380 7.869 1.00 87.94 296 GLY A CA 1
ATOM 2239 C C . GLY A 1 296 ? -4.136 -6.765 9.206 1.00 87.94 296 GLY A C 1
ATOM 2240 O O . GLY A 1 296 ? -4.965 -7.673 9.277 1.00 87.94 296 GLY A O 1
ATOM 2241 N N . LYS A 1 297 ? -3.725 -6.091 10.284 1.00 90.56 297 LYS A N 1
ATOM 2242 C CA . LYS A 1 297 ? -4.137 -6.401 11.663 1.00 90.56 297 LYS A CA 1
ATOM 2243 C C . LYS A 1 297 ? -4.936 -5.260 12.274 1.00 90.56 297 LYS A C 1
ATOM 2245 O O . LYS A 1 297 ? -4.694 -4.104 11.945 1.00 90.56 297 LYS A O 1
ATOM 2250 N N . THR A 1 298 ? -5.821 -5.583 13.213 1.00 95.00 298 THR A N 1
ATOM 2251 C CA . THR A 1 298 ? -6.508 -4.596 14.054 1.00 95.00 298 THR A CA 1
ATOM 2252 C C . THR A 1 298 ? -6.007 -4.720 15.484 1.00 95.00 298 THR A C 1
ATOM 2254 O O . THR A 1 298 ? -5.831 -5.820 16.007 1.00 95.00 298 THR A O 1
ATOM 2257 N N . PHE A 1 299 ? -5.787 -3.581 16.122 1.00 96.56 299 PHE A N 1
ATOM 2258 C CA . PHE A 1 299 ? -5.241 -3.464 17.461 1.00 96.56 299 PHE A CA 1
ATOM 2259 C C . PHE A 1 299 ? -6.195 -2.670 18.336 1.00 96.56 299 PHE A C 1
ATOM 2261 O O . PHE A 1 299 ? -6.664 -1.613 17.923 1.00 96.56 299 PHE A O 1
ATOM 2268 N N . VAL A 1 300 ? -6.452 -3.153 19.552 1.00 97.44 300 VAL A N 1
ATOM 2269 C CA . VAL A 1 300 ? -7.374 -2.512 20.496 1.00 97.44 300 VAL A CA 1
ATOM 2270 C C . VAL A 1 300 ? -6.696 -2.317 21.846 1.00 97.44 300 VAL A C 1
ATOM 2272 O O . VAL A 1 300 ? -6.152 -3.262 22.408 1.00 97.44 300 VAL A O 1
ATOM 2275 N N . ALA A 1 301 ? -6.751 -1.107 22.391 1.00 97.38 301 ALA A N 1
ATOM 2276 C CA . ALA A 1 301 ? -6.368 -0.791 23.761 1.00 97.38 301 ALA A CA 1
ATOM 2277 C C . ALA A 1 301 ? -7.576 -0.247 24.529 1.00 97.38 301 ALA A C 1
ATOM 2279 O O . ALA A 1 301 ? -8.451 0.409 23.965 1.00 97.38 301 ALA A O 1
ATOM 2280 N N . ILE A 1 302 ? -7.616 -0.511 25.834 1.00 97.50 302 ILE A N 1
ATOM 2281 C CA . ILE A 1 302 ? -8.664 -0.015 26.728 1.00 97.50 302 ILE A CA 1
ATOM 2282 C C . ILE A 1 302 ? -7.982 0.721 27.875 1.00 97.50 302 ILE A C 1
ATOM 2284 O O . ILE A 1 302 ? -7.130 0.140 28.546 1.00 97.50 302 ILE A O 1
ATOM 2288 N N . CYS A 1 303 ? -8.353 1.974 28.119 1.00 97.25 303 CYS A N 1
ATOM 2289 C CA . CYS A 1 303 ? -7.759 2.805 29.167 1.00 97.25 303 CYS A CA 1
ATOM 2290 C C . CYS A 1 303 ? -8.829 3.425 30.061 1.00 97.25 303 CYS A C 1
ATOM 2292 O O . CYS A 1 303 ? -9.938 3.691 29.607 1.00 97.25 303 CYS A O 1
ATOM 2294 N N . GLN A 1 304 ? -8.514 3.647 31.337 1.00 96.19 304 GLN A N 1
ATOM 2295 C CA . GLN A 1 304 ? -9.378 4.437 32.214 1.00 96.19 304 GLN A CA 1
ATOM 2296 C C . GLN A 1 304 ? -9.447 5.889 31.739 1.00 96.19 304 GLN A C 1
ATOM 2298 O O . GLN A 1 304 ? -8.563 6.373 31.039 1.00 96.19 304 GLN A O 1
ATOM 2303 N N . ASP A 1 305 ? -10.507 6.583 32.122 1.00 95.62 305 ASP A N 1
ATOM 2304 C CA . ASP A 1 305 ? -10.661 8.015 31.894 1.00 95.62 305 ASP A CA 1
ATOM 2305 C C . ASP A 1 305 ? -9.849 8.852 32.894 1.00 95.62 305 ASP A C 1
ATOM 2307 O O . ASP A 1 305 ? -9.832 8.584 34.099 1.00 95.62 305 ASP A O 1
ATOM 2311 N N . LEU A 1 306 ? -9.241 9.918 32.382 1.00 92.81 306 LEU A N 1
ATOM 2312 C CA . LEU A 1 306 ? -8.674 11.032 33.124 1.00 92.81 306 LEU A CA 1
ATOM 2313 C C . LEU A 1 306 ? -9.290 12.333 32.600 1.00 92.81 306 LEU A C 1
ATOM 2315 O O . LEU A 1 306 ? -8.810 12.923 31.633 1.00 92.81 306 LEU A O 1
ATOM 2319 N N . ALA A 1 307 ? -10.355 12.784 33.262 1.00 88.88 307 ALA A N 1
ATOM 2320 C CA . ALA A 1 307 ? -11.037 14.043 32.959 1.00 88.88 307 ALA A CA 1
ATOM 2321 C C . ALA A 1 307 ? -11.520 14.150 31.495 1.00 88.88 307 ALA A C 1
ATOM 2323 O O . ALA A 1 307 ? -11.386 15.200 30.866 1.00 88.88 307 ALA A O 1
ATOM 2324 N N . GLY A 1 308 ? -12.099 13.071 30.958 1.00 88.81 308 GLY A N 1
ATOM 2325 C CA . GLY A 1 308 ? -12.646 13.025 29.597 1.00 88.81 308 GLY A CA 1
ATOM 2326 C C . GLY A 1 308 ? -11.649 12.616 28.508 1.00 88.81 308 GLY A C 1
ATOM 2327 O O . GLY A 1 308 ? -11.998 12.636 27.331 1.00 88.81 308 GLY A O 1
ATOM 2328 N N . SER A 1 309 ? -10.410 12.277 28.869 1.00 93.69 309 SER A N 1
ATOM 2329 C CA . SER A 1 309 ? -9.384 11.759 27.952 1.00 93.69 309 SER A CA 1
ATOM 2330 C C . SER A 1 309 ? -8.828 10.420 28.449 1.00 93.69 309 SER A C 1
ATOM 2332 O O . SER A 1 309 ? -8.894 10.154 29.649 1.00 93.69 309 SER A O 1
ATOM 2334 N N . PRO A 1 310 ? -8.225 9.585 27.581 1.00 95.69 310 PRO A N 1
ATOM 2335 C CA . PRO A 1 310 ? -7.587 8.346 28.019 1.00 95.69 310 PRO A CA 1
ATOM 2336 C C . PRO A 1 310 ? -6.433 8.605 29.006 1.00 95.69 310 PRO A C 1
ATOM 2338 O O . PRO A 1 310 ? -5.492 9.338 28.700 1.00 95.69 310 PRO A O 1
ATOM 2341 N N . ASP A 1 311 ? -6.461 7.956 30.171 1.00 96.12 311 ASP A N 1
ATOM 2342 C CA . ASP A 1 311 ? -5.321 7.860 31.083 1.00 96.12 311 ASP A CA 1
ATOM 2343 C C . ASP A 1 311 ? -4.324 6.836 30.529 1.00 96.12 311 ASP A C 1
ATOM 2345 O O . ASP A 1 311 ? -4.417 5.632 30.789 1.00 96.12 311 ASP A O 1
ATOM 2349 N N . TYR A 1 312 ? -3.333 7.315 29.777 1.00 95.12 312 TYR A N 1
ATOM 2350 C CA . TYR A 1 312 ? -2.270 6.478 29.217 1.00 95.12 312 TYR A CA 1
ATOM 2351 C C . TYR A 1 312 ? -1.343 5.850 30.268 1.00 95.12 312 TYR A C 1
ATOM 2353 O O . TYR A 1 312 ? -0.374 5.205 29.894 1.00 95.12 312 TYR A O 1
ATOM 2361 N N . THR A 1 313 ? -1.589 6.025 31.568 1.00 95.88 313 THR A N 1
ATOM 2362 C CA . THR A 1 313 ? -0.885 5.292 32.634 1.00 95.88 313 THR A CA 1
ATOM 2363 C C . THR A 1 313 ? -1.735 4.185 33.258 1.00 95.88 313 THR A C 1
ATOM 2365 O O . THR A 1 313 ? -1.228 3.380 34.042 1.00 95.88 313 THR A O 1
ATOM 2368 N N . LYS A 1 314 ? -3.022 4.116 32.896 1.00 95.56 314 LYS A N 1
ATOM 2369 C CA . LYS A 1 314 ? -4.001 3.166 33.429 1.00 95.56 314 LYS A CA 1
ATOM 2370 C C . LYS A 1 314 ? -4.763 2.482 32.307 1.00 95.56 314 LYS A C 1
ATOM 2372 O O . LYS A 1 314 ? -5.992 2.528 32.240 1.00 95.56 314 LYS A O 1
ATOM 2377 N N . CYS A 1 315 ? -4.018 1.815 31.439 1.00 96.69 315 CYS A N 1
ATOM 2378 C CA . CYS A 1 315 ? -4.558 0.934 30.418 1.00 96.69 315 CYS A CA 1
ATOM 2379 C C . CYS A 1 315 ? -4.560 -0.526 30.873 1.00 96.69 315 CYS A C 1
ATOM 2381 O O . CYS A 1 315 ? -3.791 -0.922 31.755 1.00 96.69 315 CYS A O 1
ATOM 2383 N N . LEU A 1 316 ? -5.484 -1.295 30.301 1.00 96.44 316 LEU A N 1
ATOM 2384 C CA . LEU A 1 316 ? -5.701 -2.699 30.608 1.00 96.44 316 LEU A CA 1
ATOM 2385 C C . LEU A 1 316 ? -4.468 -3.519 30.216 1.00 96.44 316 LEU A C 1
ATOM 2387 O O . LEU A 1 316 ? -4.040 -3.487 29.068 1.00 96.44 316 LEU A O 1
ATOM 2391 N N . THR A 1 317 ? -3.933 -4.292 31.156 1.00 94.38 317 THR A N 1
ATOM 2392 C CA . THR A 1 317 ? -2.717 -5.098 30.962 1.00 94.38 317 THR A CA 1
ATOM 2393 C C . THR A 1 317 ? -2.973 -6.473 30.342 1.00 94.38 317 THR A C 1
ATOM 2395 O O . THR A 1 317 ? -2.050 -7.085 29.808 1.00 94.38 317 THR A O 1
ATOM 2398 N N . GLY A 1 318 ? -4.207 -6.982 30.399 1.00 92.75 318 GLY A N 1
ATOM 2399 C CA . GLY A 1 318 ? -4.558 -8.299 29.872 1.00 92.75 318 GLY A CA 1
ATOM 2400 C C . GLY A 1 318 ? -6.064 -8.543 29.804 1.00 92.75 318 GLY A C 1
ATOM 2401 O O . GLY A 1 318 ? -6.826 -7.979 30.581 1.00 92.75 318 GLY A O 1
ATOM 2402 N N . LEU A 1 319 ? -6.483 -9.420 28.888 1.00 90.38 319 LEU A N 1
ATOM 2403 C CA . LEU A 1 319 ? -7.891 -9.795 28.674 1.00 90.38 319 LEU A CA 1
ATOM 2404 C C . LEU A 1 319 ? -8.386 -10.926 29.600 1.00 90.38 319 LEU A C 1
ATOM 2406 O O . LEU A 1 319 ? -9.531 -11.360 29.508 1.00 90.38 319 LEU A O 1
ATOM 2410 N N . THR A 1 320 ? -7.526 -11.441 30.480 1.00 85.44 320 THR A N 1
ATOM 2411 C CA . THR A 1 320 ? -7.831 -12.551 31.396 1.00 85.44 320 THR A CA 1
ATOM 2412 C C . THR A 1 320 ? -8.208 -12.051 32.797 1.00 85.44 320 THR A C 1
ATOM 2414 O O . THR A 1 320 ? -8.101 -10.863 33.094 1.00 85.44 320 THR A O 1
ATOM 2417 N N . GLY A 1 321 ? -8.590 -12.972 33.695 1.00 73.38 321 GLY A N 1
ATOM 2418 C CA . GLY A 1 321 ? -8.961 -12.695 35.097 1.00 73.38 321 GLY A CA 1
ATOM 2419 C C . GLY A 1 321 ? -7.968 -11.863 35.915 1.00 73.38 321 GLY A C 1
ATOM 2420 O O . GLY A 1 321 ? -8.362 -11.260 36.908 1.00 73.38 321 GLY A O 1
ATOM 2421 N N . GLY A 1 322 ? -6.697 -11.818 35.507 1.00 74.88 322 GLY A N 1
ATOM 2422 C CA . GLY A 1 322 ? -5.646 -11.033 36.160 1.00 74.88 322 GLY A CA 1
ATOM 2423 C C . GLY A 1 322 ? -5.381 -9.656 35.542 1.00 74.88 322 GLY A C 1
ATOM 2424 O O . GLY A 1 322 ? -4.455 -8.985 35.986 1.00 74.88 322 GLY A O 1
ATOM 2425 N N . GLY A 1 323 ? -6.129 -9.244 34.513 1.00 84.69 323 GLY A N 1
ATOM 2426 C CA . GLY A 1 323 ? -5.956 -7.943 33.866 1.00 84.69 323 GLY A CA 1
ATOM 2427 C C . GLY A 1 323 ? -6.253 -6.778 34.811 1.00 84.69 323 GLY A C 1
ATOM 2428 O O . GLY A 1 323 ? -7.272 -6.772 35.498 1.00 84.69 323 GLY A O 1
ATOM 2429 N N . THR A 1 324 ? -5.376 -5.775 34.828 1.00 88.06 324 THR A N 1
ATOM 2430 C CA . THR A 1 324 ? -5.473 -4.563 35.660 1.00 88.06 324 THR A CA 1
ATOM 2431 C C . THR A 1 324 ? -5.291 -3.304 34.818 1.00 88.06 324 THR A C 1
ATOM 2433 O O . THR A 1 324 ? -4.664 -3.347 33.765 1.00 88.06 324 THR A O 1
ATOM 2436 N N . PHE A 1 325 ? -5.800 -2.162 35.287 1.00 92.06 325 PHE A N 1
ATOM 2437 C CA . PHE A 1 325 ? -5.588 -0.856 34.651 1.00 92.06 325 PHE A CA 1
ATOM 2438 C C . PHE A 1 325 ? -4.391 -0.143 35.286 1.00 92.06 325 PHE A C 1
ATOM 2440 O O . PHE A 1 325 ? -4.549 0.617 36.241 1.00 92.06 325 PHE A O 1
ATOM 2447 N N . SER A 1 326 ? -3.182 -0.449 34.815 1.00 92.00 326 SER A N 1
ATOM 2448 C CA . SER A 1 326 ? -1.948 -0.032 35.504 1.00 92.00 326 SER A CA 1
ATOM 2449 C C . SER A 1 326 ? -0.725 0.136 34.599 1.00 92.00 326 SER A C 1
ATOM 2451 O O . SER A 1 326 ? 0.401 0.129 35.097 1.00 92.00 326 SER A O 1
ATOM 2453 N N . SER A 1 327 ? -0.910 0.215 33.282 1.00 91.19 327 SER A N 1
ATOM 2454 C CA . SER A 1 327 ? 0.195 0.359 32.332 1.00 91.19 327 SER A CA 1
ATOM 2455 C C . SER A 1 327 ? -0.068 1.422 31.273 1.00 91.19 327 SER A C 1
ATOM 2457 O O . SER A 1 327 ? -1.188 1.906 31.108 1.00 91.19 327 SER A O 1
ATOM 2459 N N . ALA A 1 328 ? 0.978 1.706 30.494 1.00 93.50 328 ALA A N 1
ATOM 2460 C CA . ALA A 1 328 ? 0.843 2.274 29.157 1.00 93.50 328 ALA A CA 1
ATOM 2461 C C . ALA A 1 328 ? -0.110 1.441 28.274 1.00 93.50 328 ALA A C 1
ATOM 2463 O O . ALA A 1 328 ? -0.354 0.271 28.604 1.00 93.50 328 ALA A O 1
ATOM 2464 N N . PRO A 1 329 ? -0.642 2.002 27.167 1.00 93.88 329 PRO A N 1
ATOM 2465 C CA . PRO A 1 329 ? -1.488 1.266 26.233 1.00 93.88 329 PRO A CA 1
ATOM 2466 C C . PRO A 1 329 ? -0.887 -0.081 25.837 1.00 93.88 329 PRO A C 1
ATOM 2468 O O . PRO A 1 329 ? 0.185 -0.145 25.235 1.00 93.88 329 PRO A O 1
ATOM 2471 N N . VAL A 1 330 ? -1.605 -1.154 26.166 1.00 94.56 330 VAL A N 1
ATOM 2472 C CA . VAL A 1 330 ? -1.354 -2.492 25.635 1.00 94.56 330 VAL A CA 1
ATOM 2473 C C . VAL A 1 330 ? -2.366 -2.716 24.525 1.00 94.56 330 VAL A C 1
ATOM 2475 O O . VAL A 1 330 ? -3.573 -2.673 24.760 1.00 94.56 330 VAL A O 1
ATOM 2478 N N . TYR A 1 331 ? -1.862 -2.914 23.313 1.00 95.06 331 TYR A N 1
ATOM 2479 C CA . TYR A 1 331 ? -2.680 -3.136 22.131 1.00 95.06 331 TYR A CA 1
ATOM 2480 C C . TYR A 1 331 ? -2.858 -4.634 21.892 1.00 95.06 331 TYR A C 1
ATOM 2482 O O . TYR A 1 331 ? -1.913 -5.335 21.529 1.00 95.06 331 TYR A O 1
ATOM 2490 N N . PHE A 1 332 ? -4.077 -5.117 22.104 1.00 95.50 332 PHE A N 1
ATOM 2491 C CA . PHE A 1 332 ? -4.473 -6.491 21.832 1.00 95.50 332 PHE A CA 1
ATOM 2492 C C . PHE A 1 332 ? -4.756 -6.652 20.341 1.00 95.50 332 PHE A C 1
ATOM 2494 O O . PHE A 1 332 ? -5.576 -5.928 19.776 1.00 95.50 332 PHE A O 1
ATOM 2501 N N . GLU A 1 333 ? -4.062 -7.593 19.708 1.00 95.12 333 GLU A N 1
ATOM 2502 C CA . GLU A 1 333 ? -4.275 -7.936 18.306 1.00 95.12 333 GLU A CA 1
ATOM 2503 C C . GLU A 1 333 ? -5.574 -8.739 18.139 1.00 95.12 333 GLU A C 1
ATOM 2505 O O . GLU A 1 333 ? -5.837 -9.684 18.884 1.00 95.12 333 GLU A O 1
ATOM 2510 N N . THR A 1 334 ? -6.361 -8.385 17.128 1.00 92.06 334 THR A N 1
ATOM 2511 C CA . THR A 1 334 ? -7.517 -9.146 16.650 1.00 92.06 334 THR A CA 1
ATOM 2512 C C . THR A 1 334 ? -7.424 -9.340 15.137 1.00 92.06 334 THR A C 1
ATOM 2514 O O . THR A 1 334 ? -6.729 -8.607 14.431 1.00 92.06 334 THR A O 1
ATOM 2517 N N . THR A 1 335 ? -8.123 -10.355 14.634 1.00 79.75 335 THR A N 1
ATOM 2518 C CA . THR A 1 335 ? -8.193 -10.682 13.204 1.00 79.75 335 THR A CA 1
ATOM 2519 C C . THR A 1 335 ? -9.648 -10.739 12.744 1.00 79.75 335 THR A C 1
ATOM 2521 O O . THR A 1 335 ? -10.543 -11.009 13.544 1.00 79.75 335 THR A O 1
ATOM 2524 N N . GLY A 1 336 ? -9.878 -10.490 11.453 1.00 78.75 336 GLY A N 1
ATOM 2525 C CA . GLY A 1 336 ? -11.200 -10.561 10.825 1.00 78.75 336 GLY A CA 1
ATOM 2526 C C . GLY A 1 336 ? -11.898 -9.211 10.643 1.00 78.75 336 GLY A C 1
ATOM 2527 O O . GLY A 1 336 ? -11.518 -8.196 11.219 1.00 78.75 336 GLY A O 1
ATOM 2528 N N . SER A 1 337 ? -12.926 -9.217 9.795 1.00 86.19 337 SER A N 1
ATOM 2529 C CA . SER A 1 337 ? -13.907 -8.138 9.659 1.00 86.19 337 SER A CA 1
ATOM 2530 C C . SER A 1 337 ? -15.289 -8.803 9.576 1.00 86.19 337 SER A C 1
ATOM 2532 O O . SER A 1 337 ? -15.524 -9.551 8.620 1.00 86.19 337 SER A O 1
ATOM 2534 N N . PRO A 1 338 ? -16.174 -8.634 10.579 1.00 93.12 338 PRO A N 1
ATOM 2535 C CA . PRO A 1 338 ? -15.998 -7.840 11.803 1.00 93.12 338 PRO A CA 1
ATOM 2536 C C . PRO A 1 338 ? -14.904 -8.396 12.735 1.00 93.12 338 PRO A C 1
ATOM 2538 O O . PRO A 1 338 ? -14.572 -9.580 12.673 1.00 93.12 338 PRO A O 1
ATOM 2541 N N . TRP A 1 339 ? -14.358 -7.541 13.600 1.00 94.94 339 TRP A N 1
ATOM 2542 C CA . TRP A 1 339 ? -13.373 -7.905 14.623 1.00 94.94 339 TRP A CA 1
ATOM 2543 C C . TRP A 1 339 ? -13.994 -7.857 16.025 1.00 94.94 339 TRP A C 1
ATOM 2545 O O . TRP A 1 339 ? -14.951 -7.121 16.269 1.00 94.94 339 TRP A O 1
ATOM 2555 N N . SER A 1 340 ? -13.438 -8.637 16.956 1.00 95.12 340 SER A N 1
ATOM 2556 C CA . SER A 1 340 ? -13.908 -8.712 18.342 1.00 95.12 340 SER A CA 1
ATOM 2557 C C . SER A 1 340 ? -12.771 -9.097 19.284 1.00 95.12 340 SER A C 1
ATOM 2559 O O . SER A 1 340 ? -11.997 -10.008 18.985 1.00 95.12 340 SER A O 1
ATOM 2561 N N . ILE A 1 341 ? -12.694 -8.446 20.445 1.00 95.44 341 ILE A N 1
ATOM 2562 C CA . ILE A 1 341 ? -11.877 -8.904 21.573 1.00 95.44 341 ILE A CA 1
ATOM 2563 C C . ILE A 1 341 ? -12.781 -9.324 22.732 1.00 95.44 341 ILE A C 1
ATOM 2565 O O . ILE A 1 341 ? -13.711 -8.614 23.104 1.00 95.44 341 ILE A O 1
ATOM 2569 N N . ASN A 1 342 ? -12.497 -10.482 23.329 1.00 93.50 342 ASN A N 1
ATOM 2570 C CA . ASN A 1 342 ? -13.233 -10.976 24.491 1.00 93.50 342 ASN A CA 1
ATOM 2571 C C . ASN A 1 342 ? -12.687 -10.332 25.774 1.00 93.50 342 ASN A C 1
ATOM 2573 O O . ASN A 1 342 ? -11.517 -10.506 26.110 1.00 93.50 342 ASN A O 1
ATOM 2577 N N . THR A 1 343 ? -13.547 -9.624 26.501 1.00 93.38 343 THR A N 1
ATOM 2578 C CA . THR A 1 343 ? -13.251 -8.968 27.784 1.00 93.38 343 THR A CA 1
ATOM 2579 C C . THR A 1 343 ? -14.058 -9.549 28.946 1.00 93.38 343 THR A C 1
ATOM 2581 O O . THR A 1 343 ? -14.012 -9.014 30.052 1.00 93.38 343 THR A O 1
ATOM 2584 N N . ALA A 1 344 ? -14.776 -10.658 28.742 1.00 88.12 344 ALA A N 1
ATOM 2585 C CA . ALA A 1 344 ? -15.664 -11.251 29.743 1.00 88.12 344 ALA A CA 1
ATOM 2586 C C . ALA A 1 344 ? -14.938 -11.677 31.029 1.00 88.12 344 ALA A C 1
ATOM 2588 O O . ALA A 1 344 ? -15.545 -11.718 32.096 1.00 88.12 344 ALA A O 1
ATOM 2589 N N . ALA A 1 345 ? -13.642 -11.987 30.935 1.00 85.38 345 ALA A N 1
ATOM 2590 C CA . ALA A 1 345 ? -12.817 -12.355 32.079 1.00 85.38 345 ALA A CA 1
ATOM 2591 C C . ALA A 1 345 ? -12.157 -11.151 32.775 1.00 85.38 345 ALA A C 1
ATOM 2593 O O . ALA A 1 345 ? -11.505 -11.344 33.795 1.00 85.38 345 ALA A O 1
ATOM 2594 N N . VAL A 1 346 ? -12.299 -9.923 32.271 1.00 87.06 346 VAL A N 1
ATOM 2595 C CA . VAL A 1 346 ? -11.695 -8.737 32.895 1.00 87.06 346 VAL A CA 1
ATOM 2596 C C . VAL A 1 346 ? -12.447 -8.412 34.188 1.00 87.06 346 VAL A C 1
ATOM 2598 O O . VAL A 1 346 ? -13.584 -7.953 34.164 1.00 87.06 346 VAL A O 1
ATOM 2601 N N . GLY A 1 347 ? -11.809 -8.653 35.336 1.00 76.69 347 GLY A N 1
ATOM 2602 C CA . GLY A 1 347 ? -12.394 -8.399 36.661 1.00 76.69 347 GLY A CA 1
ATOM 2603 C C . GLY A 1 347 ? -12.155 -6.987 37.211 1.00 76.69 347 GLY A C 1
ATOM 2604 O O . GLY A 1 347 ? -12.745 -6.616 38.220 1.00 76.69 347 GLY A O 1
ATOM 2605 N N . ALA A 1 348 ? -11.293 -6.194 36.567 1.00 80.25 348 ALA A N 1
ATOM 2606 C CA . ALA A 1 348 ? -10.845 -4.887 37.059 1.00 80.25 348 ALA A CA 1
ATOM 2607 C C . ALA A 1 348 ? -11.735 -3.702 36.638 1.00 80.25 348 ALA A C 1
ATOM 2609 O O . ALA A 1 348 ? -11.315 -2.544 36.739 1.00 80.25 348 ALA A O 1
ATOM 2610 N N . TRP A 1 349 ? -12.952 -3.961 36.155 1.00 88.25 349 TRP A N 1
ATOM 2611 C CA . TRP A 1 349 ? -13.909 -2.895 35.880 1.00 88.25 349 TRP A CA 1
ATOM 2612 C C . TRP A 1 349 ? -14.415 -2.290 37.197 1.00 88.25 349 TRP A C 1
ATOM 2614 O O . TRP A 1 349 ? -15.041 -2.962 38.016 1.00 88.25 349 TRP A O 1
ATOM 2624 N N . ALA A 1 350 ? -14.132 -1.010 37.415 1.00 86.50 350 ALA A N 1
ATOM 2625 C CA . ALA A 1 350 ? -14.609 -0.260 38.561 1.00 86.50 350 ALA A CA 1
ATOM 2626 C C . ALA A 1 350 ? -16.028 0.237 38.278 1.00 86.50 350 ALA A C 1
ATOM 2628 O O . ALA A 1 350 ? -16.270 0.872 37.250 1.00 86.50 350 ALA A O 1
ATOM 2629 N N . ASN A 1 351 ? -16.956 -0.022 39.202 1.00 83.56 351 ASN A N 1
ATOM 2630 C CA . ASN A 1 351 ? -18.315 0.500 39.094 1.00 83.56 351 ASN A CA 1
ATOM 2631 C C . ASN A 1 351 ? -18.303 2.034 39.026 1.00 83.56 351 ASN A C 1
ATOM 2633 O O . ASN A 1 351 ? -17.561 2.683 39.767 1.00 83.56 351 ASN A O 1
ATOM 2637 N N . ASN A 1 352 ? -19.138 2.603 38.158 1.00 83.69 352 ASN A N 1
ATOM 2638 C CA . ASN A 1 352 ? -19.161 4.014 37.764 1.00 83.69 352 ASN A CA 1
ATOM 2639 C C . ASN A 1 352 ? -17.864 4.535 37.114 1.00 83.69 352 ASN A C 1
ATOM 2641 O O . ASN A 1 352 ? -17.756 5.742 36.884 1.00 83.69 352 ASN A O 1
ATOM 2645 N N . GLY A 1 353 ? -16.898 3.665 36.804 1.00 89.31 353 GLY A N 1
ATOM 2646 C CA . GLY A 1 353 ? -15.664 4.025 36.113 1.00 89.31 353 GLY A CA 1
ATOM 2647 C C . GLY A 1 353 ? -15.911 4.332 34.639 1.00 89.31 353 GLY A C 1
ATOM 2648 O O . GLY A 1 353 ? -16.727 3.681 33.992 1.00 89.31 353 GLY A O 1
ATOM 2649 N N . TYR A 1 354 ? -15.198 5.317 34.099 1.00 95.62 354 TYR A N 1
ATOM 2650 C CA . TYR A 1 354 ? -15.220 5.626 32.671 1.00 95.62 354 TYR A CA 1
ATOM 2651 C C . TYR A 1 354 ? -13.998 5.038 31.975 1.00 95.62 354 TYR A C 1
ATOM 2653 O O . TYR A 1 354 ? -12.901 5.021 32.540 1.00 95.62 354 TYR A O 1
ATOM 2661 N N . TYR A 1 355 ? -14.207 4.569 30.749 1.00 97.00 355 TYR A N 1
ATOM 2662 C CA . TYR A 1 355 ? -13.209 3.857 29.964 1.00 97.00 355 TYR A CA 1
ATOM 2663 C C . TYR A 1 355 ? -13.221 4.324 28.516 1.00 97.00 355 TYR A C 1
ATOM 2665 O O . TYR A 1 355 ? -14.285 4.512 27.927 1.00 97.00 355 TYR A O 1
ATOM 2673 N N . HIS A 1 356 ? -12.029 4.467 27.950 1.00 98.25 356 HIS A N 1
ATOM 2674 C CA . HIS A 1 356 ? -11.790 4.713 26.538 1.00 98.25 356 HIS A CA 1
ATOM 2675 C C . HIS A 1 356 ? -11.394 3.412 25.848 1.00 98.25 356 HIS A C 1
ATOM 2677 O O . HIS A 1 356 ? -10.586 2.648 26.378 1.00 98.25 356 HIS A O 1
ATOM 2683 N N . VAL A 1 357 ? -11.927 3.192 24.652 1.00 98.06 357 VAL A N 1
ATOM 2684 C CA . VAL A 1 357 ? -11.469 2.151 23.731 1.00 98.06 357 VAL A CA 1
ATOM 2685 C C . VAL A 1 357 ? -10.784 2.842 22.565 1.00 98.06 357 VAL A C 1
ATOM 2687 O O . VAL A 1 357 ? -11.381 3.698 21.916 1.00 98.06 357 VAL A O 1
ATOM 2690 N N . LEU A 1 358 ? -9.539 2.456 22.312 1.00 97.81 358 LEU A N 1
ATOM 2691 C CA . LEU A 1 358 ? -8.695 2.956 21.235 1.00 97.81 358 LEU A CA 1
ATOM 2692 C C . LEU A 1 358 ? -8.453 1.799 20.278 1.00 97.81 358 LEU A C 1
ATOM 2694 O O . LEU A 1 358 ? -7.913 0.775 20.690 1.00 97.81 358 LEU A O 1
ATOM 2698 N N . ALA A 1 359 ? -8.838 1.946 19.021 1.00 96.88 359 ALA A N 1
ATOM 2699 C CA . ALA A 1 359 ? -8.593 0.953 17.993 1.00 96.88 359 ALA A CA 1
ATOM 2700 C C . ALA A 1 359 ? -7.797 1.570 16.843 1.00 96.88 359 ALA A C 1
ATOM 2702 O O . ALA A 1 359 ? -7.944 2.746 16.533 1.00 96.88 359 ALA A O 1
ATOM 2703 N N . TYR A 1 360 ? -6.951 0.790 16.191 1.00 95.75 360 TYR A N 1
ATOM 2704 C CA . TYR A 1 360 ? -6.375 1.166 14.903 1.00 95.75 360 TYR A CA 1
ATOM 2705 C C . TYR A 1 360 ? -6.072 -0.097 14.112 1.00 95.75 360 TYR A C 1
ATOM 2707 O O . TYR A 1 360 ? -5.823 -1.152 14.699 1.00 95.75 360 TYR A O 1
ATOM 2715 N N . SER A 1 361 ? -6.084 0.007 12.789 1.00 94.50 361 SER A N 1
ATOM 2716 C CA . SER A 1 361 ? -5.715 -1.106 11.925 1.00 94.50 361 SER A CA 1
ATOM 2717 C C . SER A 1 361 ? -4.589 -0.749 10.973 1.00 94.50 361 SER A C 1
ATOM 2719 O O . SER A 1 361 ? -4.325 0.426 10.703 1.00 94.50 361 SER A O 1
ATOM 2721 N N . THR A 1 362 ? -3.929 -1.791 10.475 1.00 93.19 362 THR A N 1
ATOM 2722 C CA . THR A 1 362 ? -2.964 -1.720 9.381 1.00 93.19 362 THR A CA 1
ATOM 2723 C C . THR A 1 362 ? -3.485 -2.460 8.156 1.00 93.19 362 THR A C 1
ATOM 2725 O O . THR A 1 362 ? -4.299 -3.379 8.286 1.00 93.19 362 THR A O 1
ATOM 2728 N N . ASP A 1 363 ? -3.018 -2.089 6.970 1.00 92.75 363 ASP A N 1
ATOM 2729 C CA . ASP A 1 363 ? -3.148 -2.907 5.759 1.00 92.75 363 ASP A CA 1
ATOM 2730 C C . ASP A 1 363 ? -1.947 -3.874 5.616 1.00 92.75 363 ASP A C 1
ATOM 2732 O O . ASP A 1 363 ? -1.120 -3.996 6.531 1.00 92.75 363 ASP A O 1
ATOM 2736 N N . THR A 1 364 ? -1.858 -4.610 4.503 1.00 91.62 364 THR A N 1
ATOM 2737 C CA . THR A 1 364 ? -0.737 -5.534 4.237 1.00 91.62 364 THR A CA 1
ATOM 2738 C C . THR A 1 364 ? 0.555 -4.836 3.803 1.00 91.62 364 THR A C 1
ATOM 2740 O O . THR A 1 364 ? 1.606 -5.478 3.819 1.00 91.62 364 THR A O 1
ATOM 2743 N N . VAL A 1 365 ? 0.502 -3.542 3.467 1.00 92.88 365 VAL A N 1
ATOM 2744 C CA . VAL A 1 365 ? 1.669 -2.704 3.140 1.00 92.88 365 VAL A CA 1
ATOM 2745 C C . VAL A 1 365 ? 1.999 -1.694 4.246 1.00 92.88 365 VAL A C 1
ATOM 2747 O O . VAL A 1 365 ? 2.695 -0.703 4.014 1.00 92.88 365 VAL A O 1
ATOM 2750 N N . ASN A 1 366 ? 1.565 -1.992 5.473 1.00 93.06 366 ASN A N 1
ATOM 2751 C CA . ASN A 1 366 ? 1.839 -1.276 6.717 1.00 93.06 366 ASN A CA 1
ATOM 2752 C C . ASN A 1 366 ? 1.320 0.170 6.816 1.00 93.06 366 ASN A C 1
ATOM 2754 O O . ASN A 1 366 ? 1.761 0.892 7.716 1.00 93.06 366 ASN A O 1
ATOM 2758 N N . ASN A 1 367 ? 0.376 0.616 5.983 1.00 93.06 367 ASN A N 1
ATOM 2759 C CA . ASN A 1 367 ? -0.315 1.873 6.278 1.00 93.06 367 ASN A CA 1
ATOM 2760 C C . ASN A 1 367 ? -1.158 1.683 7.542 1.00 93.06 367 ASN A C 1
ATOM 2762 O O . ASN A 1 367 ? -1.952 0.750 7.627 1.00 93.06 367 ASN A O 1
ATOM 2766 N N . ALA A 1 368 ? -0.968 2.554 8.535 1.00 93.12 368 ALA A N 1
ATOM 2767 C CA . ALA A 1 368 ? -1.599 2.443 9.846 1.00 93.12 368 ALA A CA 1
ATOM 2768 C C . ALA A 1 368 ? -2.497 3.644 10.135 1.00 93.12 368 ALA A C 1
ATOM 2770 O O . ALA A 1 368 ? -2.130 4.796 9.888 1.00 93.12 368 ALA A O 1
ATOM 2771 N N . GLU A 1 369 ? -3.670 3.373 10.698 1.00 93.69 369 GLU A N 1
ATOM 2772 C CA . GLU A 1 369 ? -4.564 4.422 11.172 1.00 93.69 369 GLU A CA 1
ATOM 2773 C C . GLU A 1 369 ? -3.963 5.212 12.330 1.00 93.69 369 GLU A C 1
ATOM 2775 O O . GLU A 1 369 ? -3.231 4.690 13.171 1.00 93.69 369 GLU A O 1
ATOM 2780 N N . THR A 1 370 ? -4.352 6.481 12.418 1.00 93.00 370 THR A N 1
ATOM 2781 C CA . THR A 1 370 ? -4.120 7.291 13.613 1.00 93.00 370 THR A CA 1
ATOM 2782 C C . THR A 1 370 ? -5.385 7.306 14.462 1.00 93.00 370 THR A C 1
ATOM 2784 O O . THR A 1 370 ? -6.477 7.574 13.957 1.00 93.00 370 THR A O 1
ATOM 2787 N N . VAL A 1 371 ? -5.243 7.044 15.761 1.00 94.06 371 VAL A N 1
ATOM 2788 C CA . VAL A 1 371 ? -6.344 7.197 16.719 1.00 94.06 371 VAL A CA 1
ATOM 2789 C C . VAL A 1 371 ? -6.573 8.695 16.970 1.00 94.06 371 VAL A C 1
ATOM 2791 O O . VAL A 1 371 ? -5.628 9.389 17.357 1.00 94.06 371 VAL A O 1
ATOM 2794 N N . PRO A 1 372 ? -7.783 9.234 16.746 1.00 91.06 372 PRO A N 1
ATOM 2795 C CA . PRO A 1 372 ? -8.070 10.642 16.946 1.00 91.06 372 PRO A CA 1
ATOM 2796 C C . PRO A 1 372 ? -8.003 11.000 18.437 1.00 91.06 372 PRO A C 1
ATOM 2798 O O . PRO A 1 372 ? -8.341 10.184 19.299 1.00 91.06 372 PRO A O 1
ATOM 2801 N N . PRO A 1 373 ? -7.619 12.245 18.773 1.00 88.75 373 PRO A N 1
ATOM 2802 C CA . PRO A 1 373 ? -7.525 12.681 20.164 1.00 88.75 373 PRO A CA 1
ATOM 2803 C C . PRO A 1 373 ? -8.892 12.741 20.866 1.00 88.75 373 PRO A C 1
ATOM 2805 O O . PRO A 1 373 ? -8.961 12.565 22.078 1.00 88.75 373 PRO A O 1
ATOM 2808 N N . GLY A 1 374 ? -9.973 12.982 20.116 1.00 92.50 374 GLY A N 1
ATOM 2809 C CA . GLY A 1 374 ? -11.346 12.976 20.624 1.00 92.50 374 GLY A CA 1
ATOM 2810 C C . GLY A 1 374 ? -12.039 11.633 20.404 1.00 92.50 374 GLY A C 1
ATOM 2811 O O . GLY A 1 374 ? -11.698 10.909 19.472 1.00 92.50 374 GLY A O 1
ATOM 2812 N N . HIS A 1 375 ? -13.026 11.336 21.248 1.00 95.81 375 HIS A N 1
ATOM 2813 C CA . HIS A 1 375 ? -13.893 10.167 21.116 1.00 95.81 375 HIS A CA 1
ATOM 2814 C C . HIS A 1 375 ? -15.216 10.546 20.437 1.00 95.81 375 HIS A C 1
ATOM 2816 O O . HIS A 1 375 ? -15.740 11.645 20.642 1.00 95.81 375 HIS A O 1
ATOM 2822 N N . ALA A 1 376 ? -15.750 9.652 19.608 1.00 96.56 376 ALA A N 1
ATOM 2823 C CA . ALA A 1 376 ? -17.042 9.830 18.953 1.00 96.56 376 ALA A CA 1
ATOM 2824 C C . ALA A 1 376 ? -17.619 8.490 18.485 1.00 96.56 376 ALA A C 1
ATOM 2826 O O . ALA A 1 376 ? -16.890 7.538 18.197 1.00 96.56 376 ALA A O 1
ATOM 2827 N N . ALA A 1 377 ? -18.945 8.438 18.348 1.00 94.44 377 ALA A N 1
ATOM 2828 C CA . ALA A 1 377 ? -19.643 7.266 17.834 1.00 94.44 377 ALA A CA 1
ATOM 2829 C C . ALA A 1 377 ? -19.150 6.886 16.429 1.00 94.44 377 ALA A C 1
ATOM 2831 O O . ALA A 1 377 ? -18.898 7.760 15.601 1.00 94.44 377 ALA A O 1
ATOM 2832 N N . ALA A 1 378 ? -19.067 5.578 16.162 1.00 89.69 378 ALA A N 1
ATOM 2833 C CA . ALA A 1 378 ? -18.622 5.019 14.882 1.00 89.69 378 ALA A CA 1
ATOM 2834 C C . ALA A 1 378 ? -17.229 5.504 14.436 1.00 89.69 378 ALA A C 1
ATOM 2836 O O . ALA A 1 378 ? -16.971 5.667 13.246 1.00 89.69 378 ALA A O 1
ATOM 2837 N N . THR A 1 379 ? -16.325 5.714 15.392 1.00 95.44 379 THR A N 1
ATOM 2838 C CA . THR A 1 379 ? -14.906 5.970 15.127 1.00 95.44 379 THR A CA 1
ATOM 2839 C C . THR A 1 379 ? -14.047 4.876 15.751 1.00 95.44 379 THR A C 1
ATOM 2841 O O . THR A 1 379 ? -14.544 3.968 16.423 1.00 95.44 379 THR A O 1
ATOM 2844 N N . ASN A 1 380 ? -12.743 4.960 15.536 1.00 96.25 380 ASN A N 1
ATOM 2845 C CA . ASN A 1 380 ? -11.740 4.118 16.166 1.00 96.25 380 ASN A CA 1
ATOM 2846 C C . ASN A 1 380 ? -11.351 4.606 17.585 1.00 96.25 380 ASN A C 1
ATOM 2848 O O . ASN A 1 380 ? -10.394 4.101 18.167 1.00 96.25 380 ASN A O 1
ATOM 2852 N N . HIS A 1 381 ? -12.098 5.554 18.169 1.00 97.94 381 HIS A N 1
ATOM 2853 C CA . HIS A 1 381 ? -11.970 5.978 19.564 1.00 97.94 381 HIS A CA 1
ATOM 2854 C C . HIS A 1 381 ? -13.351 6.245 20.180 1.00 97.94 381 HIS A C 1
ATOM 2856 O O . HIS A 1 381 ? -14.038 7.195 19.808 1.00 97.94 381 HIS A O 1
ATOM 2862 N N . ILE A 1 382 ? -13.742 5.440 21.168 1.00 98.31 382 ILE A N 1
ATOM 2863 C CA . ILE A 1 382 ? -14.983 5.651 21.927 1.00 98.31 382 ILE A CA 1
ATOM 2864 C C . ILE A 1 382 ? -14.732 5.734 23.433 1.00 98.31 382 ILE A C 1
ATOM 2866 O O . ILE A 1 382 ? -13.674 5.337 23.924 1.00 98.31 382 ILE A O 1
ATOM 2870 N N . ARG A 1 383 ? -15.743 6.180 24.171 1.00 97.94 383 ARG A N 1
ATOM 2871 C CA . ARG A 1 383 ? -15.794 6.261 25.626 1.00 97.94 383 ARG A CA 1
ATOM 2872 C C . ARG A 1 383 ? -17.105 5.677 26.149 1.00 97.94 383 ARG A C 1
ATOM 2874 O O . ARG A 1 383 ? -18.165 5.940 25.594 1.00 97.94 383 ARG A O 1
ATOM 2881 N N . PHE A 1 384 ? -17.065 4.928 27.246 1.00 96.75 384 PHE A N 1
ATOM 2882 C CA . PHE A 1 384 ? -18.262 4.416 27.927 1.00 96.75 384 PHE A CA 1
ATOM 2883 C C . PHE A 1 384 ? -18.103 4.469 29.453 1.00 96.75 384 PHE A C 1
ATOM 2885 O O . PHE A 1 384 ? -16.989 4.595 29.967 1.00 96.75 384 PHE A O 1
ATOM 2892 N N . GLN A 1 385 ? -19.214 4.385 30.186 1.00 95.00 385 GLN A N 1
ATOM 2893 C CA . GLN A 1 385 ? -19.229 4.256 31.644 1.00 95.00 385 GLN A CA 1
ATOM 2894 C C . GLN A 1 385 ? -19.581 2.822 32.034 1.00 95.00 385 GLN A C 1
ATOM 2896 O O . GLN A 1 385 ? -20.617 2.304 31.639 1.00 95.00 385 GLN A O 1
ATOM 2901 N N . PHE A 1 386 ? -18.761 2.166 32.841 1.00 91.12 386 PHE A N 1
ATOM 2902 C CA . PHE A 1 386 ? -19.120 0.863 33.377 1.00 91.12 386 PHE A CA 1
ATOM 2903 C C . PHE A 1 386 ? -20.050 1.023 34.582 1.00 91.12 386 PHE A C 1
ATOM 2905 O O . PHE A 1 386 ? -19.678 1.643 35.577 1.00 91.12 386 PHE A O 1
ATOM 2912 N N . LEU A 1 387 ? -21.248 0.445 34.499 1.00 84.31 387 LEU A N 1
ATOM 2913 C CA . LEU A 1 387 ? -22.255 0.458 35.570 1.00 84.31 387 LEU A CA 1
ATOM 2914 C C . LEU A 1 387 ? -22.402 -0.916 36.247 1.00 84.31 387 LEU A C 1
ATOM 2916 O O . LEU A 1 387 ? -23.391 -1.182 36.927 1.00 84.31 387 LEU A O 1
ATOM 2920 N N . GLY A 1 388 ? -21.449 -1.823 36.018 1.00 71.75 388 GLY A N 1
ATOM 2921 C CA . GLY A 1 388 ? -21.401 -3.125 36.675 1.00 71.75 388 GLY A CA 1
ATOM 2922 C C . GLY A 1 388 ? -20.599 -3.101 37.978 1.00 71.75 388 GLY A C 1
ATOM 2923 O O . GLY A 1 388 ? -19.736 -2.255 38.202 1.00 71.75 388 GLY A O 1
ATOM 2924 N N . GLY A 1 389 ? -20.858 -4.067 38.857 1.00 64.31 389 GLY A N 1
ATOM 2925 C CA . GLY A 1 389 ? -20.122 -4.252 40.108 1.00 64.31 389 GLY A CA 1
ATOM 2926 C C . GLY A 1 389 ? -20.826 -5.225 41.049 1.00 64.31 389 GLY A C 1
ATOM 2927 O O . GLY A 1 389 ? -22.006 -5.524 40.869 1.00 64.31 389 GLY A O 1
ATOM 2928 N N . ALA A 1 390 ? -20.109 -5.729 42.059 1.00 59.44 390 ALA A N 1
ATOM 2929 C CA . ALA A 1 390 ? -20.712 -6.548 43.107 1.00 59.44 390 ALA A CA 1
ATOM 2930 C C . ALA A 1 390 ? -21.796 -5.733 43.831 1.00 59.44 390 ALA A C 1
ATOM 2932 O O . ALA A 1 390 ? -21.501 -4.768 44.539 1.00 59.44 390 ALA A O 1
ATOM 2933 N N . ILE A 1 391 ? -23.056 -6.117 43.633 1.00 69.44 391 ILE A N 1
ATOM 2934 C CA . ILE A 1 391 ? -24.181 -5.544 44.362 1.00 69.44 391 ILE A CA 1
ATOM 2935 C C . ILE A 1 391 ? -24.046 -6.006 45.815 1.00 69.44 391 ILE A C 1
ATOM 2937 O O . ILE A 1 391 ? -24.143 -7.198 46.101 1.00 69.44 391 ILE A O 1
ATOM 2941 N N . SER A 1 392 ? -23.797 -5.074 46.732 1.00 75.50 392 SER A N 1
ATOM 2942 C CA . SER A 1 392 ? -23.688 -5.377 48.160 1.00 75.50 392 SER A CA 1
ATOM 2943 C C . SER A 1 392 ? -24.462 -4.359 48.976 1.00 75.50 392 SER A C 1
ATOM 2945 O O . SER A 1 392 ? -24.453 -3.167 48.685 1.00 75.50 392 SER A O 1
ATOM 2947 N N . GLY A 1 393 ? -25.155 -4.823 50.008 1.00 83.75 393 GLY A N 1
ATOM 2948 C CA . GLY A 1 393 ? -25.882 -3.962 50.924 1.00 83.75 393 GLY A CA 1
ATOM 2949 C C . GLY A 1 393 ? -25.958 -4.593 52.299 1.00 83.75 393 GLY A C 1
ATOM 2950 O O . GLY A 1 393 ? -25.871 -5.809 52.431 1.00 83.75 393 GLY A O 1
ATOM 2951 N N . GLN A 1 394 ? -26.100 -3.767 53.328 1.00 88.75 394 GLN A N 1
ATOM 2952 C CA . GLN A 1 394 ? -26.192 -4.221 54.709 1.00 88.75 394 GLN A CA 1
ATOM 2953 C C . GLN A 1 394 ? -27.189 -3.358 55.471 1.00 88.75 394 GLN A C 1
ATOM 2955 O O . GLN A 1 394 ? -27.094 -2.133 55.423 1.00 88.75 394 GLN A O 1
ATOM 2960 N N . ILE A 1 395 ? -28.096 -3.992 56.211 1.00 90.25 395 ILE A N 1
ATOM 2961 C CA . ILE A 1 395 ? -28.913 -3.351 57.239 1.00 90.25 395 ILE A CA 1
ATOM 2962 C C . ILE A 1 395 ? -28.050 -3.234 58.500 1.00 90.25 395 ILE A C 1
ATOM 2964 O O . ILE A 1 395 ? -27.588 -4.232 59.057 1.00 90.25 395 ILE A O 1
ATOM 2968 N N . ARG A 1 396 ? -27.797 -1.998 58.929 1.00 88.44 396 ARG A N 1
ATOM 2969 C CA . ARG A 1 396 ? -27.054 -1.672 60.156 1.00 88.44 396 ARG A CA 1
ATOM 2970 C C . ARG A 1 396 ? -27.973 -1.442 61.348 1.00 88.44 396 ARG A C 1
ATOM 2972 O O . ARG A 1 396 ? -27.560 -1.707 62.472 1.00 88.44 396 ARG A O 1
ATOM 2979 N N . THR A 1 397 ? -29.183 -0.940 61.111 1.00 88.19 397 THR A N 1
ATOM 2980 C CA . THR A 1 397 ? -30.213 -0.753 62.139 1.00 88.19 397 THR A CA 1
ATOM 2981 C C . THR A 1 397 ? -31.525 -1.344 61.631 1.00 88.19 397 THR A C 1
ATOM 2983 O O . THR A 1 397 ? -32.007 -0.879 60.594 1.00 88.19 397 THR A O 1
ATOM 2986 N N . PRO A 1 398 ? -32.095 -2.344 62.326 1.00 87.62 398 PRO A N 1
ATOM 2987 C CA . PRO A 1 398 ? -31.601 -2.967 63.561 1.00 87.62 398 PRO A CA 1
ATOM 2988 C C . PRO A 1 398 ? -30.236 -3.658 63.377 1.00 87.62 398 PRO A C 1
ATOM 2990 O O . PRO A 1 398 ? -29.908 -4.123 62.285 1.00 87.62 398 PRO A O 1
ATOM 2993 N N . SER A 1 399 ? -29.408 -3.638 64.425 1.00 78.06 399 SER A N 1
ATOM 2994 C CA . SER A 1 399 ? -28.051 -4.190 64.410 1.00 78.06 399 SER A CA 1
ATOM 2995 C C . SER A 1 399 ? -28.051 -5.635 64.906 1.00 78.06 399 SER A C 1
ATOM 2997 O O . SER A 1 399 ? -28.753 -5.980 65.848 1.00 78.06 399 SER A O 1
ATOM 2999 N N . ASN A 1 400 ? -27.218 -6.481 64.303 1.00 64.06 400 ASN A N 1
ATOM 3000 C CA . ASN A 1 400 ? -26.973 -7.866 64.726 1.00 64.06 400 ASN A CA 1
ATOM 3001 C C . ASN A 1 400 ? -25.689 -8.000 65.563 1.00 64.06 400 ASN A C 1
ATOM 3003 O O . ASN A 1 400 ? -25.009 -9.020 65.499 1.00 64.06 400 ASN A O 1
ATOM 3007 N N . LEU A 1 401 ? -25.303 -6.939 66.281 1.00 55.19 401 LEU A N 1
ATOM 3008 C CA . LEU A 1 401 ? -24.002 -6.871 66.960 1.00 55.19 401 LEU A CA 1
ATOM 3009 C C . LEU A 1 401 ? -23.885 -7.815 68.163 1.00 55.19 401 LEU A C 1
ATOM 3011 O O . LEU A 1 401 ? -22.768 -8.068 68.604 1.00 55.19 401 LEU A O 1
ATOM 3015 N N . ASP A 1 402 ? -25.001 -8.358 68.647 1.00 53.53 402 ASP A N 1
ATOM 3016 C CA . ASP A 1 402 ? -25.010 -9.448 69.612 1.00 53.53 402 ASP A CA 1
ATOM 3017 C C . ASP A 1 402 ? -25.546 -10.699 68.913 1.00 53.53 402 ASP A C 1
ATOM 3019 O O . ASP A 1 402 ? -26.588 -10.653 68.259 1.00 53.53 402 ASP A O 1
ATOM 3023 N N . ALA A 1 403 ? -24.845 -11.828 69.021 1.00 53.56 403 ALA A N 1
ATOM 3024 C CA . ALA A 1 403 ? -25.203 -13.094 68.363 1.00 53.56 403 ALA A CA 1
ATOM 3025 C C . ALA A 1 403 ? -26.537 -13.703 68.864 1.00 53.56 403 ALA A C 1
ATOM 3027 O O . ALA A 1 403 ? -26.919 -14.810 68.484 1.00 53.56 403 ALA A O 1
ATOM 3028 N N . THR A 1 404 ? -27.246 -12.974 69.719 1.00 56.81 404 THR A N 1
ATOM 3029 C CA . THR A 1 404 ? -28.561 -13.255 70.271 1.00 56.81 404 THR A CA 1
ATOM 3030 C C . THR A 1 404 ? -29.527 -12.184 69.773 1.00 56.81 404 THR A C 1
ATOM 3032 O O . THR A 1 404 ? -29.462 -11.043 70.214 1.00 56.81 404 THR A O 1
ATOM 3035 N N . PHE A 1 405 ? -30.372 -12.568 68.816 1.00 67.69 405 PHE A N 1
ATOM 3036 C CA . PHE A 1 405 ? -31.634 -11.933 68.406 1.00 67.69 405 PHE A CA 1
ATOM 3037 C C . PHE A 1 405 ? -31.960 -10.583 69.106 1.00 67.69 405 PHE A C 1
ATOM 3039 O O . PHE A 1 405 ? -32.331 -10.593 70.279 1.00 67.69 405 PHE A O 1
ATOM 3046 N N . PRO A 1 406 ? -31.812 -9.418 68.443 1.00 81.00 406 PRO A N 1
ATOM 3047 C CA . PRO A 1 406 ? -31.951 -8.121 69.105 1.00 81.00 406 PRO A CA 1
ATOM 3048 C C . PRO A 1 406 ? -33.417 -7.788 69.434 1.00 81.00 406 PRO A C 1
ATOM 3050 O O . PRO A 1 406 ? -34.314 -7.967 68.606 1.00 81.00 406 PRO A O 1
ATOM 3053 N N . PHE A 1 407 ? -33.643 -7.255 70.638 1.00 86.25 407 PHE A N 1
ATOM 3054 C CA . PHE A 1 407 ? -34.942 -6.793 71.137 1.00 86.25 407 PHE A CA 1
ATOM 3055 C C . PHE A 1 407 ? -34.967 -5.262 71.178 1.00 86.25 407 PHE A C 1
ATOM 3057 O O . PHE A 1 407 ? -34.038 -4.635 71.690 1.00 86.25 407 PHE A O 1
ATOM 3064 N N . TYR A 1 408 ? -36.039 -4.657 70.670 1.00 88.50 408 TYR A N 1
ATOM 3065 C CA . TYR A 1 408 ? -36.231 -3.208 70.646 1.00 88.50 408 TYR A CA 1
ATOM 3066 C C . TYR A 1 408 ? -37.543 -2.818 71.317 1.00 88.50 408 TYR A C 1
ATOM 3068 O O . TYR A 1 408 ? -38.566 -3.472 71.122 1.00 88.50 408 TYR A O 1
ATOM 3076 N N . LYS A 1 409 ? -37.553 -1.693 72.039 1.00 87.12 409 LYS A N 1
ATOM 3077 C CA . LYS A 1 409 ? -38.812 -1.010 72.362 1.00 87.12 409 LYS A CA 1
ATOM 3078 C C . LYS A 1 409 ? -39.286 -0.237 71.129 1.00 87.12 409 LYS A C 1
ATOM 3080 O O . LYS A 1 409 ? -38.443 0.290 70.402 1.00 87.12 409 LYS A O 1
ATOM 3085 N N . PRO A 1 410 ? -40.604 -0.060 70.915 1.00 86.94 410 PRO A N 1
ATOM 3086 C CA . PRO A 1 410 ? -41.126 0.667 69.753 1.00 86.94 410 PRO A CA 1
ATOM 3087 C C . PRO A 1 410 ? -40.495 2.047 69.521 1.00 86.94 410 PRO A C 1
ATOM 3089 O O . PRO A 1 410 ? -40.244 2.422 68.380 1.00 86.94 410 PRO A O 1
ATOM 3092 N N . ALA A 1 411 ? -40.221 2.796 70.595 1.00 84.44 411 ALA A N 1
ATOM 3093 C CA . ALA A 1 411 ? -39.639 4.137 70.518 1.00 84.44 411 ALA A CA 1
ATOM 3094 C C . ALA A 1 411 ? -38.148 4.145 70.131 1.00 84.44 411 ALA A C 1
ATOM 3096 O O . ALA A 1 411 ? -37.666 5.141 69.596 1.00 84.44 411 ALA A O 1
ATOM 3097 N N . ASP A 1 412 ? -37.433 3.042 70.366 1.00 84.81 412 ASP A N 1
ATOM 3098 C CA . ASP A 1 412 ? -35.988 2.933 70.140 1.00 84.81 412 ASP A CA 1
ATOM 3099 C C . ASP A 1 412 ? -35.652 2.495 68.699 1.00 84.81 412 ASP A C 1
ATOM 3101 O O . ASP A 1 412 ? -34.490 2.524 68.296 1.00 84.81 412 ASP A O 1
ATOM 3105 N N . LEU A 1 413 ? -36.665 2.130 67.898 1.00 89.44 413 LEU A N 1
ATOM 3106 C CA . LEU A 1 413 ? -36.529 1.715 66.497 1.00 89.44 413 LEU A CA 1
ATOM 3107 C C . LEU A 1 413 ? -37.367 2.594 65.552 1.00 89.44 413 LEU A C 1
ATOM 3109 O O . LEU A 1 413 ? -38.149 2.111 64.737 1.00 89.44 413 LEU A O 1
ATOM 3113 N N . ALA A 1 414 ? -37.212 3.914 65.654 1.00 88.19 414 ALA A N 1
ATOM 3114 C CA . ALA A 1 414 ? -37.906 4.862 64.774 1.00 88.19 414 ALA A CA 1
ATOM 3115 C C . ALA A 1 414 ? -37.333 4.908 63.340 1.00 88.19 414 ALA A C 1
ATOM 3117 O O . ALA A 1 414 ? -38.019 5.317 62.402 1.00 88.19 414 ALA A O 1
ATOM 3118 N N . THR A 1 415 ? -36.079 4.485 63.154 1.00 88.75 415 THR A N 1
ATOM 3119 C CA . THR A 1 415 ? -35.370 4.559 61.870 1.00 88.75 415 THR A CA 1
ATOM 3120 C C . THR A 1 415 ? -34.615 3.263 61.593 1.00 88.75 415 THR A C 1
ATOM 3122 O O . THR A 1 415 ? -33.854 2.781 62.431 1.00 88.75 415 THR A O 1
ATOM 3125 N N . LEU A 1 416 ? -34.781 2.733 60.383 1.00 90.56 416 LEU A N 1
ATOM 3126 C CA . LEU A 1 416 ? -33.944 1.675 59.821 1.00 90.56 416 LEU A CA 1
ATOM 3127 C C . LEU A 1 416 ? -32.806 2.315 59.025 1.00 90.56 416 LEU A C 1
ATOM 3129 O O . LEU A 1 416 ? -33.003 3.345 58.380 1.00 90.56 416 LEU A O 1
ATOM 3133 N N . SER A 1 417 ? -31.609 1.738 59.052 1.00 89.94 417 SER A N 1
ATOM 3134 C CA . SER A 1 417 ? -30.463 2.319 58.339 1.00 89.94 417 SER A CA 1
ATOM 3135 C C . SER A 1 417 ? -29.479 1.273 57.847 1.00 89.94 417 SER A C 1
ATOM 3137 O O . SER A 1 417 ? -29.446 0.149 58.354 1.00 89.94 417 SER A O 1
ATOM 3139 N N . GLY A 1 418 ? -28.644 1.647 56.878 1.00 89.62 418 GLY A N 1
ATOM 3140 C CA . GLY A 1 418 ? -27.638 0.746 56.344 1.00 89.62 418 GLY A CA 1
ATOM 3141 C C . GLY A 1 418 ? -26.773 1.324 55.233 1.00 89.62 418 GLY A C 1
ATOM 3142 O O . GLY A 1 418 ? -26.683 2.537 55.048 1.00 89.62 418 GLY A O 1
ATOM 3143 N N . THR A 1 419 ? -26.104 0.426 54.510 1.00 86.56 419 THR A N 1
ATOM 3144 C CA . THR A 1 419 ? -25.245 0.749 53.363 1.00 86.56 419 THR A CA 1
ATOM 3145 C C . THR A 1 419 ? -25.652 -0.017 52.109 1.00 86.56 419 THR A C 1
ATOM 3147 O O . THR A 1 419 ? -26.181 -1.122 52.220 1.00 86.56 419 THR A O 1
ATOM 3150 N N . ALA A 1 420 ? -25.379 0.538 50.926 1.00 82.44 420 ALA A N 1
ATOM 3151 C CA . ALA A 1 420 ? -25.553 -0.124 49.632 1.00 82.44 420 ALA A CA 1
ATOM 3152 C C . ALA A 1 420 ? -24.518 0.334 48.588 1.00 82.44 420 ALA A C 1
ATOM 3154 O O . ALA A 1 420 ? -24.168 1.513 48.527 1.00 82.44 420 ALA A O 1
ATOM 3155 N N . GLN A 1 421 ? -24.065 -0.604 47.754 1.00 74.56 421 GLN A N 1
ATOM 3156 C CA . GLN A 1 421 ? -23.187 -0.426 46.597 1.00 74.56 421 GLN A CA 1
ATOM 3157 C C . GLN A 1 421 ? -23.761 -1.180 45.386 1.00 74.56 421 GLN A C 1
ATOM 3159 O O . GLN A 1 421 ? -24.378 -2.234 45.538 1.00 74.56 421 GLN A O 1
ATOM 3164 N N . GLY A 1 422 ? -23.526 -0.665 44.178 1.00 63.12 422 GLY A N 1
ATOM 3165 C CA . GLY A 1 422 ? -23.914 -1.321 42.922 1.00 63.12 422 GLY A CA 1
ATOM 3166 C C . GLY A 1 422 ? -25.014 -0.592 42.147 1.00 63.12 422 GLY A C 1
ATOM 3167 O O . GLY A 1 422 ? -24.917 -0.539 40.933 1.00 63.12 422 GLY A O 1
ATOM 3168 N N . ASN A 1 423 ? -25.982 0.051 42.819 1.00 63.41 423 ASN A N 1
ATOM 3169 C CA . ASN A 1 423 ? -26.995 0.921 42.195 1.00 63.41 423 ASN A CA 1
ATOM 3170 C C . ASN A 1 423 ? -27.325 2.147 43.067 1.00 63.41 423 ASN A C 1
ATOM 3172 O O . ASN A 1 423 ? -26.849 2.277 44.196 1.00 63.41 423 ASN A O 1
ATOM 3176 N N . THR A 1 424 ? -28.161 3.043 42.535 1.00 66.88 424 THR A N 1
ATOM 3177 C CA . THR A 1 424 ? -28.540 4.317 43.158 1.00 66.88 424 THR A CA 1
ATOM 3178 C C . THR A 1 424 ? -29.608 4.210 44.242 1.00 66.88 424 THR A C 1
ATOM 3180 O O . THR A 1 424 ? -29.822 5.217 44.908 1.00 66.88 424 THR A O 1
ATOM 3183 N N . HIS A 1 425 ? -30.264 3.057 44.453 1.00 80.44 425 HIS A N 1
ATOM 3184 C CA . HIS A 1 425 ? -31.401 2.962 45.378 1.00 80.44 425 HIS A CA 1
ATOM 3185 C C . HIS A 1 425 ? -31.557 1.609 46.089 1.00 80.44 425 HIS A C 1
ATOM 3187 O O . HIS A 1 425 ? -31.120 0.568 45.591 1.00 80.44 425 HIS A O 1
ATOM 3193 N N . VAL A 1 426 ? -32.228 1.624 47.247 1.00 84.94 426 VAL A N 1
ATOM 3194 C CA . VAL A 1 426 ? -32.570 0.423 48.027 1.00 84.94 426 VAL A CA 1
ATOM 3195 C C . VAL A 1 426 ? -34.072 0.278 48.272 1.00 84.94 426 VAL A C 1
ATOM 3197 O O . VAL A 1 426 ? -34.812 1.262 48.295 1.00 84.94 426 VAL A O 1
ATOM 3200 N N . GLN A 1 427 ? -34.504 -0.962 48.499 1.00 88.88 427 GLN A N 1
ATOM 3201 C CA . GLN A 1 427 ? -35.843 -1.307 48.974 1.00 88.88 427 GLN A CA 1
ATOM 3202 C C . GLN A 1 427 ? -35.760 -2.246 50.176 1.00 88.88 427 GLN A C 1
ATOM 3204 O O . GLN A 1 427 ? -34.861 -3.088 50.256 1.00 88.88 427 GLN A O 1
ATOM 3209 N N . LEU A 1 428 ? -36.729 -2.111 51.081 1.00 90.62 428 LEU A N 1
ATOM 3210 C CA . LEU A 1 428 ? -36.846 -2.927 52.287 1.00 90.62 428 LEU A CA 1
ATOM 3211 C C . LEU A 1 428 ? -38.134 -3.738 52.258 1.00 90.62 428 LEU A C 1
ATOM 3213 O O . LEU A 1 428 ? -39.173 -3.209 51.883 1.00 90.62 428 LEU A O 1
ATOM 3217 N N . ARG A 1 429 ? -38.103 -4.986 52.706 1.00 92.62 429 ARG A N 1
ATOM 3218 C CA . ARG A 1 429 ? -39.314 -5.746 53.024 1.00 92.62 429 ARG A CA 1
ATOM 3219 C C . ARG A 1 429 ? -39.330 -6.022 54.513 1.00 92.62 429 ARG A C 1
ATOM 3221 O O . ARG A 1 429 ? -38.382 -6.601 55.032 1.00 92.62 429 ARG A O 1
ATOM 3228 N N . LEU A 1 430 ? -40.385 -5.577 55.189 1.00 92.94 430 LEU A N 1
ATOM 3229 C CA . LEU A 1 430 ? -40.599 -5.826 56.612 1.00 92.94 430 LEU A CA 1
ATOM 3230 C C . LEU A 1 430 ? -41.723 -6.840 56.757 1.00 92.94 430 LEU A C 1
ATOM 3232 O O . LEU A 1 430 ? -42.830 -6.586 56.289 1.00 92.94 430 LEU A O 1
ATOM 3236 N N . THR A 1 431 ? -41.418 -7.962 57.397 1.00 94.25 431 THR A N 1
ATOM 3237 C CA . THR A 1 431 ? -42.321 -9.103 57.563 1.00 94.25 431 THR A CA 1
ATOM 3238 C C . THR A 1 431 ? -42.531 -9.379 59.043 1.00 94.25 431 THR A C 1
ATOM 3240 O O . THR A 1 431 ? -41.551 -9.476 59.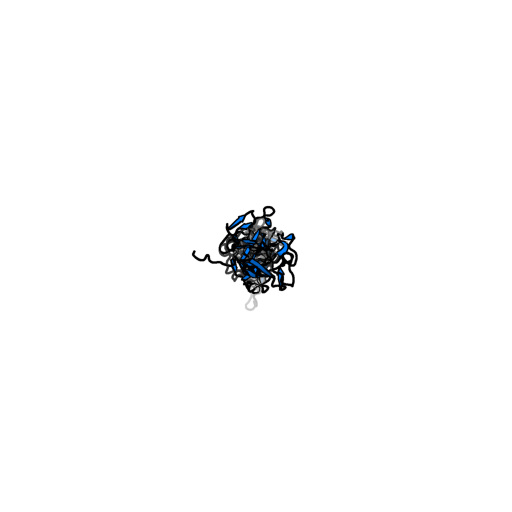773 1.00 94.25 431 THR A O 1
ATOM 3243 N N . GLU A 1 432 ? -43.777 -9.534 59.474 1.00 92.69 432 GLU A N 1
ATOM 3244 C CA . GLU A 1 432 ? -44.173 -9.963 60.819 1.00 92.69 432 GLU A CA 1
ATOM 3245 C C . GLU A 1 432 ? -44.670 -11.417 60.772 1.00 92.69 432 GLU A C 1
ATOM 3247 O O . GLU A 1 432 ? -45.503 -11.752 59.921 1.00 92.69 432 GLU A O 1
ATOM 3252 N N . THR A 1 433 ? -44.175 -12.289 61.660 1.00 82.62 433 THR A N 1
ATOM 3253 C CA . THR A 1 433 ? -44.401 -13.750 61.558 1.00 82.62 433 THR A CA 1
ATOM 3254 C C . THR A 1 433 ? -45.193 -14.392 62.701 1.00 82.62 433 THR A C 1
ATOM 3256 O O . THR A 1 433 ? -45.428 -15.600 62.661 1.00 82.62 433 THR A O 1
ATOM 3259 N N . ASP A 1 434 ? -45.636 -13.635 63.705 1.00 78.56 434 ASP A N 1
ATOM 3260 C CA . ASP A 1 434 ? -46.135 -14.225 64.951 1.00 78.56 434 ASP A CA 1
ATOM 3261 C C . ASP A 1 434 ? -47.666 -14.344 65.033 1.00 78.56 434 ASP A C 1
ATOM 3263 O O . ASP A 1 434 ? -48.420 -13.375 65.071 1.00 78.56 434 ASP A O 1
ATOM 3267 N N . SER A 1 435 ? -48.127 -15.598 65.136 1.00 61.53 435 SER A N 1
ATOM 3268 C CA . SER A 1 435 ? -49.493 -16.022 65.498 1.00 61.53 435 SER A CA 1
ATOM 3269 C C . SER A 1 435 ? -50.650 -15.337 64.743 1.00 61.53 435 SER A C 1
ATOM 3271 O O . SER A 1 435 ? -51.626 -14.871 65.329 1.00 61.53 435 SER A O 1
ATOM 3273 N N . GLY A 1 436 ? -50.573 -15.349 63.412 1.00 73.19 436 GLY A N 1
ATOM 3274 C CA . GLY A 1 436 ? -51.613 -14.873 62.497 1.00 73.19 436 GLY A CA 1
ATOM 3275 C C . GLY A 1 436 ? -51.226 -15.123 61.033 1.00 73.19 436 GLY A C 1
ATOM 3276 O O . GLY A 1 436 ? -50.254 -15.840 60.781 1.00 73.19 436 GLY A O 1
ATOM 3277 N N . PRO A 1 437 ? -51.958 -14.575 60.042 1.00 85.50 437 PRO A N 1
ATOM 3278 C CA . PRO A 1 437 ? -51.429 -14.501 58.683 1.00 85.50 437 PRO A CA 1
ATOM 3279 C C . PRO A 1 437 ? -50.145 -13.656 58.680 1.00 85.50 437 PRO A C 1
ATOM 3281 O O . PRO A 1 437 ? -50.079 -12.650 59.383 1.00 85.50 437 PRO A O 1
ATOM 3284 N N . VAL A 1 438 ? -49.144 -14.053 57.888 1.00 91.19 438 VAL A N 1
ATOM 3285 C CA . VAL A 1 438 ? -47.909 -13.273 57.705 1.00 91.19 438 VAL A CA 1
ATOM 3286 C C . VAL A 1 438 ? -48.278 -11.882 57.199 1.00 91.19 438 VAL A C 1
ATOM 3288 O O . VAL A 1 438 ? -49.004 -11.763 56.206 1.00 91.19 438 VAL A O 1
ATOM 3291 N N . LEU A 1 439 ? -47.800 -10.847 57.889 1.00 92.88 439 LEU A N 1
ATOM 3292 C CA . LEU A 1 439 ? -48.040 -9.465 57.491 1.00 92.88 439 LEU A CA 1
ATOM 3293 C C . LEU A 1 439 ? -46.775 -8.822 56.938 1.00 92.88 439 LEU A C 1
ATOM 3295 O O . LEU A 1 439 ? -45.674 -9.050 57.430 1.00 92.88 439 LEU A O 1
ATOM 3299 N N . TYR A 1 440 ? -46.965 -7.959 55.951 1.00 93.06 440 TYR A N 1
ATOM 3300 C CA . TYR A 1 440 ? -45.943 -7.150 55.315 1.00 93.06 440 TYR A CA 1
ATOM 3301 C C . TYR A 1 440 ? -46.287 -5.678 55.479 1.00 93.06 440 TYR A C 1
ATOM 3303 O O . TYR A 1 440 ? -47.451 -5.280 55.364 1.00 93.06 440 TYR A O 1
ATOM 3311 N N . PHE A 1 441 ? -45.275 -4.862 55.743 1.00 91.69 441 PHE A N 1
ATOM 3312 C CA . PHE A 1 441 ? -45.448 -3.418 55.769 1.00 91.69 441 PHE A CA 1
ATOM 3313 C C . PHE A 1 441 ? -45.422 -2.862 54.341 1.00 91.69 441 PHE A C 1
ATOM 3315 O O . PHE A 1 441 ? -44.451 -3.074 53.614 1.00 91.69 441 PHE A O 1
ATOM 3322 N N . ASP A 1 442 ? -46.459 -2.126 53.940 1.00 87.88 442 ASP A N 1
ATOM 3323 C CA . ASP A 1 442 ? -46.546 -1.503 52.607 1.00 87.88 442 ASP A CA 1
ATOM 3324 C C . ASP A 1 442 ? -45.960 -0.077 52.559 1.00 87.88 442 ASP A C 1
ATOM 3326 O O . ASP A 1 442 ? -45.878 0.546 51.502 1.00 87.88 442 ASP A O 1
ATOM 3330 N N . GLY A 1 443 ? -45.485 0.435 53.696 1.00 85.56 443 GLY A N 1
ATOM 3331 C CA . GLY A 1 443 ? -45.024 1.816 53.851 1.00 85.56 443 GLY A CA 1
ATOM 3332 C C . GLY A 1 443 ? -46.010 2.706 54.608 1.00 85.56 443 GLY A C 1
ATOM 3333 O O . GLY A 1 443 ? -45.627 3.801 55.016 1.00 85.56 443 GLY A O 1
ATOM 3334 N N . ALA A 1 444 ? -47.237 2.236 54.843 1.00 86.62 444 ALA A N 1
ATOM 3335 C CA . ALA A 1 444 ? -48.244 2.905 55.663 1.00 86.62 444 ALA A CA 1
ATOM 3336 C C . ALA A 1 444 ? -48.917 1.954 56.669 1.00 86.62 444 ALA A C 1
ATOM 3338 O O . ALA A 1 444 ? -49.127 2.334 57.820 1.00 86.62 444 ALA A O 1
ATOM 3339 N N . ASN A 1 445 ? -49.236 0.724 56.261 1.00 88.69 445 ASN A N 1
ATOM 3340 C CA . ASN A 1 445 ? -49.992 -0.258 57.033 1.00 88.69 445 ASN A CA 1
ATOM 3341 C C . ASN A 1 445 ? -49.344 -1.650 56.985 1.00 88.69 445 ASN A C 1
ATOM 3343 O O . ASN A 1 445 ? -48.579 -1.981 56.080 1.00 88.69 445 ASN A O 1
ATOM 3347 N N . TRP A 1 446 ? -49.706 -2.491 57.956 1.00 90.56 446 TRP A N 1
ATOM 3348 C CA . TRP A 1 446 ? -49.430 -3.928 57.934 1.00 90.56 446 TRP A CA 1
ATOM 3349 C C . TRP A 1 446 ? -50.548 -4.654 57.181 1.00 90.56 446 TRP A C 1
ATOM 3351 O O . TRP A 1 446 ? -51.717 -4.547 57.553 1.00 90.56 446 TRP A O 1
ATOM 3361 N N . THR A 1 447 ? -50.202 -5.383 56.121 1.00 91.25 447 THR A N 1
ATOM 3362 C CA . THR A 1 447 ? -51.162 -6.053 55.229 1.00 91.25 447 THR A CA 1
ATOM 3363 C C . THR A 1 447 ? -50.746 -7.495 54.955 1.00 91.25 447 THR A C 1
ATOM 3365 O O . THR A 1 447 ? -49.601 -7.858 55.168 1.00 91.25 447 THR A O 1
ATOM 3368 N N . THR A 1 448 ? -51.645 -8.340 54.454 1.00 91.69 448 THR A N 1
ATOM 3369 C CA . THR A 1 448 ? -51.308 -9.730 54.082 1.00 91.69 448 THR A CA 1
ATOM 3370 C C . THR A 1 448 ? -50.647 -9.852 52.702 1.00 91.69 448 THR A C 1
ATOM 3372 O O . THR A 1 448 ? -50.402 -10.964 52.238 1.00 91.69 448 THR A O 1
ATOM 3375 N N . THR A 1 449 ? -50.423 -8.737 52.002 1.00 90.56 449 THR A N 1
ATOM 3376 C CA . THR A 1 449 ? -49.876 -8.716 50.639 1.00 90.56 449 THR A CA 1
ATOM 3377 C C . THR A 1 449 ? -48.382 -8.437 50.697 1.00 90.56 449 THR A C 1
ATOM 3379 O O . THR A 1 449 ? -47.987 -7.416 51.245 1.00 90.56 449 THR A O 1
ATOM 3382 N N . ASP A 1 450 ? -47.561 -9.309 50.104 1.00 89.69 450 ASP A N 1
ATOM 3383 C CA . ASP A 1 450 ? -46.107 -9.109 50.016 1.00 89.69 450 ASP A CA 1
ATOM 3384 C C . ASP A 1 450 ? -45.786 -7.779 49.321 1.00 89.69 450 ASP A C 1
ATOM 3386 O O . ASP A 1 450 ? -46.185 -7.538 48.176 1.00 89.69 450 ASP A O 1
ATOM 3390 N N . SER A 1 451 ? -45.079 -6.906 50.034 1.00 87.62 451 SER A N 1
ATOM 3391 C CA . SER A 1 451 ? -44.730 -5.574 49.566 1.00 87.62 451 SER A CA 1
ATOM 3392 C C . SER A 1 451 ? -43.317 -5.180 49.970 1.00 87.62 451 SER A C 1
ATOM 3394 O O . SER A 1 451 ? -42.889 -5.352 51.111 1.00 87.62 451 SER A O 1
ATOM 3396 N N . TRP A 1 452 ? -42.617 -4.566 49.018 1.00 88.88 452 TRP A N 1
ATOM 3397 C CA . TRP A 1 452 ? -41.371 -3.851 49.256 1.00 88.88 452 TRP A CA 1
ATOM 3398 C C . TRP A 1 452 ? -41.679 -2.376 49.492 1.00 88.88 452 TRP A C 1
ATOM 3400 O O . TRP A 1 452 ? -42.453 -1.761 48.763 1.00 88.88 452 TRP A O 1
ATOM 3410 N N . VAL A 1 453 ? -41.051 -1.807 50.505 1.00 83.62 453 VAL A N 1
ATOM 3411 C CA . VAL A 1 453 ? -41.195 -0.419 50.914 1.00 83.62 453 VAL A CA 1
ATOM 3412 C C . VAL A 1 453 ? -40.161 0.439 50.181 1.00 83.62 453 VAL A C 1
ATOM 3414 O O . VAL A 1 453 ? -38.982 0.056 50.134 1.00 83.62 453 VAL A O 1
ATOM 3417 N N . PRO A 1 454 ? -40.574 1.606 49.641 1.00 66.56 454 PRO A N 1
ATOM 3418 C CA . PRO A 1 454 ? -41.932 2.183 49.688 1.00 66.56 454 PRO A CA 1
ATOM 3419 C C . PRO A 1 454 ? -42.873 1.674 48.573 1.00 66.56 454 PRO A C 1
ATOM 3421 O O . PRO A 1 454 ? -42.477 1.639 47.410 1.00 66.56 454 PRO A O 1
ATOM 3424 N N . SER A 1 455 ? -44.133 1.358 48.912 1.00 59.69 455 SER A N 1
ATOM 3425 C CA . SER A 1 455 ? -45.228 0.993 47.985 1.00 59.69 455 SER A CA 1
ATOM 3426 C C . SER A 1 455 ? -46.350 2.055 48.036 1.00 59.69 455 SER A C 1
ATOM 3428 O O . SER A 1 455 ? -46.503 2.695 49.078 1.00 59.69 455 SER A O 1
ATOM 3430 N N . PRO A 1 456 ? -47.147 2.316 46.969 1.00 52.81 456 PRO A N 1
ATOM 3431 C CA . PRO A 1 456 ? -47.135 1.722 45.622 1.00 52.81 456 PRO A CA 1
ATOM 3432 C C . PRO A 1 456 ? -46.264 2.470 44.595 1.00 52.81 456 PRO A C 1
ATOM 3434 O O . PRO A 1 456 ? -46.109 2.000 43.471 1.00 52.81 456 PRO A O 1
ATOM 3437 N N . VAL A 1 457 ? -45.693 3.625 44.957 1.00 55.59 457 VAL A N 1
ATOM 3438 C CA . VAL A 1 457 ? -44.750 4.388 44.122 1.00 55.59 457 VAL A CA 1
ATOM 3439 C C . VAL A 1 457 ? -43.538 4.731 44.990 1.00 55.59 457 VAL A C 1
ATOM 3441 O O . VAL A 1 457 ? -43.690 5.483 45.956 1.00 55.59 457 VAL A O 1
ATOM 3444 N N . PRO A 1 458 ? -42.345 4.179 44.715 1.00 50.75 458 PRO A N 1
ATOM 3445 C CA . PRO A 1 458 ? -41.235 4.314 45.638 1.00 50.75 458 PRO A CA 1
ATOM 3446 C C . PRO A 1 458 ? -40.628 5.719 45.559 1.00 50.75 458 PRO A C 1
ATOM 3448 O O . PRO A 1 458 ? -39.993 6.084 44.572 1.00 50.75 458 PRO A O 1
ATOM 3451 N N . ALA A 1 459 ? -40.733 6.485 46.646 1.00 51.56 459 ALA A N 1
ATOM 3452 C CA . ALA A 1 459 ? -39.676 7.423 47.015 1.00 51.56 459 ALA A CA 1
ATOM 3453 C C . ALA A 1 459 ? -38.446 6.581 47.379 1.00 51.56 459 ALA A C 1
ATOM 3455 O O . ALA A 1 459 ? -38.266 6.170 48.524 1.00 51.56 459 ALA A O 1
ATOM 3456 N N . LEU A 1 460 ? -37.688 6.196 46.356 1.00 61.53 460 LEU A N 1
ATOM 3457 C CA . LEU A 1 460 ? -36.557 5.302 46.501 1.00 61.53 460 LEU A CA 1
ATOM 3458 C C . LEU A 1 460 ? -35.562 5.867 47.517 1.00 61.53 460 LEU A C 1
ATOM 3460 O O . LEU A 1 460 ? -35.210 7.045 47.467 1.00 61.53 460 LEU A O 1
ATOM 3464 N N . ILE A 1 461 ? -35.098 5.022 48.436 1.00 66.69 461 ILE A N 1
ATOM 3465 C CA . ILE A 1 461 ? -34.100 5.450 49.410 1.00 66.69 461 ILE A CA 1
ATOM 3466 C C . ILE A 1 461 ? -32.761 5.520 48.672 1.00 66.69 461 ILE A C 1
ATOM 3468 O O . ILE A 1 461 ? -32.276 4.496 48.182 1.00 66.69 461 ILE A O 1
ATOM 3472 N N . THR A 1 462 ? -32.189 6.720 48.557 1.00 65.81 462 THR A N 1
ATOM 3473 C CA . THR A 1 462 ? -30.917 6.953 47.864 1.00 65.81 462 THR A CA 1
ATOM 3474 C C . THR A 1 462 ? -29.820 6.040 48.422 1.00 65.81 462 THR A C 1
ATOM 3476 O O . THR A 1 462 ? -29.635 5.928 49.634 1.00 65.81 462 THR A O 1
ATOM 3479 N N . GLY A 1 463 ? -29.112 5.363 47.521 1.00 62.56 463 GLY A N 1
ATOM 3480 C CA . GLY A 1 463 ? -28.019 4.438 47.797 1.00 62.56 463 GLY A CA 1
ATOM 3481 C C . GLY A 1 463 ? -26.776 5.128 48.365 1.00 62.56 463 GLY A C 1
ATOM 3482 O O . GLY A 1 463 ? -26.687 6.353 48.435 1.00 62.56 463 GLY A O 1
ATOM 3483 N N . GLY A 1 464 ? -25.801 4.323 48.796 1.00 74.38 464 GLY A N 1
ATOM 3484 C CA . GLY A 1 464 ? -24.711 4.767 49.666 1.00 74.38 464 GLY A CA 1
ATOM 3485 C C . GLY A 1 464 ? -25.051 4.478 51.126 1.00 74.38 464 GLY A C 1
ATOM 3486 O O . GLY A 1 464 ? -25.308 3.324 51.462 1.00 74.38 464 GLY A O 1
ATOM 3487 N N . ASN A 1 465 ? -25.066 5.501 51.983 1.00 82.12 465 ASN A N 1
ATOM 3488 C CA . ASN A 1 465 ? -25.620 5.397 53.336 1.00 82.12 465 ASN A CA 1
ATOM 3489 C C . ASN A 1 465 ? -27.114 5.720 53.274 1.00 82.12 465 ASN A C 1
ATOM 3491 O O . ASN A 1 465 ? -27.479 6.855 52.973 1.00 82.12 465 ASN A O 1
ATOM 3495 N N . TRP A 1 466 ? -27.961 4.738 53.563 1.00 86.88 466 TRP A N 1
ATOM 3496 C CA . TRP A 1 466 ? -29.408 4.874 53.447 1.00 86.88 466 TRP A CA 1
ATOM 3497 C C . TRP A 1 466 ? -30.079 4.904 54.823 1.00 86.88 466 TRP A C 1
ATOM 3499 O O . TRP A 1 466 ? -29.615 4.270 55.776 1.00 86.88 466 TRP A O 1
ATOM 3509 N N . THR A 1 467 ? -31.192 5.631 54.922 1.00 87.62 467 THR A N 1
ATOM 3510 C CA . THR A 1 467 ? -32.055 5.677 56.107 1.00 87.62 467 THR A CA 1
ATOM 3511 C C . THR A 1 467 ? -33.522 5.595 55.698 1.00 87.62 467 THR A C 1
ATOM 3513 O O . THR A 1 467 ? -33.929 6.127 54.667 1.00 87.62 467 THR A O 1
ATOM 3516 N N . TYR A 1 468 ? -34.323 4.920 56.514 1.00 88.94 468 TYR A N 1
ATOM 3517 C CA . TYR A 1 468 ? -35.764 4.808 56.352 1.00 88.94 468 TYR A CA 1
ATOM 3518 C C . TYR A 1 468 ? -36.446 5.120 57.681 1.00 88.94 468 TYR A C 1
ATOM 3520 O O . TYR A 1 468 ? -36.320 4.365 58.645 1.00 88.94 468 TYR A O 1
ATOM 3528 N N . ASN A 1 469 ? -37.156 6.244 57.736 1.00 88.44 469 ASN A N 1
ATOM 3529 C CA . ASN A 1 469 ? -37.953 6.609 58.903 1.00 88.44 469 ASN A CA 1
ATOM 3530 C C . ASN A 1 469 ? -39.238 5.790 58.884 1.00 88.44 469 ASN A C 1
ATOM 3532 O O . ASN A 1 469 ? -40.022 5.917 57.946 1.00 88.44 469 ASN A O 1
ATOM 3536 N N . PHE A 1 470 ? -39.437 4.957 59.903 1.00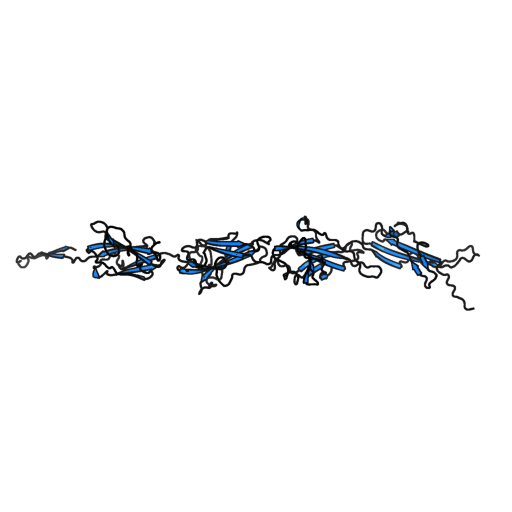 88.06 470 PHE A N 1
ATOM 3537 C CA . PHE A 1 470 ? -40.613 4.110 60.010 1.00 88.06 470 PHE A CA 1
ATOM 3538 C C . PHE A 1 470 ? -41.826 4.984 60.381 1.00 88.06 470 PHE A C 1
ATOM 3540 O O . PHE A 1 470 ? -41.836 5.573 61.462 1.00 88.06 470 PHE A O 1
ATOM 3547 N N . PRO A 1 471 ? -42.829 5.138 59.494 1.00 85.06 471 PRO A N 1
ATOM 3548 C CA . PRO A 1 471 ? -43.876 6.144 59.670 1.00 85.06 471 PRO A CA 1
ATOM 3549 C C . PRO A 1 471 ? -45.073 5.649 60.496 1.00 85.06 471 PRO A C 1
ATOM 3551 O O . PRO A 1 471 ? -45.960 6.438 60.816 1.00 85.06 471 PRO A O 1
ATOM 3554 N N . ALA A 1 472 ? -45.121 4.356 60.823 1.00 84.50 472 ALA A N 1
ATOM 3555 C CA . ALA A 1 472 ? -46.213 3.721 61.555 1.00 84.50 472 ALA A CA 1
ATOM 3556 C C . ALA A 1 472 ? -45.804 3.354 62.991 1.00 84.50 472 ALA A C 1
ATOM 3558 O O . ALA A 1 472 ? -44.641 3.446 63.376 1.00 84.50 472 ALA A O 1
ATOM 3559 N N . ALA A 1 473 ? -46.768 2.910 63.798 1.00 86.44 473 ALA A N 1
ATOM 3560 C CA . ALA A 1 473 ? -46.473 2.297 65.088 1.00 86.44 473 ALA A CA 1
ATOM 3561 C C . ALA A 1 473 ? -46.080 0.824 64.895 1.00 86.44 473 ALA A C 1
ATOM 3563 O O . ALA A 1 473 ? -46.752 0.084 64.172 1.00 86.44 473 ALA A O 1
ATOM 3564 N N . TRP A 1 474 ? -45.012 0.386 65.565 1.00 90.38 474 TRP A N 1
ATOM 3565 C CA . TRP A 1 474 ? -44.677 -1.035 65.642 1.00 90.38 474 TRP A CA 1
ATOM 3566 C C . TRP A 1 474 ? -45.769 -1.793 66.394 1.00 90.38 474 TRP A C 1
ATOM 3568 O O . TRP A 1 474 ? -46.214 -1.356 67.459 1.00 90.38 474 TRP A O 1
ATOM 3578 N N . ARG A 1 475 ? -46.173 -2.955 65.873 1.00 89.69 475 ARG A N 1
ATOM 3579 C CA . ARG A 1 475 ? -46.947 -3.910 66.669 1.00 89.69 475 ARG A CA 1
ATOM 3580 C C . ARG A 1 475 ? -45.995 -4.553 67.671 1.00 89.69 475 ARG A C 1
ATOM 3582 O O . ARG A 1 475 ? -44.867 -4.907 67.329 1.00 89.69 475 ARG A O 1
ATOM 3589 N N . VAL A 1 476 ? -46.430 -4.625 68.918 1.00 88.50 476 VAL A N 1
ATOM 3590 C CA . VAL A 1 476 ? -45.580 -5.043 70.033 1.00 88.50 476 VAL A CA 1
ATOM 3591 C C . VAL A 1 476 ? -45.699 -6.533 70.292 1.00 88.50 476 VAL A C 1
ATOM 3593 O O . VAL A 1 476 ? -46.724 -7.147 69.984 1.00 88.50 476 VAL A O 1
ATOM 3596 N N . ASN A 1 477 ? -44.643 -7.071 70.886 1.00 86.94 477 ASN A N 1
ATOM 3597 C CA . ASN A 1 477 ? -44.448 -8.469 71.230 1.00 86.94 477 ASN A CA 1
ATOM 3598 C C . ASN A 1 477 ? -44.491 -9.354 69.975 1.00 86.94 477 ASN A C 1
ATOM 3600 O O . ASN A 1 477 ? -45.177 -10.371 69.962 1.00 86.94 477 ASN A O 1
ATOM 3604 N N . GLN A 1 478 ? -43.814 -8.906 68.908 1.00 89.94 478 GLN A N 1
ATOM 3605 C CA . GLN A 1 478 ? -43.768 -9.586 67.607 1.00 89.94 478 GLN A CA 1
ATOM 3606 C C . GLN A 1 478 ? -42.332 -9.751 67.096 1.00 89.94 478 GLN A C 1
ATOM 3608 O O . GLN A 1 478 ? -41.495 -8.855 67.259 1.00 89.94 478 GLN A O 1
ATOM 3613 N N . ASN A 1 479 ? -42.090 -10.860 66.398 1.00 90.38 479 ASN A N 1
ATOM 3614 C CA . ASN A 1 479 ? -40.918 -11.129 65.575 1.00 90.38 479 ASN A CA 1
ATOM 3615 C C . ASN A 1 479 ? -41.055 -10.482 64.193 1.00 90.38 479 ASN A C 1
ATOM 3617 O O . ASN A 1 479 ? -42.044 -10.685 63.480 1.00 90.38 479 ASN A O 1
ATOM 3621 N N . TYR A 1 480 ? -40.003 -9.775 63.790 1.00 91.81 480 TYR A N 1
ATOM 3622 C CA . TYR A 1 480 ? -39.887 -9.139 62.489 1.00 91.81 480 TYR A CA 1
ATOM 3623 C C . TYR A 1 480 ? -38.670 -9.630 61.716 1.00 91.81 480 TYR A C 1
ATOM 3625 O O . TYR A 1 480 ? -37.608 -9.896 62.279 1.00 91.81 480 TYR A O 1
ATOM 3633 N N . THR A 1 481 ? -38.814 -9.670 60.395 1.00 92.69 481 THR A N 1
ATOM 3634 C CA . THR A 1 481 ? -37.722 -9.857 59.439 1.00 92.69 481 THR A CA 1
ATOM 3635 C C . THR A 1 481 ? -37.657 -8.652 58.507 1.00 92.69 481 THR A C 1
ATOM 3637 O O . THR A 1 481 ? -38.641 -8.328 57.846 1.00 92.69 481 THR A O 1
ATOM 3640 N N . ALA A 1 482 ? -36.499 -7.998 58.447 1.00 92.38 482 ALA A N 1
ATOM 3641 C CA . ALA A 1 482 ? -36.170 -6.964 57.479 1.00 92.38 482 ALA A CA 1
ATOM 3642 C C . ALA A 1 482 ? -35.248 -7.535 56.399 1.00 92.38 482 ALA A C 1
ATOM 3644 O O . ALA A 1 482 ? -34.155 -8.011 56.698 1.00 92.38 482 ALA A O 1
ATOM 3645 N N . GLU A 1 483 ? -35.661 -7.457 55.143 1.00 93.56 483 GLU A N 1
ATOM 3646 C CA . GLU A 1 483 ? -34.860 -7.859 53.988 1.00 93.56 483 GLU A CA 1
ATOM 3647 C C . GLU A 1 483 ? -34.529 -6.646 53.129 1.00 93.56 483 GLU A C 1
ATOM 3649 O O . GLU A 1 483 ? -35.355 -5.756 52.944 1.00 93.56 483 GLU A O 1
ATOM 3654 N N . LEU A 1 484 ? -33.315 -6.623 52.590 1.00 91.19 484 LEU A N 1
ATOM 3655 C CA . LEU A 1 484 ? -32.786 -5.552 51.756 1.00 91.19 484 LEU A CA 1
ATOM 3656 C C . LEU A 1 484 ? -32.551 -6.065 50.340 1.00 91.19 484 LEU A C 1
ATOM 3658 O O . LEU A 1 484 ? -31.918 -7.105 50.151 1.00 91.19 484 LEU A O 1
ATOM 3662 N N . ARG A 1 485 ? -32.965 -5.283 49.344 1.00 89.12 485 ARG A N 1
ATOM 3663 C CA . ARG A 1 485 ? -32.526 -5.436 47.951 1.00 89.12 485 ARG A CA 1
ATOM 3664 C C . ARG A 1 485 ? -32.130 -4.092 47.355 1.00 89.12 485 ARG A C 1
ATOM 3666 O O . ARG A 1 485 ? -32.510 -3.037 47.862 1.00 89.12 485 ARG A O 1
ATOM 3673 N N . ILE A 1 486 ? -31.358 -4.140 46.278 1.00 84.56 486 ILE A N 1
ATOM 3674 C CA . ILE A 1 486 ? -30.785 -2.966 45.621 1.00 84.56 486 ILE A CA 1
ATOM 3675 C C . ILE A 1 486 ? -31.373 -2.867 44.216 1.00 84.56 486 ILE A C 1
ATOM 3677 O O . ILE A 1 486 ? -31.394 -3.860 43.492 1.00 84.56 486 ILE A O 1
ATOM 3681 N N . CYS A 1 487 ? -31.839 -1.682 43.829 1.00 77.88 487 CYS A N 1
ATOM 3682 C CA . CYS A 1 487 ? -32.559 -1.464 42.576 1.00 77.88 487 CYS A CA 1
ATOM 3683 C C . CYS A 1 487 ? -32.012 -0.269 41.791 1.00 77.88 487 CYS A C 1
ATOM 3685 O O . CYS A 1 487 ? -31.309 0.584 42.339 1.00 77.88 487 CYS A O 1
ATOM 3687 N N . ASP A 1 488 ? -32.367 -0.195 40.510 1.00 72.12 488 ASP A N 1
ATOM 3688 C CA . ASP A 1 488 ? -32.117 0.981 39.676 1.00 72.12 488 ASP A CA 1
ATOM 3689 C C . ASP A 1 488 ? -32.942 2.218 40.105 1.00 72.12 488 ASP A C 1
ATOM 3691 O O . ASP A 1 488 ? -33.784 2.165 41.004 1.00 72.12 488 ASP A O 1
ATOM 3695 N N . GLY A 1 489 ? -32.705 3.349 39.427 1.00 68.56 489 GLY A N 1
ATOM 3696 C CA . GLY A 1 489 ? -33.385 4.639 39.627 1.00 68.56 489 GLY A CA 1
ATOM 3697 C C . GLY A 1 489 ? -34.902 4.657 39.471 1.00 68.56 489 GLY A C 1
ATOM 3698 O O . GLY A 1 489 ? -35.536 5.649 39.815 1.00 68.56 489 GLY A O 1
ATOM 3699 N N . THR A 1 490 ? -35.476 3.583 38.943 1.00 68.31 490 THR A N 1
ATOM 3700 C CA . THR A 1 490 ? -36.900 3.449 38.629 1.00 68.31 490 THR A CA 1
ATOM 3701 C C . THR A 1 490 ? -37.554 2.267 39.347 1.00 68.31 490 THR A C 1
ATOM 3703 O O . THR A 1 490 ? -38.755 2.058 39.196 1.00 68.31 490 THR A O 1
ATOM 3706 N N . ALA A 1 491 ? -36.777 1.493 40.119 1.00 69.50 491 ALA A N 1
ATOM 3707 C CA . ALA A 1 491 ? -37.158 0.199 40.684 1.00 69.50 491 ALA A CA 1
ATOM 3708 C C . ALA A 1 491 ? -37.719 -0.814 39.670 1.00 69.50 491 ALA A C 1
ATOM 3710 O O . ALA A 1 491 ? -38.499 -1.690 40.044 1.00 69.50 491 ALA A O 1
ATOM 3711 N N . THR A 1 492 ? -37.313 -0.726 38.399 1.00 69.25 492 THR A N 1
ATOM 3712 C CA . THR A 1 492 ? -37.724 -1.709 37.380 1.00 69.25 492 THR A CA 1
ATOM 3713 C C . THR A 1 492 ? -36.836 -2.950 37.407 1.00 69.25 492 THR A C 1
ATOM 3715 O O . THR A 1 492 ? -37.330 -4.063 37.228 1.00 69.25 492 THR A O 1
ATOM 3718 N N . THR A 1 493 ? -35.555 -2.779 37.734 1.00 77.00 493 THR A N 1
ATOM 3719 C CA . THR A 1 493 ? -34.584 -3.862 37.913 1.00 77.00 493 THR A CA 1
ATOM 3720 C C . THR A 1 493 ? -34.052 -3.856 39.343 1.00 77.00 493 THR A C 1
ATOM 3722 O O . THR A 1 493 ? -33.486 -2.863 39.802 1.00 77.00 493 THR A O 1
ATOM 3725 N N . CYS A 1 494 ? -34.208 -4.976 40.051 1.00 80.69 494 CYS A N 1
ATOM 3726 C CA . CYS A 1 494 ? -33.732 -5.159 41.423 1.00 80.69 494 CYS A CA 1
ATOM 3727 C C . CYS A 1 494 ? -32.900 -6.437 41.556 1.00 80.69 494 CYS A C 1
ATOM 3729 O O . CYS A 1 494 ? -33.145 -7.430 40.872 1.00 80.69 494 CYS A O 1
ATOM 3731 N N . SER A 1 495 ? -31.948 -6.429 42.485 1.00 81.25 495 SER A N 1
ATOM 3732 C CA . SER A 1 495 ? -31.249 -7.631 42.930 1.00 81.25 495 SER A CA 1
ATOM 3733 C C . SER A 1 495 ? -32.190 -8.590 43.669 1.00 81.25 495 SER A C 1
ATOM 3735 O O . SER A 1 495 ? -33.289 -8.219 44.095 1.00 81.25 495 SER A O 1
ATOM 3737 N N . GLY A 1 496 ? -31.713 -9.812 43.921 1.00 85.88 496 GLY A N 1
ATOM 3738 C CA . GLY A 1 496 ? -32.248 -10.627 45.013 1.00 85.88 496 GLY A CA 1
ATOM 3739 C C . GLY A 1 496 ? -32.024 -9.969 46.382 1.00 85.88 496 GLY A C 1
ATOM 3740 O O . GLY A 1 496 ? -31.444 -8.882 46.481 1.00 85.88 496 GLY A O 1
ATOM 3741 N N . VA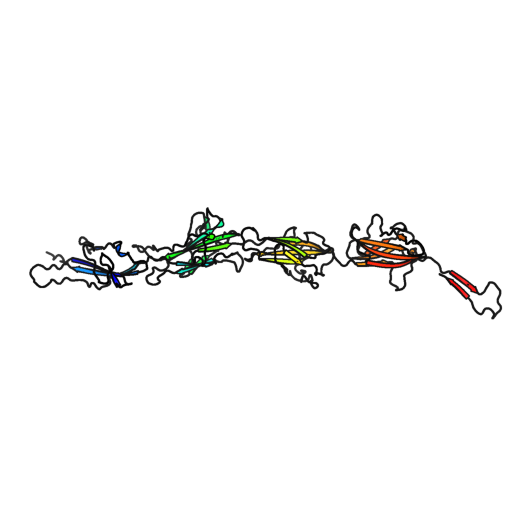L A 1 497 ? -32.466 -10.640 47.446 1.00 89.81 497 VAL A N 1
ATOM 3742 C CA . VAL A 1 497 ? -32.183 -10.214 48.824 1.00 89.81 497 VAL A CA 1
ATOM 3743 C C . VAL A 1 497 ? -30.671 -10.249 49.054 1.00 89.81 497 VAL A C 1
ATOM 3745 O O . VAL A 1 497 ? -30.052 -11.302 48.927 1.00 89.81 497 VAL A O 1
ATOM 3748 N N . VAL A 1 498 ? -30.076 -9.096 49.364 1.00 88.75 498 VAL A N 1
ATOM 3749 C CA . VAL A 1 498 ? -28.629 -8.959 49.622 1.00 88.75 498 VAL A CA 1
ATOM 3750 C C . VAL A 1 498 ? -28.295 -8.987 51.110 1.00 88.75 498 VAL A C 1
ATOM 3752 O O . VAL A 1 498 ? -27.153 -9.252 51.476 1.00 88.75 498 VAL A O 1
ATOM 3755 N N . ASN A 1 499 ? -29.276 -8.718 51.977 1.00 91.25 499 ASN A N 1
ATOM 3756 C CA . ASN A 1 499 ? -29.124 -8.799 53.424 1.00 91.25 499 ASN A CA 1
ATOM 3757 C C . ASN A 1 499 ? -30.476 -9.025 54.114 1.00 91.25 499 ASN A C 1
ATOM 3759 O O . ASN A 1 499 ? -31.495 -8.514 53.653 1.00 91.25 499 ASN A O 1
ATOM 3763 N N . THR A 1 500 ? -30.455 -9.748 55.233 1.00 91.75 500 THR A N 1
ATOM 3764 C CA . THR A 1 500 ? -31.625 -10.051 56.063 1.00 91.75 500 THR A CA 1
ATOM 3765 C C . THR A 1 500 ? -31.266 -9.826 57.526 1.00 91.75 500 THR A C 1
ATOM 3767 O O . THR A 1 500 ? -30.185 -10.228 57.953 1.00 91.75 500 THR A O 1
ATOM 3770 N N . GLN A 1 501 ? -32.169 -9.210 58.287 1.00 90.12 501 GLN A N 1
ATOM 3771 C CA . GLN A 1 501 ? -32.070 -9.045 59.735 1.00 90.12 501 GLN A CA 1
ATOM 3772 C C . GLN A 1 501 ? -33.372 -9.465 60.403 1.00 90.12 501 GLN A C 1
ATOM 3774 O O . GLN A 1 501 ? -34.449 -9.096 59.944 1.00 90.12 501 GLN A O 1
ATOM 3779 N N . THR A 1 502 ? -33.273 -10.185 61.514 1.00 90.31 502 THR A N 1
ATOM 3780 C CA . THR A 1 502 ? -34.419 -10.555 62.353 1.00 90.31 502 THR A CA 1
ATOM 3781 C C . THR A 1 502 ? -34.329 -9.853 63.702 1.00 90.31 502 THR A C 1
ATOM 3783 O O . THR A 1 502 ? -33.233 -9.724 64.246 1.00 90.31 502 THR A O 1
ATOM 3786 N N . PHE A 1 503 ? -35.455 -9.389 64.237 1.00 90.44 503 PHE A N 1
ATOM 3787 C CA . PHE A 1 503 ? -35.515 -8.653 65.503 1.00 90.44 503 PHE A CA 1
ATOM 3788 C C . PHE A 1 503 ? -36.895 -8.784 66.157 1.00 90.44 503 PHE A C 1
ATOM 3790 O O . PHE A 1 503 ? -37.881 -9.035 65.468 1.00 90.44 503 PHE A O 1
ATOM 3797 N N . VAL A 1 504 ? -36.975 -8.587 67.475 1.00 89.69 504 VAL A N 1
ATOM 3798 C CA . VAL A 1 504 ? -38.252 -8.478 68.204 1.00 89.69 504 VAL A CA 1
ATOM 3799 C C . VAL A 1 504 ? -38.528 -7.019 68.519 1.00 89.69 504 VAL A C 1
ATOM 3801 O O . VAL A 1 504 ? -37.625 -6.295 68.944 1.00 89.69 504 VAL A O 1
ATOM 3804 N N . VAL A 1 505 ? -39.785 -6.601 68.379 1.00 89.62 505 VAL A N 1
ATOM 3805 C CA . VAL A 1 505 ? -40.263 -5.402 69.073 1.00 89.62 505 VAL A CA 1
ATOM 3806 C C . VAL A 1 505 ? -41.095 -5.839 70.262 1.00 89.62 505 VAL A C 1
ATOM 3808 O O . VAL A 1 505 ? -42.152 -6.432 70.077 1.00 89.62 505 VAL A O 1
ATOM 3811 N N . ASP A 1 506 ? -40.627 -5.542 71.469 1.00 87.44 506 ASP A N 1
ATOM 3812 C CA . ASP A 1 506 ? -41.252 -5.931 72.732 1.00 87.44 506 ASP A CA 1
ATOM 3813 C C . ASP A 1 506 ? -41.541 -4.687 73.579 1.00 87.44 506 ASP A C 1
ATOM 3815 O O . ASP A 1 506 ? -40.767 -3.726 73.626 1.00 87.44 506 ASP A O 1
ATOM 3819 N N . SER A 1 507 ? -42.705 -4.683 74.218 1.00 84.69 507 SER A N 1
ATOM 3820 C CA . SER A 1 507 ? -43.111 -3.622 75.142 1.00 84.69 507 SER A CA 1
ATOM 3821 C C . SER A 1 507 ? -43.647 -4.151 76.471 1.00 84.69 507 SER A C 1
ATOM 3823 O O . SER A 1 507 ? -44.068 -3.351 77.311 1.00 84.69 507 SER A O 1
ATOM 3825 N N . SER A 1 508 ? -43.641 -5.472 76.662 1.00 83.56 508 SER A N 1
ATOM 3826 C CA . SER A 1 508 ? -44.047 -6.117 77.907 1.00 83.56 508 SER A CA 1
ATOM 3827 C C . SER A 1 508 ? -43.133 -5.664 79.035 1.00 83.56 508 SER A C 1
ATOM 3829 O O . SER A 1 508 ? -41.915 -5.601 78.887 1.00 83.56 508 SER A O 1
ATOM 3831 N N . ALA A 1 509 ? -43.717 -5.327 80.182 1.00 80.88 509 ALA A N 1
ATOM 3832 C CA . ALA A 1 509 ? -42.948 -5.311 81.414 1.00 80.88 509 ALA A CA 1
ATOM 3833 C C . ALA A 1 509 ? -43.031 -6.717 82.022 1.00 80.88 509 ALA A C 1
ATOM 3835 O O . ALA A 1 509 ? -44.150 -7.233 82.129 1.00 80.88 509 ALA A O 1
ATOM 3836 N N . PRO A 1 510 ? -41.912 -7.300 82.487 1.00 82.25 510 PRO A N 1
ATOM 3837 C CA . PRO A 1 510 ? -41.953 -8.582 83.168 1.00 82.25 510 PRO A CA 1
ATOM 3838 C C . PRO A 1 510 ? -42.836 -8.464 84.411 1.00 82.25 510 PRO A C 1
ATOM 3840 O O . PRO A 1 510 ? -42.753 -7.494 85.177 1.00 82.25 510 PRO A O 1
ATOM 3843 N N . VAL A 1 511 ? -43.686 -9.462 84.630 1.00 86.19 511 VAL A N 1
ATOM 3844 C CA . VAL A 1 511 ? -44.608 -9.497 85.765 1.00 86.19 511 VAL A CA 1
ATOM 3845 C C . VAL A 1 511 ? -44.024 -10.398 86.846 1.00 86.19 511 VAL A C 1
ATOM 3847 O O . VAL A 1 511 ? -43.689 -11.557 86.605 1.00 86.19 511 VAL A O 1
ATOM 3850 N N . ASN A 1 512 ? -43.915 -9.866 88.065 1.00 86.44 512 ASN A N 1
ATOM 3851 C CA . ASN A 1 512 ? -43.499 -10.616 89.248 1.00 86.44 512 ASN A CA 1
ATOM 3852 C C . ASN A 1 512 ? -44.648 -10.677 90.260 1.00 86.44 512 ASN A C 1
ATOM 3854 O O . ASN A 1 512 ? -45.272 -9.658 90.561 1.00 86.44 512 ASN A O 1
ATOM 3858 N N . ALA A 1 513 ? -44.888 -11.859 90.819 1.00 84.81 513 ALA A N 1
ATOM 3859 C CA . ALA A 1 513 ? -45.819 -12.063 91.917 1.00 84.81 513 ALA A CA 1
ATOM 3860 C C . ALA A 1 513 ? -45.152 -12.849 93.052 1.00 84.81 513 ALA A C 1
ATOM 3862 O O . ALA A 1 513 ? -44.632 -13.946 92.849 1.00 84.81 513 ALA A O 1
ATOM 3863 N N . LEU A 1 514 ? -45.208 -12.309 94.273 1.00 84.19 514 LEU A N 1
ATOM 3864 C CA . LEU A 1 514 ? -44.756 -13.008 95.473 1.00 84.19 514 LEU A CA 1
ATOM 3865 C C . LEU A 1 514 ? -45.839 -13.999 95.920 1.00 84.19 514 LEU A C 1
ATOM 3867 O O . LEU A 1 514 ? -46.956 -13.597 96.238 1.00 84.19 514 LEU A O 1
ATOM 3871 N N . SER A 1 515 ? -45.509 -15.287 95.966 1.00 83.69 515 SER A N 1
ATOM 3872 C CA . SER A 1 515 ? -46.416 -16.333 96.452 1.00 83.69 515 SER A CA 1
ATOM 3873 C C . SER A 1 515 ? -46.286 -16.574 97.958 1.00 83.69 515 SER A C 1
ATOM 3875 O O . SER A 1 515 ? -47.245 -17.010 98.593 1.00 83.69 515 SER A O 1
ATOM 3877 N N . VAL A 1 516 ? -45.113 -16.296 98.546 1.00 84.88 516 VAL A N 1
ATOM 3878 C CA . VAL A 1 516 ? -44.828 -16.503 99.976 1.00 84.88 516 VAL A CA 1
ATOM 3879 C C . VAL A 1 516 ? -43.965 -15.356 100.534 1.00 84.88 516 VAL A C 1
ATOM 3881 O O . VAL A 1 516 ? -42.919 -15.061 99.950 1.00 84.88 516 VAL A O 1
ATOM 3884 N N . PRO A 1 517 ? -44.332 -14.765 101.693 1.00 75.06 517 PRO A N 1
ATOM 3885 C CA . PRO A 1 517 ? -45.441 -15.157 102.565 1.00 75.06 517 PRO A CA 1
ATOM 3886 C C . PRO A 1 517 ? -46.812 -14.714 102.043 1.00 75.06 517 PRO A C 1
ATOM 3888 O O . PRO A 1 517 ? -46.960 -13.653 101.444 1.00 75.06 517 PRO A O 1
ATOM 3891 N N . SER A 1 518 ? -47.833 -15.525 102.331 1.00 72.62 518 SER A N 1
ATOM 3892 C CA . SER A 1 518 ? -49.233 -15.086 102.261 1.00 72.62 518 SER A CA 1
ATOM 3893 C C . SER A 1 518 ? -49.511 -14.018 103.331 1.00 72.62 518 SER A C 1
ATOM 3895 O O . SER A 1 518 ? -48.740 -13.890 104.277 1.00 72.62 518 SER A O 1
ATOM 3897 N N . ALA A 1 519 ? -50.637 -13.303 103.263 1.00 73.56 519 ALA A N 1
ATOM 3898 C CA . ALA A 1 519 ? -50.989 -12.234 104.214 1.00 73.56 519 ALA A CA 1
ATOM 3899 C C . ALA A 1 519 ? -51.171 -12.668 105.697 1.00 73.56 519 ALA A C 1
ATOM 3901 O O . ALA A 1 519 ? -51.556 -11.853 106.534 1.00 73.56 519 ALA A O 1
ATOM 3902 N N . ALA A 1 520 ? -50.934 -13.938 106.042 1.00 77.06 520 ALA A N 1
ATOM 3903 C CA . ALA A 1 520 ? -51.013 -14.451 107.406 1.00 77.06 520 ALA A CA 1
ATOM 3904 C C . ALA A 1 520 ? -49.806 -14.024 108.269 1.00 77.06 520 ALA A C 1
ATOM 3906 O O . ALA A 1 520 ? -48.687 -13.866 107.788 1.00 77.06 520 ALA A O 1
ATOM 3907 N N . ALA A 1 521 ? -50.019 -13.880 109.580 1.00 75.75 521 ALA A N 1
ATOM 3908 C CA . ALA A 1 521 ? -48.939 -13.609 110.527 1.00 75.75 521 ALA A CA 1
ATOM 3909 C C . ALA A 1 521 ? -48.101 -14.876 110.788 1.00 75.75 521 ALA A C 1
ATOM 3911 O O . ALA A 1 521 ? -48.645 -15.928 111.127 1.00 75.75 521 ALA A O 1
ATOM 3912 N N . HIS A 1 522 ? -46.773 -14.764 110.691 1.00 79.06 522 HIS A N 1
ATOM 3913 C CA . HIS A 1 522 ? -45.830 -15.864 110.923 1.00 79.06 522 HIS A CA 1
ATOM 3914 C C . HIS A 1 522 ? -45.004 -15.628 112.200 1.00 79.06 522 HIS A C 1
ATOM 3916 O O . HIS A 1 522 ? -44.596 -14.501 112.480 1.00 79.06 522 HIS A O 1
ATOM 3922 N N . LYS A 1 523 ? -44.737 -16.683 112.987 1.00 77.38 523 LYS A N 1
ATOM 3923 C CA . LYS A 1 523 ? -43.854 -16.606 114.170 1.00 77.38 523 LYS A CA 1
ATOM 3924 C C . LYS A 1 523 ? -42.377 -16.715 113.767 1.00 77.38 523 LYS A C 1
ATOM 3926 O O . LYS A 1 523 ? -42.050 -17.247 112.705 1.00 77.38 523 LYS A O 1
ATOM 3931 N N . ALA A 1 524 ? -41.477 -16.265 114.645 1.00 76.44 524 ALA A N 1
ATOM 3932 C CA . ALA A 1 524 ? -40.033 -16.414 114.457 1.00 76.44 524 ALA A CA 1
ATOM 3933 C C . ALA A 1 524 ? -39.657 -17.889 114.196 1.00 76.44 524 ALA A C 1
ATOM 3935 O O . ALA A 1 524 ? -40.075 -18.778 114.937 1.00 76.44 524 ALA A O 1
ATOM 3936 N N . GLY A 1 525 ? -38.903 -18.137 113.121 1.00 76.19 525 GLY A N 1
ATOM 3937 C CA . GLY A 1 525 ? -38.483 -19.478 112.691 1.00 76.19 525 GLY A CA 1
ATOM 3938 C C . GLY A 1 525 ? -39.462 -20.238 111.781 1.00 76.19 525 GLY A C 1
ATOM 3939 O O . GLY A 1 525 ? -39.125 -21.336 111.356 1.00 76.19 525 GLY A O 1
ATOM 3940 N N . GLN A 1 526 ? -40.645 -19.689 111.455 1.00 79.25 526 GLN A N 1
ATOM 3941 C CA . GLN A 1 526 ? -41.658 -20.378 110.626 1.00 79.25 526 GLN A CA 1
ATOM 3942 C C . GLN A 1 526 ? -41.676 -19.981 109.140 1.00 79.25 526 GLN A C 1
ATOM 3944 O O . GLN A 1 526 ? -42.304 -20.672 108.342 1.00 79.25 526 GLN A O 1
ATOM 3949 N N . LEU A 1 527 ? -41.005 -18.894 108.750 1.00 81.19 527 LEU A N 1
ATOM 3950 C CA . LEU A 1 527 ? -40.884 -18.471 107.352 1.00 81.19 527 LEU A CA 1
ATOM 3951 C C . LEU A 1 527 ? -39.486 -18.823 106.833 1.00 81.19 527 LEU A C 1
ATOM 3953 O O . LEU A 1 527 ? -38.565 -18.017 106.918 1.00 81.19 527 LEU A O 1
ATOM 3957 N N . ALA A 1 528 ? -39.317 -20.056 106.354 1.00 76.56 528 ALA A N 1
ATOM 3958 C CA . ALA A 1 528 ? -38.009 -20.570 105.938 1.00 76.56 528 ALA A CA 1
ATOM 3959 C C . ALA A 1 528 ? -37.573 -20.101 104.537 1.00 76.56 528 ALA A C 1
ATOM 3961 O O . ALA A 1 528 ? -36.389 -20.157 104.211 1.00 76.56 528 ALA A O 1
ATOM 3962 N N . THR A 1 529 ? -38.508 -19.670 103.682 1.00 77.38 529 THR A N 1
ATOM 3963 C CA . THR A 1 529 ? -38.220 -19.299 102.287 1.00 77.38 529 THR A CA 1
ATOM 3964 C C . THR A 1 529 ? -39.209 -18.246 101.792 1.00 77.38 529 THR A C 1
ATOM 3966 O O . THR A 1 529 ? -40.399 -18.323 102.095 1.00 77.38 529 THR A O 1
ATOM 3969 N N . LEU A 1 530 ? -38.710 -17.275 101.023 1.00 85.31 530 LEU A N 1
ATOM 3970 C CA . LEU A 1 530 ? -39.515 -16.358 100.214 1.00 85.31 530 LEU A CA 1
ATOM 3971 C C . LEU A 1 530 ? -39.554 -16.904 98.788 1.00 85.31 530 LEU A C 1
ATOM 3973 O O . LEU A 1 530 ? -38.506 -17.247 98.241 1.00 85.31 530 LEU A O 1
ATOM 3977 N N . SER A 1 531 ? -40.737 -16.997 98.192 1.00 86.06 531 SER A N 1
ATOM 3978 C CA . SER A 1 531 ? -40.890 -17.510 96.829 1.00 86.06 531 SER A CA 1
ATOM 3979 C C . SER A 1 531 ? -41.939 -16.727 96.052 1.00 86.06 531 SER A C 1
ATOM 3981 O O . SER A 1 531 ? -42.864 -16.149 96.629 1.00 86.06 531 SER A O 1
ATOM 3983 N N . GLY A 1 532 ? -41.792 -16.718 94.732 1.00 84.94 532 GLY A N 1
ATOM 3984 C CA . GLY A 1 532 ? -42.687 -16.055 93.793 1.00 84.94 532 GLY A CA 1
ATOM 3985 C C . GLY A 1 532 ? -42.530 -16.614 92.384 1.00 84.94 532 GLY A C 1
ATOM 3986 O O . GLY A 1 532 ? -41.690 -17.484 92.145 1.00 84.94 532 GLY A O 1
ATOM 3987 N N . THR A 1 533 ? -43.341 -16.106 91.463 1.00 86.44 533 THR A N 1
ATOM 3988 C CA . THR A 1 533 ? -43.269 -16.395 90.028 1.00 86.44 533 THR A CA 1
ATOM 3989 C C . THR A 1 533 ? -42.861 -15.140 89.269 1.00 86.44 533 THR A C 1
ATOM 3991 O O . THR A 1 533 ? -43.370 -14.057 89.554 1.00 86.44 533 THR A O 1
ATOM 3994 N N . VAL A 1 534 ? -41.993 -15.303 88.274 1.00 85.06 534 VAL A N 1
ATOM 3995 C CA . VAL A 1 534 ? -41.687 -14.291 87.257 1.00 85.06 534 VAL A CA 1
ATOM 3996 C C . VAL A 1 534 ? -42.070 -14.864 85.899 1.00 85.06 534 VAL A C 1
ATOM 3998 O O . VAL A 1 534 ? -41.750 -16.020 85.617 1.00 85.06 534 VAL A O 1
ATOM 4001 N N . SER A 1 535 ? -42.750 -14.062 85.086 1.00 81.44 535 SER A N 1
ATOM 4002 C CA . SER A 1 535 ? -43.018 -14.339 83.673 1.00 81.44 535 SER A CA 1
ATOM 4003 C C . SER A 1 535 ? -42.781 -13.078 82.850 1.00 81.44 535 SER A C 1
ATOM 4005 O O . SER A 1 535 ? -43.098 -11.982 83.322 1.00 81.44 535 SER A O 1
ATOM 4007 N N . ASP A 1 536 ? -42.269 -13.259 81.639 1.00 70.69 536 ASP A N 1
ATOM 4008 C CA . ASP A 1 536 ? -42.159 -12.240 80.595 1.00 70.69 536 ASP A CA 1
ATOM 4009 C C . ASP A 1 536 ? -42.778 -12.805 79.313 1.00 70.69 536 ASP A C 1
ATOM 4011 O O . ASP A 1 536 ? -42.408 -13.959 78.972 1.00 70.69 536 ASP A O 1
#

pLDDT: mean 87.08, std 11.55, range [36.25, 98.62]

Foldseek 3Di:
DPDDPPFLAWPWKWKWKAWDVQRFTDQVVATHNDTDIDIPPQKPWARVDVVIDIDHDDDPRHCPPVQAKTKMWMFMKIWGNPDPPPDDPDDDDTPIDDRPDTDDMAMDGDAFKDWFWPPPDFAEEAECDPPRHDFKGKTWIDFPPPPSTQAFDFKWKWKWWLVPPPLIWTQDPVVLDTDSDTDTHTFDDDPGMTIDGCPSVRVVADAQIKMKMFMKTWGQDADPVRHRPTDMDDFDPDDPVPQDPPGRRRMGMYGYHHAWKFKWWDPPFFAAADQADFKTWTFIAGPPRPGHLFWDKKWKKKAWDDPQFGPQQQIWPDLALPTGGGHGTDIDIFDDGGTMDGNRRPPHQDAQTKMKMAMKTGGNNGNIDDTDRHADGGHRIGMYTYLHDPWAKEWPVVHCPDVDAAEAAQVRRQKTKIATDREFFKWKWKWWDPDDQIWTDCLEDTDNDGHIPPPDAHPTFTHGIGMDGRPDTDDAPIKMKMFMWGAYPRNPDIDDTNYMGIHHHHDDDKDKDWPPPDPDDDDPPGRPDTDIDIDD

Sequence (536 aa):
DAPQPFNSGIFQVALGVQRLSDAKWWTSSGWQAVRADVSQPAVTLNTAVSPNAWSYAIPAGFWVGISTAEHFSIYVWAGDNVQNEVVSSTPSAQNVESSTTLKMSFNYDVVPPSSTIVSPSDQVWYSNQAPFSMSAITGTANDSPAVNGAGLNSIALEIRDEDTCPSCQYWNETTKAWQVSQVFNLVNFLDPNWDLPMTNLGPTLISGHTYRVRSRARDASVDVNGVINGTYENPADIVKAQQTAPAWIDVHFFQWDALAPTTVITSPVEGSGPSAVASIDGNVSDNPGAFKAGMGKTFVAICQDLAGSPDYTKCLTGLTGGGTFSSAPVYFETTGSPWSINTAAVGAWANNGYYHVLAYSTDTVNNAETVPPGHAAATNHIRFQFLGGAISGQIRTPSNLDATFPFYKPADLATLSGTAQGNTHVQLRLTETDSGPVLYFDGANWTTTDSWVPSPVPALITGGNWTYNFPAAWRVNQNYTAELRICDGTATTCSGVVNTQTFVVDSSAPVNALSVPSAAAHKAGQLATLSGTVSD